Protein 8WD5 (pdb70)

Structure (mmCIF, N/CA/C/O backbone):
data_8WD5
#
_entry.id   8WD5
#
_cell.length_a   63.530
_cell.length_b   64.967
_cell.length_c   108.378
_cell.angle_alpha   90.000
_cell.angle_beta   92.425
_cell.angle_gamma   90.000
#
_symmetry.space_group_name_H-M   'P 1 21 1'
#
loop_
_entity.id
_entity.type
_entity.pdbx_description
1 polymer 'Farnesyl pyrophosphate synthase'
2 non-polymer GLYCEROL
3 water water
#
loop_
_atom_site.group_PDB
_atom_site.id
_atom_site.type_symbol
_atom_site.label_atom_id
_atom_site.label_alt_id
_atom_site.label_comp_id
_atom_site.label_asym_id
_atom_site.label_entity_id
_atom_site.label_seq_id
_atom_site.pdbx_PDB_ins_code
_atom_site.Cartn_x
_atom_site.Cartn_y
_atom_site.Cartn_z
_atom_site.occupancy
_atom_site.B_iso_or_equiv
_atom_site.auth_seq_id
_atom_site.auth_comp_id
_atom_site.auth_asym_id
_atom_site.auth_atom_id
_atom_site.pdbx_PDB_model_num
ATOM 1 N N . ASN A 1 17 ? 29.617 -23.886 57.914 1.000 46.110 78 ASN A N 1
ATOM 2 C CA . ASN A 1 17 ? 29.585 -23.528 56.445 1.000 45.440 78 ASN A CA 1
ATOM 3 C C . ASN A 1 17 ? 28.805 -24.576 55.622 1.000 47.430 78 ASN A C 1
ATOM 4 O O . ASN A 1 17 ? 28.606 -24.302 54.408 1.000 50.870 78 ASN A O 1
ATOM 9 N N . LEU A 1 18 ? 28.375 -25.721 56.185 1.000 47.810 79 LEU A N 1
ATOM 10 C CA . LEU A 1 18 ? 27.860 -26.856 55.356 1.000 46.250 79 LEU A CA 1
ATOM 11 C C . LEU A 1 18 ? 26.457 -26.542 54.819 1.000 45.760 79 LEU A C 1
ATOM 12 O O . LEU A 1 18 ? 26.257 -26.771 53.609 1.000 47.410 79 LEU A O 1
ATOM 17 N N . TYR A 1 19 ? 25.524 -26.068 55.653 1.000 43.910 80 TYR A N 1
ATOM 18 C CA . TYR A 1 19 ? 24.155 -25.696 55.202 1.000 44.370 80 TYR A CA 1
ATOM 19 C C . TYR A 1 19 ? 24.276 -24.733 54.021 1.000 44.240 80 TYR A C 1
ATOM 20 O O . TYR A 1 19 ? 23.690 -25.038 52.967 1.000 45.880 80 TYR A O 1
ATOM 29 N N . PHE A 1 20 ? 25.040 -23.645 54.189 1.000 43.330 81 PHE A N 1
ATOM 30 C CA . PHE A 1 20 ? 25.239 -22.580 53.170 1.000 44.810 81 PHE A CA 1
ATOM 31 C C . PHE A 1 20 ? 25.733 -23.213 51.861 1.000 43.690 81 PHE A C 1
ATOM 32 O O . PHE A 1 20 ? 25.073 -22.980 50.823 1.000 41.950 81 PHE A O 1
ATOM 40 N N . GLN A 1 21 ? 26.805 -24.017 51.908 1.000 43.080 82 GLN A N 1
ATOM 41 C CA . GLN A 1 21 ? 27.445 -24.596 50.692 1.000 42.140 82 GLN A CA 1
ATOM 42 C C . GLN A 1 21 ? 26.447 -25.513 49.958 1.000 41.800 82 GLN A C 1
ATOM 43 O O . GLN A 1 21 ? 26.536 -25.587 48.707 1.000 40.610 82 GLN A O 1
ATOM 49 N N . SER A 1 22 ? 25.508 -26.148 50.679 1.000 39.680 83 SER A N 1
ATOM 50 C CA . SER A 1 22 ? 24.525 -27.124 50.121 1.000 39.220 83 SER A CA 1
ATOM 51 C C . SER A 1 22 ? 23.291 -26.412 49.547 1.000 36.840 83 SER A C 1
ATOM 52 O O . SER A 1 22 ? 22.847 -26.781 48.435 1.000 34.030 83 SER A O 1
ATOM 55 N N . MET A 1 23 ? 22.717 -25.469 50.293 1.000 35.880 84 MET A N 1
ATOM 56 C CA . MET A 1 23 ? 21.549 -24.675 49.831 1.000 36.720 84 MET A CA 1
ATOM 57 C C . MET A 1 23 ? 21.969 -23.806 48.632 1.000 36.120 84 MET A C 1
ATOM 58 O O . MET A 1 23 ? 21.146 -23.650 47.703 1.000 34.050 84 MET A O 1
ATOM 63 N N . SER A 1 24 ? 23.196 -23.271 48.628 1.000 35.700 85 SER A N 1
ATOM 64 C CA . SER A 1 24 ? 23.789 -22.597 47.440 1.000 36.850 85 SER A CA 1
ATOM 65 C C . SER A 1 24 ? 23.911 -23.600 46.283 1.000 33.760 85 SER A C 1
ATOM 66 O O . SER A 1 24 ? 23.475 -23.262 45.194 1.000 32.790 85 SER A O 1
ATOM 69 N N . LYS A 1 25 ? 24.469 -24.791 46.518 1.000 35.520 86 LYS A N 1
ATOM 70 C CA . LYS A 1 25 ? 24.627 -25.867 45.494 1.000 37.080 86 LYS A CA 1
ATOM 71 C C . LYS A 1 25 ? 23.285 -26.147 44.795 1.000 39.110 86 LYS A C 1
ATOM 72 O O . LYS A 1 25 ? 23.330 -26.449 43.588 1.000 39.990 86 LYS A O 1
ATOM 78 N N . ASP A 1 26 ? 22.143 -26.077 45.494 1.000 38.640 87 ASP A N 1
ATOM 79 C CA . ASP A 1 26 ? 20.832 -26.463 44.900 1.000 40.820 87 ASP A CA 1
ATOM 80 C C . ASP A 1 26 ? 20.039 -25.224 44.456 1.000 41.010 87 ASP A C 1
ATOM 81 O O . ASP A 1 26 ? 19.225 -25.335 43.503 1.000 40.220 87 ASP A O 1
ATOM 86 N N . GLN A 1 27 ? 20.236 -24.087 45.116 1.000 41.530 88 GLN A N 1
ATOM 87 C CA . GLN A 1 27 ? 19.690 -22.792 44.645 1.000 40.660 88 GLN A CA 1
ATOM 88 C C . GLN A 1 27 ? 20.223 -22.527 43.232 1.000 38.010 88 GLN A C 1
ATOM 89 O O . GLN A 1 27 ? 19.420 -22.217 42.341 1.000 40.420 88 GLN A O 1
ATOM 95 N N . SER A 1 28 ? 21.535 -22.638 43.044 1.000 36.730 89 SER A N 1
ATOM 96 C CA . SER A 1 28 ? 22.225 -22.369 41.759 1.000 38.130 89 SER A CA 1
ATOM 97 C C . SER A 1 28 ? 21.728 -23.367 40.714 1.000 38.590 89 SER A C 1
ATOM 98 O O . SER A 1 28 ? 21.704 -23.033 39.529 1.000 42.430 89 SER A O 1
ATOM 101 N N . ARG A 1 29 ? 21.331 -24.549 41.168 1.000 38.220 90 ARG A N 1
ATOM 102 C CA . ARG A 1 29 ? 20.956 -25.704 40.319 1.000 38.580 90 ARG A CA 1
ATOM 103 C C . ARG A 1 29 ? 19.519 -25.526 39.811 1.000 39.920 90 ARG A C 1
ATOM 104 O O . ARG A 1 29 ? 19.252 -25.833 38.611 1.000 36.360 90 ARG A O 1
ATOM 112 N N . GLU A 1 30 ? 18.633 -25.091 40.715 1.000 39.380 91 GLU A N 1
ATOM 113 C CA . GLU A 1 30 ? 17.226 -24.708 40.429 1.000 39.300 91 GLU A CA 1
ATOM 114 C C . GLU A 1 30 ? 17.205 -23.542 39.428 1.000 39.950 91 GLU A C 1
ATOM 115 O O . GLU A 1 30 ? 16.393 -23.575 38.480 1.000 38.730 91 GLU A O 1
ATOM 121 N N . PHE A 1 31 ? 18.061 -22.540 39.660 1.000 38.980 92 PHE A N 1
ATOM 122 C CA . PHE A 1 31 ? 18.170 -21.287 38.871 1.000 35.090 92 PHE A CA 1
ATOM 123 C C . PHE A 1 31 ? 18.604 -21.632 37.445 1.000 32.220 92 PHE A C 1
ATOM 124 O O . PHE A 1 31 ? 17.905 -21.179 36.528 1.000 30.960 92 PHE A O 1
ATOM 132 N N . MET A 1 32 ? 19.656 -22.447 37.284 1.000 31.520 93 MET A N 1
ATOM 133 C CA . MET A 1 32 ? 20.249 -22.811 35.962 1.000 32.630 93 MET A CA 1
ATOM 134 C C . MET A 1 32 ? 19.258 -23.636 35.124 1.000 33.220 93 MET A C 1
ATOM 135 O O . MET A 1 32 ? 19.394 -23.640 33.887 1.000 29.700 93 MET A O 1
ATOM 140 N N . ALA A 1 33 ? 18.284 -24.288 35.769 1.000 34.960 94 ALA A N 1
ATOM 141 C CA . ALA A 1 33 ? 17.290 -25.176 35.119 1.000 35.480 94 ALA A CA 1
ATOM 142 C C . ALA A 1 33 ? 16.089 -24.366 34.611 1.000 36.640 94 ALA A C 1
ATOM 143 O O . ALA A 1 33 ? 15.168 -24.986 34.035 1.000 38.290 94 ALA A O 1
ATOM 145 N N . VAL A 1 34 ? 16.089 -23.039 34.785 1.000 34.300 95 VAL A N 1
ATOM 146 C CA . VAL A 1 34 ? 14.958 -22.180 34.330 1.000 32.780 95 VAL A CA 1
ATOM 147 C C . VAL A 1 34 ? 15.346 -21.483 33.027 1.000 32.210 95 VAL A C 1
ATOM 148 O O . VAL A 1 34 ? 14.447 -21.219 32.207 1.000 29.860 95 VAL A O 1
ATOM 152 N N . PHE A 1 35 ? 16.633 -21.197 32.841 1.000 33.070 96 PHE A N 1
ATOM 153 C CA . PHE A 1 35 ? 17.177 -20.587 31.600 1.000 33.770 96 PHE A CA 1
ATOM 154 C C . PHE A 1 35 ? 16.657 -21.317 30.358 1.000 33.670 96 PHE A C 1
ATOM 155 O O . PHE A 1 35 ? 15.952 -20.698 29.567 1.000 36.070 96 PHE A O 1
ATOM 163 N N . PRO A 1 36 ? 16.930 -22.633 30.133 1.000 32.530 97 PRO A N 1
ATOM 164 C CA . PRO A 1 36 ? 16.509 -23.316 28.905 1.000 31.000 97 PRO A CA 1
ATOM 165 C C . PRO A 1 36 ? 15.132 -22.894 28.368 1.000 32.480 97 PRO A C 1
ATOM 166 O O . PRO A 1 36 ? 14.972 -22.796 27.147 1.000 30.750 97 PRO A O 1
ATOM 170 N N . ASP A 1 37 ? 14.178 -22.695 29.286 1.000 35.360 98 ASP A N 1
ATOM 171 C CA . ASP A 1 37 ? 12.755 -22.388 28.977 1.000 37.470 98 ASP A CA 1
ATOM 172 C C . ASP A 1 37 ? 12.607 -20.896 28.663 1.000 37.910 98 ASP A C 1
ATOM 173 O O . ASP A 1 37 ? 11.763 -20.568 27.822 1.000 38.120 98 ASP A O 1
ATOM 178 N N . ILE A 1 38 ? 13.415 -20.026 29.272 1.000 38.250 99 ILE A N 1
ATOM 179 C CA . ILE A 1 38 ? 13.477 -18.590 28.870 1.000 39.810 99 ILE A CA 1
ATOM 180 C C . ILE A 1 38 ? 13.852 -18.540 27.384 1.000 40.100 99 ILE A C 1
ATOM 181 O O . ILE A 1 38 ? 13.142 -17.844 26.649 1.000 44.550 99 ILE A O 1
ATOM 186 N N . VAL A 1 39 ? 14.917 -19.238 26.956 1.000 36.220 100 VAL A N 1
ATOM 187 C CA . VAL A 1 39 ? 15.319 -19.310 25.517 1.000 34.100 100 VAL A CA 1
ATOM 188 C C . VAL A 1 39 ? 14.105 -19.774 24.701 1.000 33.730 100 VAL A C 1
ATOM 189 O O . VAL A 1 39 ? 13.653 -18.993 23.845 1.000 34.370 100 VAL A O 1
ATOM 192 N N . ARG A 1 40 ? 13.568 -20.967 25.004 1.000 35.020 101 ARG A N 1
ATOM 193 C CA . ARG A 1 40 ? 12.484 -21.659 24.246 1.000 35.660 101 ARG A CA 1
ATOM 194 C C . ARG A 1 40 ? 11.259 -20.743 24.077 1.000 36.860 101 ARG A C 1
ATOM 195 O O . ARG A 1 40 ? 10.701 -20.698 22.959 1.000 35.890 101 ARG A O 1
ATOM 203 N N . ASP A 1 41 ? 10.855 -20.026 25.127 1.000 37.760 102 ASP A N 1
ATOM 204 C CA . ASP A 1 41 ? 9.686 -19.100 25.110 1.000 38.850 102 ASP A CA 1
ATOM 205 C C . ASP A 1 41 ? 9.891 -17.929 24.135 1.000 38.750 102 ASP A C 1
ATOM 206 O O . ASP A 1 41 ? 8.878 -17.451 23.571 1.000 36.280 102 ASP A O 1
ATOM 211 N N . LEU A 1 42 ? 11.135 -17.463 23.963 1.000 39.560 103 LEU A N 1
ATOM 212 C CA . LEU A 1 42 ? 11.507 -16.359 23.028 1.000 37.110 103 LEU A CA 1
ATOM 213 C C . LEU A 1 42 ? 11.608 -16.876 21.584 1.000 36.110 103 LEU A C 1
ATOM 214 O O . LEU A 1 42 ? 11.717 -16.019 20.716 1.000 33.910 103 LEU A O 1
ATOM 219 N N . THR A 1 43 ? 11.521 -18.202 21.349 1.000 42.250 104 THR A N 1
ATOM 220 C CA . THR A 1 43 ? 11.535 -18.886 20.011 1.000 43.690 104 THR A CA 1
ATOM 221 C C . THR A 1 43 ? 10.425 -19.959 19.865 1.000 45.510 104 THR A C 1
ATOM 222 O O . THR A 1 43 ? 10.747 -2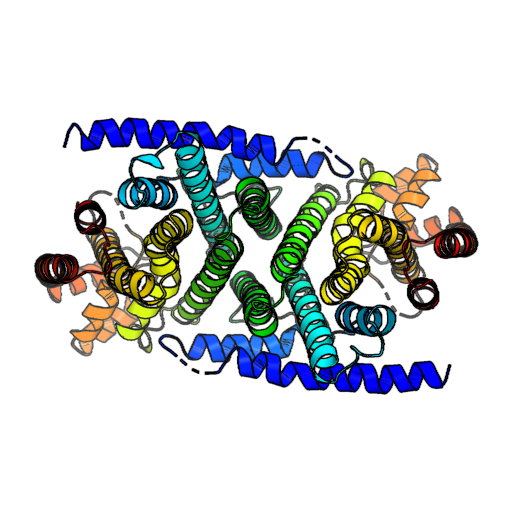1.186 19.856 1.000 41.890 104 THR A O 1
ATOM 226 N N . GLU A 1 44 ? 9.168 -19.516 19.719 1.000 48.670 105 GLU A N 1
ATOM 227 C CA . GLU A 1 44 ? 7.948 -20.334 19.445 1.000 49.450 105 GLU A CA 1
ATOM 228 C C . GLU A 1 44 ? 6.756 -19.387 19.294 1.000 49.020 105 GLU A C 1
ATOM 229 O O . GLU A 1 44 ? 6.235 -19.011 20.359 1.000 50.810 105 GLU A O 1
ATOM 235 N N . ILE A 1 49 ? 7.478 -14.785 12.347 1.000 44.430 110 ILE A N 1
ATOM 236 C CA . ILE A 1 49 ? 7.328 -15.848 11.301 1.000 46.550 110 ILE A CA 1
ATOM 237 C C . ILE A 1 49 ? 7.991 -15.418 9.985 1.000 47.010 110 ILE A C 1
ATOM 238 O O . ILE A 1 49 ? 8.480 -16.318 9.279 1.000 45.950 110 ILE A O 1
ATOM 243 N N . ASP A 1 50 ? 7.988 -14.122 9.642 1.000 48.590 111 ASP A N 1
ATOM 244 C CA . ASP A 1 50 ? 8.632 -13.587 8.407 1.000 49.900 111 ASP A CA 1
ATOM 245 C C . ASP A 1 50 ? 10.140 -13.859 8.449 1.000 49.180 111 ASP A C 1
ATOM 246 O O . ASP A 1 50 ? 10.737 -14.070 7.380 1.000 47.530 111 ASP A O 1
ATOM 251 N N . VAL A 1 51 ? 10.728 -13.831 9.647 1.000 48.790 112 VAL A N 1
ATOM 252 C CA . VAL A 1 51 ? 12.203 -13.890 9.857 1.000 48.290 112 VAL A CA 1
ATOM 253 C C . VAL A 1 51 ? 12.516 -14.987 10.871 1.000 44.910 112 VAL A C 1
ATOM 254 O O . VAL A 1 51 ? 12.942 -14.700 11.986 1.000 46.680 112 VAL A O 1
ATOM 258 N N . PRO A 1 52 ? 12.350 -16.285 10.521 1.000 43.780 113 PRO A N 1
ATOM 259 C CA . PRO A 1 52 ? 12.678 -17.366 11.455 1.000 42.080 113 PRO A CA 1
ATOM 260 C C . PRO A 1 52 ? 14.174 -17.444 11.818 1.000 40.380 113 PRO A C 1
ATOM 261 O O . PRO A 1 52 ? 14.444 -17.914 12.893 1.000 38.790 113 PRO A O 1
ATOM 265 N N . GLU A 1 53 ? 15.077 -16.977 10.937 1.000 40.380 114 GLU A N 1
ATOM 266 C CA . GLU A 1 53 ? 16.562 -16.974 11.116 1.000 41.040 114 GLU A CA 1
ATOM 267 C C . GLU A 1 53 ? 16.971 -16.012 12.244 1.000 41.700 114 GLU A C 1
ATOM 268 O O . GLU A 1 53 ? 18.011 -16.257 12.891 1.000 45.670 114 GLU A O 1
ATOM 274 N N . ALA A 1 54 ? 16.187 -14.961 12.486 1.000 40.920 115 ALA A N 1
ATOM 275 C CA . ALA A 1 54 ? 16.412 -13.976 13.567 1.000 37.490 115 ALA A CA 1
ATOM 276 C C . ALA A 1 54 ? 16.147 -14.637 14.920 1.000 36.690 115 ALA A C 1
ATOM 277 O O . ALA A 1 54 ? 16.760 -14.217 15.920 1.000 37.590 115 ALA A O 1
ATOM 279 N N . SER A 1 55 ? 15.249 -15.619 14.963 1.000 37.000 116 SER A N 1
ATOM 280 C CA . SER A 1 55 ? 14.900 -16.360 16.206 1.000 39.530 116 SER A CA 1
ATOM 281 C C . SER A 1 55 ? 15.978 -17.408 16.517 1.000 40.410 116 SER A C 1
ATOM 282 O O . SER A 1 55 ? 16.345 -17.552 17.707 1.000 41.710 116 SER A O 1
ATOM 285 N N . LYS A 1 56 ? 16.483 -18.092 15.488 1.000 40.110 117 LYS A N 1
ATOM 286 C CA . LYS A 1 56 ? 17.667 -18.982 15.601 1.000 40.780 117 LYS A CA 1
ATOM 287 C C . LYS A 1 56 ? 18.841 -18.185 16.172 1.000 37.740 117 LYS A C 1
ATOM 288 O O . LYS A 1 56 ? 19.497 -18.718 17.070 1.000 40.020 117 LYS A O 1
ATOM 294 N N . TRP A 1 57 ? 19.093 -16.972 15.670 1.000 34.390 118 TRP A N 1
ATOM 295 C CA . TRP A 1 57 ? 20.258 -16.140 16.077 1.000 34.150 118 TRP A CA 1
ATOM 296 C C . TRP A 1 57 ? 20.103 -15.697 17.530 1.000 34.400 118 TRP A C 1
ATOM 297 O O . TRP A 1 57 ? 21.095 -15.764 18.282 1.000 33.940 118 TRP A O 1
ATOM 308 N N . LEU A 1 58 ? 18.896 -15.273 17.914 1.000 34.340 119 LEU A N 1
ATOM 309 C CA . LEU A 1 58 ? 18.610 -14.883 19.318 1.000 33.730 119 LEU A CA 1
ATOM 310 C C . LEU A 1 58 ? 18.848 -16.084 20.243 1.000 35.290 119 LEU A C 1
ATOM 311 O O . LEU A 1 58 ? 19.284 -15.854 21.376 1.000 37.340 119 LEU A O 1
ATOM 316 N N . ALA A 1 59 ? 18.626 -17.321 19.780 1.000 35.850 120 ALA A N 1
ATOM 317 C CA . ALA A 1 59 ? 18.957 -18.552 20.545 1.000 35.530 120 ALA A CA 1
ATOM 318 C C . ALA A 1 59 ? 20.476 -18.660 20.771 1.000 35.210 120 ALA A C 1
ATOM 319 O O . ALA A 1 59 ? 20.862 -18.534 21.937 1.000 37.170 120 ALA A O 1
ATOM 321 N N . LYS A 1 60 ? 21.293 -18.881 19.722 1.000 35.170 121 LYS A N 1
ATOM 322 C CA . LYS A 1 60 ? 22.785 -18.913 19.787 1.000 36.060 121 LYS A CA 1
ATOM 323 C C . LYS A 1 60 ? 23.269 -17.857 20.779 1.000 34.760 121 LYS A C 1
ATOM 324 O O . LYS A 1 60 ? 24.048 -18.207 21.688 1.000 33.200 121 LYS A O 1
ATOM 330 N N . LEU A 1 61 ? 22.781 -16.627 20.570 1.000 32.980 122 LEU A N 1
ATOM 331 C CA . LEU A 1 61 ? 23.240 -15.347 21.166 1.000 31.960 122 LEU A CA 1
ATOM 332 C C . LEU A 1 61 ? 23.017 -15.376 22.676 1.000 30.160 122 LEU A C 1
ATOM 333 O O . LEU A 1 61 ? 23.932 -14.990 23.410 1.000 31.890 122 LEU A O 1
ATOM 338 N N . LEU A 1 62 ? 21.847 -15.833 23.111 1.000 29.150 123 LEU A N 1
ATOM 339 C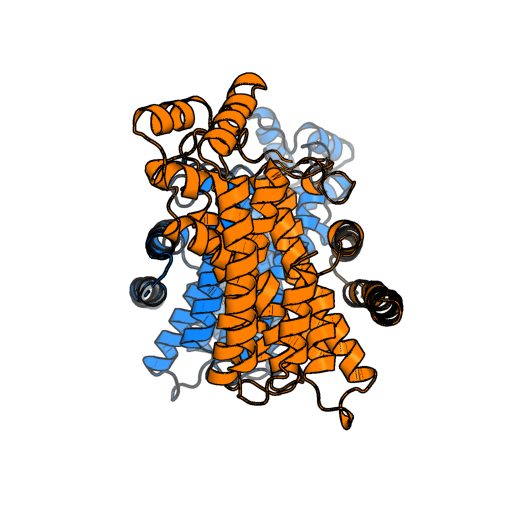 CA . LEU A 1 62 ? 21.507 -15.987 24.545 1.000 29.810 123 LEU A CA 1
ATOM 340 C C . LEU A 1 62 ? 22.368 -17.087 25.161 1.000 30.300 123 LEU A C 1
ATOM 341 O O . LEU A 1 62 ? 22.892 -16.864 26.275 1.000 30.500 123 LEU A O 1
ATOM 346 N N . GLN A 1 63 ? 22.549 -18.207 24.459 1.000 32.100 124 GLN A N 1
ATOM 347 C CA . GLN A 1 63 ? 23.194 -19.413 25.050 1.000 36.430 124 GLN A CA 1
ATOM 348 C C . GLN A 1 63 ? 24.701 -19.200 25.264 1.000 32.940 124 GLN A C 1
ATOM 349 O O . GLN A 1 63 ? 25.204 -19.841 26.195 1.000 31.830 124 GLN A O 1
ATOM 355 N N . TYR A 1 64 ? 25.369 -18.320 24.499 1.000 31.860 125 TYR A N 1
ATOM 356 C CA . TYR A 1 64 ? 26.835 -18.042 24.568 1.000 32.780 125 TYR A CA 1
ATOM 357 C C . TYR A 1 64 ? 27.125 -16.962 25.620 1.000 32.170 125 TYR A C 1
ATOM 358 O O . TYR A 1 64 ? 28.174 -17.029 26.297 1.000 29.740 125 TYR A O 1
ATOM 367 N N . ASN A 1 65 ? 26.231 -15.981 25.759 1.000 32.560 126 ASN A N 1
ATOM 368 C CA . ASN A 1 65 ? 26.548 -14.693 26.433 1.000 31.940 126 ASN A CA 1
ATOM 369 C C . ASN A 1 65 ? 25.964 -14.634 27.854 1.000 31.700 126 ASN A C 1
ATOM 370 O O . ASN A 1 65 ? 26.652 -14.049 28.712 1.000 31.830 126 ASN A O 1
ATOM 375 N N . VAL A 1 66 ? 24.758 -15.145 28.084 1.000 30.650 127 VAL A N 1
ATOM 376 C CA . VAL A 1 66 ? 24.045 -14.907 29.375 1.000 31.100 127 VAL A CA 1
ATOM 377 C C . VAL A 1 66 ? 24.239 -15.952 30.482 1.000 30.950 127 VAL A C 1
ATOM 378 O O . VAL A 1 66 ? 24.465 -15.527 31.624 1.000 31.860 127 VAL A O 1
ATOM 382 N N . PRO A 1 67 ? 24.178 -17.283 30.259 1.000 31.010 128 PRO A N 1
ATOM 383 C CA . PRO A 1 67 ? 24.165 -18.217 31.389 1.000 29.990 128 PRO A CA 1
ATOM 384 C C . PRO A 1 67 ? 25.516 -18.715 31.925 1.000 28.620 128 PRO A C 1
ATOM 385 O O . PRO A 1 67 ? 25.474 -19.516 32.828 1.000 25.960 128 PRO A O 1
ATOM 389 N N . ASN A 1 68 ? 26.641 -18.200 31.404 1.000 30.620 129 ASN A N 1
ATOM 390 C CA . ASN A 1 68 ? 28.018 -18.724 31.632 1.000 29.560 129 ASN A CA 1
ATOM 391 C C . ASN A 1 68 ? 28.758 -17.883 32.683 1.000 31.270 129 ASN A C 1
ATOM 392 O O . ASN A 1 68 ? 29.932 -18.186 32.955 1.000 32.240 129 ASN A O 1
ATOM 397 N N . GLY A 1 69 ? 28.083 -16.910 33.304 1.000 35.090 130 GLY A N 1
ATOM 398 C CA . GLY A 1 69 ? 28.657 -16.054 34.365 1.000 37.020 130 GLY A CA 1
ATOM 399 C C . GLY A 1 69 ? 28.632 -16.740 35.714 1.000 37.610 130 GLY A C 1
ATOM 400 O O . GLY A 1 69 ? 28.180 -17.901 35.773 1.000 41.680 130 GLY A O 1
ATOM 401 N N . LYS A 1 70 ? 29.077 -16.052 36.763 1.000 37.120 131 LYS A N 1
ATOM 402 C CA . LYS A 1 70 ? 29.004 -16.571 38.154 1.000 41.430 131 LYS A CA 1
ATOM 403 C C . LYS A 1 70 ? 27.602 -16.316 38.729 1.000 40.650 131 LYS A C 1
ATOM 404 O O . LYS A 1 70 ? 27.324 -16.831 39.829 1.000 40.790 131 LYS A O 1
ATOM 410 N N . LYS A 1 71 ? 26.769 -15.532 38.032 1.000 39.480 132 LYS A N 1
ATOM 411 C CA . LYS A 1 71 ? 25.304 -15.385 38.267 1.000 40.170 132 LYS A CA 1
ATOM 412 C C . LYS A 1 71 ? 25.005 -14.717 39.619 1.000 37.950 132 LYS A C 1
ATOM 413 O O . LYS A 1 71 ? 23.944 -14.999 40.190 1.000 36.110 132 LYS A O 1
ATOM 419 N N . ASN A 1 72 ? 25.861 -13.811 40.087 1.000 38.010 133 ASN A N 1
ATOM 420 C CA . ASN A 1 72 ? 25.725 -13.184 41.432 1.000 39.560 133 ASN A CA 1
ATOM 421 C C . ASN A 1 72 ? 24.408 -12.393 41.545 1.000 37.100 133 ASN A C 1
ATOM 422 O O . ASN A 1 72 ? 23.703 -12.597 42.543 1.000 35.230 133 ASN A O 1
ATOM 427 N N . ARG A 1 73 ? 24.090 -11.489 40.610 1.000 34.710 134 ARG A N 1
ATOM 428 C CA . ARG A 1 73 ? 22.921 -10.579 40.782 1.000 34.400 134 ARG A CA 1
ATOM 429 C C . ARG A 1 73 ? 21.627 -11.383 40.657 1.000 32.940 134 ARG A C 1
ATOM 430 O O . ARG A 1 73 ? 20.757 -11.211 41.516 1.000 35.210 134 ARG A O 1
ATOM 438 N N . GLY A 1 74 ? 21.514 -12.229 39.632 1.000 32.140 135 GLY A N 1
ATOM 439 C CA . GLY A 1 74 ? 20.397 -13.181 39.462 1.000 30.960 135 GLY A CA 1
ATOM 440 C C . GLY A 1 74 ? 20.144 -13.991 40.726 1.000 30.110 135 GLY A C 1
ATOM 441 O O . GLY A 1 74 ? 18.990 -14.062 41.173 1.000 29.290 135 GLY A O 1
ATOM 442 N N . LEU A 1 75 ? 21.199 -14.573 41.292 1.000 29.960 136 LEU A N 1
ATOM 443 C CA . LEU A 1 75 ? 21.143 -15.354 42.550 1.000 28.390 136 LEU A CA 1
ATOM 444 C C . LEU A 1 75 ? 20.736 -14.431 43.703 1.000 26.810 136 LEU A C 1
ATOM 445 O O . LEU A 1 75 ? 19.950 -14.869 44.554 1.000 26.380 136 LEU A O 1
ATOM 450 N N . ALA A 1 76 ? 21.230 -13.192 43.716 1.000 27.040 137 ALA A N 1
ATOM 451 C CA . ALA A 1 76 ? 20.915 -12.171 44.745 1.000 25.980 137 ALA A CA 1
ATOM 452 C C . ALA A 1 76 ? 19.424 -11.822 44.684 1.000 26.320 137 ALA A C 1
ATOM 453 O O . ALA A 1 76 ? 18.842 -11.559 45.739 1.000 25.460 137 ALA A O 1
ATOM 455 N N . THR A 1 77 ? 18.838 -11.831 43.488 1.000 27.140 138 THR A N 1
ATOM 456 C CA . THR A 1 77 ? 17.437 -11.420 43.236 1.000 29.410 138 THR A CA 1
ATOM 457 C C . THR A 1 77 ? 16.475 -12.471 43.805 1.000 34.040 138 THR A C 1
ATOM 458 O O . THR A 1 77 ? 15.410 -12.080 44.347 1.000 33.560 138 THR A O 1
ATOM 462 N N . ILE A 1 78 ? 16.821 -13.752 43.641 1.000 36.270 139 ILE A N 1
ATOM 463 C CA . ILE A 1 78 ? 16.044 -14.907 44.170 1.000 37.180 139 ILE A CA 1
ATOM 464 C C . ILE A 1 78 ? 16.352 -15.078 45.667 1.000 36.230 139 ILE A C 1
ATOM 465 O O . ILE A 1 78 ? 15.414 -15.323 46.430 1.000 34.350 139 ILE A O 1
ATOM 470 N N . LEU A 1 79 ? 17.608 -14.956 46.092 1.000 38.040 140 LEU A N 1
ATOM 471 C CA . LEU A 1 79 ? 17.961 -15.032 47.538 1.000 39.410 140 LEU A CA 1
ATOM 472 C C . LEU A 1 79 ? 17.105 -14.008 48.296 1.000 35.960 140 LEU A C 1
ATOM 473 O O . LEU A 1 79 ? 16.595 -14.356 49.368 1.000 36.380 140 LEU A O 1
ATOM 478 N N . ALA A 1 80 ? 16.934 -12.802 47.735 1.000 32.380 141 ALA A N 1
ATOM 479 C CA . ALA A 1 80 ? 16.295 -11.634 48.387 1.000 28.850 141 ALA A CA 1
ATOM 480 C C . ALA A 1 80 ? 14.793 -11.880 48.523 1.000 27.700 141 ALA A C 1
ATOM 481 O O . ALA A 1 80 ? 14.185 -11.465 49.518 1.000 22.770 141 ALA A O 1
ATOM 483 N N . TYR A 1 81 ? 14.219 -12.533 47.518 1.000 29.960 142 TYR A N 1
ATOM 484 C CA . TYR A 1 81 ? 12.764 -12.783 47.413 1.000 30.350 142 TYR A CA 1
ATOM 485 C C . TYR A 1 81 ? 12.338 -13.785 48.497 1.000 30.140 142 TYR A C 1
ATOM 486 O O . TYR A 1 81 ? 11.377 -13.490 49.241 1.000 27.710 142 TYR A O 1
ATOM 495 N N . LYS A 1 82 ? 13.037 -14.921 48.589 1.000 30.940 143 LYS A N 1
ATOM 496 C CA . LYS A 1 82 ? 12.898 -15.925 49.684 1.000 32.230 143 LYS A CA 1
ATOM 497 C C . LYS A 1 82 ? 12.952 -15.224 51.055 1.000 34.290 143 LYS A C 1
ATOM 498 O O . LYS A 1 82 ? 12.037 -15.472 51.874 1.000 36.080 143 LYS A O 1
ATOM 504 N N . MET A 1 83 ? 13.944 -14.353 51.284 1.000 36.370 144 MET A N 1
ATOM 505 C CA . MET A 1 83 ? 14.149 -13.614 52.567 1.000 39.940 144 MET A CA 1
ATOM 506 C C . MET A 1 83 ? 13.017 -12.597 52.827 1.000 38.350 144 MET A C 1
ATOM 507 O O . MET A 1 83 ? 12.901 -12.165 53.982 1.000 38.360 144 MET A O 1
ATOM 512 N N . LEU A 1 84 ? 12.266 -12.159 51.808 1.000 38.090 145 LEU A N 1
ATOM 513 C CA . LEU A 1 84 ? 11.367 -10.970 51.913 1.000 37.960 145 LEU A CA 1
ATOM 514 C C . LEU A 1 84 ? 9.893 -11.364 51.795 1.000 37.710 145 LEU A C 1
ATOM 515 O O . LEU A 1 84 ? 9.060 -10.648 52.377 1.000 34.680 145 LEU A O 1
ATOM 520 N N . GLU A 1 85 ? 9.583 -12.419 51.038 1.000 38.520 146 GLU A N 1
ATOM 521 C CA . GLU A 1 85 ? 8.192 -12.848 50.755 1.000 39.060 146 GLU A CA 1
ATOM 522 C C . GLU A 1 85 ? 7.620 -13.487 52.008 1.000 41.030 146 GLU A C 1
ATOM 523 O O . GLU A 1 85 ? 8.392 -14.033 52.789 1.000 48.760 146 GLU A O 1
ATOM 529 N N . LYS A 1 86 ? 6.304 -13.439 52.163 1.000 45.420 147 LYS A N 1
ATOM 530 C CA . LYS A 1 86 ? 5.593 -14.149 53.253 1.000 48.140 147 LYS A CA 1
ATOM 531 C C . LYS A 1 86 ? 5.597 -15.650 52.953 1.000 45.850 147 LYS A C 1
ATOM 532 O O . LYS A 1 86 ? 5.508 -16.020 51.780 1.000 42.690 147 LYS A O 1
ATOM 538 N N . LYS A 1 87 ? 5.686 -16.471 53.998 1.000 47.460 148 LYS A N 1
ATOM 539 C CA . LYS A 1 87 ? 5.880 -17.942 53.900 1.000 48.090 148 LYS A CA 1
ATOM 540 C C . LYS A 1 87 ? 4.710 -18.567 53.126 1.000 48.100 148 LYS A C 1
ATOM 541 O O . LYS A 1 87 ? 4.970 -19.387 52.222 1.000 48.900 148 LYS A O 1
ATOM 547 N N . GLU A 1 88 ? 3.474 -18.162 53.431 1.000 46.390 149 GLU A N 1
ATOM 548 C CA . GL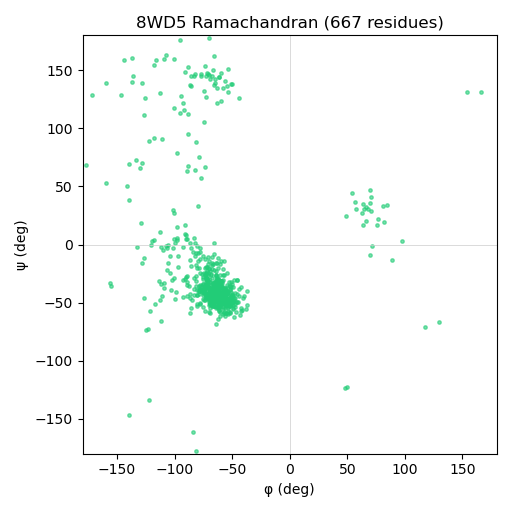U A 1 88 ? 2.252 -18.651 52.735 1.000 45.370 149 GLU A CA 1
ATOM 549 C C . GLU A 1 88 ? 2.247 -18.202 51.268 1.000 42.900 149 GLU A C 1
ATOM 550 O O . GLU A 1 88 ? 1.270 -18.507 50.589 1.000 42.120 149 GLU A O 1
ATOM 556 N N . ASN A 1 89 ? 3.284 -17.498 50.803 1.000 43.880 150 ASN A N 1
ATOM 557 C CA . ASN A 1 89 ? 3.423 -17.040 49.392 1.000 43.050 150 ASN A CA 1
ATOM 558 C C . ASN A 1 89 ? 4.664 -17.662 48.729 1.000 42.260 150 ASN A C 1
ATOM 559 O O . ASN A 1 89 ? 4.916 -17.302 47.575 1.000 42.390 150 ASN A O 1
ATOM 564 N N . LEU A 1 90 ? 5.401 -18.557 49.402 1.000 40.520 151 LEU A N 1
ATOM 565 C CA . LEU A 1 90 ? 6.622 -19.205 48.843 1.000 40.330 151 LEU A CA 1
ATOM 566 C C . LEU A 1 90 ? 6.210 -20.484 48.095 1.000 41.610 151 LEU A C 1
ATOM 567 O O . LEU A 1 90 ? 6.640 -21.593 48.476 1.000 41.630 151 LEU A O 1
ATOM 572 N N . THR A 1 91 ? 5.425 -20.295 47.033 1.000 43.070 152 THR A N 1
ATOM 573 C CA . THR A 1 91 ? 4.839 -21.338 46.147 1.000 44.930 152 THR A CA 1
ATOM 574 C C . THR A 1 91 ? 5.795 -21.612 44.988 1.000 45.770 152 THR A C 1
ATOM 575 O O . THR A 1 91 ? 6.466 -20.693 44.524 1.000 43.410 152 THR A O 1
ATOM 579 N N . PRO A 1 92 ? 5.859 -22.850 44.438 1.000 47.640 153 PRO A N 1
ATOM 580 C CA . PRO A 1 92 ? 6.761 -23.128 43.318 1.000 46.120 153 PRO A CA 1
ATOM 581 C C . PRO A 1 92 ? 6.543 -22.159 42.137 1.000 47.270 153 PRO A C 1
ATOM 582 O O . PRO A 1 92 ? 7.494 -21.934 41.385 1.000 50.150 153 PRO A O 1
ATOM 586 N N . GLU A 1 93 ? 5.337 -21.577 42.025 1.000 43.720 154 GLU A N 1
ATOM 587 C CA . GLU A 1 93 ? 4.933 -20.613 40.957 1.000 42.300 154 GLU A CA 1
ATOM 588 C C . GLU A 1 93 ? 5.589 -19.243 41.201 1.000 38.670 154 GLU A C 1
ATOM 589 O O . GLU A 1 93 ? 6.086 -18.626 40.222 1.000 36.610 154 GLU A O 1
ATOM 595 N N . ASN A 1 94 ? 5.623 -18.775 42.451 1.000 34.880 155 ASN A N 1
ATOM 596 C CA . ASN A 1 94 ? 6.264 -17.476 42.788 1.000 32.510 155 ASN A CA 1
ATOM 597 C C . ASN A 1 94 ? 7.791 -17.639 42.779 1.000 31.980 155 ASN A C 1
ATOM 598 O O . ASN A 1 94 ? 8.457 -16.711 42.283 1.000 29.940 155 ASN A O 1
ATOM 603 N N . ILE A 1 95 ? 8.313 -18.770 43.283 1.000 32.700 156 ILE A N 1
ATOM 604 C CA . ILE A 1 95 ? 9.757 -19.152 43.209 1.000 32.690 156 ILE A CA 1
ATOM 605 C C . ILE A 1 95 ? 10.207 -19.033 41.746 1.000 32.730 156 ILE A C 1
ATOM 606 O O . ILE A 1 95 ? 11.207 -18.356 41.506 1.000 30.850 156 ILE A O 1
ATOM 611 N N . LEU A 1 96 ? 9.481 -19.644 40.801 1.000 33.660 157 LEU A N 1
ATOM 612 C CA . LEU A 1 96 ? 9.855 -19.635 39.358 1.000 34.390 157 LEU A CA 1
ATOM 613 C C . LEU A 1 96 ? 9.904 -18.194 38.841 1.000 32.310 157 LEU A C 1
ATOM 614 O O . LEU A 1 96 ? 10.766 -17.902 38.009 1.000 32.140 157 LEU A O 1
ATOM 619 N N . LEU A 1 97 ? 9.007 -17.332 39.321 1.000 33.000 158 LEU A N 1
ATOM 620 C CA . LEU A 1 97 ? 8.936 -15.899 38.918 1.000 30.420 158 LEU A CA 1
ATOM 621 C C . LEU A 1 97 ? 10.099 -15.116 39.516 1.000 27.710 158 LEU A C 1
ATOM 622 O O . LEU A 1 97 ? 10.625 -14.280 38.796 1.000 28.510 158 LEU A O 1
ATOM 627 N N . ALA A 1 98 ? 10.455 -15.333 40.781 1.000 26.050 159 ALA A N 1
ATOM 628 C CA . ALA A 1 98 ? 11.646 -14.699 41.390 1.000 27.840 159 ALA A CA 1
ATOM 629 C C . ALA A 1 98 ? 12.868 -15.156 40.588 1.000 29.120 159 ALA A C 1
ATOM 630 O O . ALA A 1 98 ? 13.775 -14.357 40.301 1.000 29.480 159 ALA A O 1
ATOM 632 N N . ASN A 1 99 ? 12.812 -16.412 40.177 1.000 30.770 160 ASN A N 1
ATOM 633 C CA . ASN A 1 99 ? 13.825 -17.113 39.365 1.000 31.200 160 ASN A CA 1
ATOM 634 C C . ASN A 1 99 ? 13.885 -16.496 37.964 1.000 31.080 160 ASN A C 1
ATOM 635 O O . ASN A 1 99 ? 15.015 -16.195 37.537 1.000 34.050 160 ASN A O 1
ATOM 640 N N . VAL A 1 100 ? 12.755 -16.290 37.268 1.000 27.900 161 VAL A N 1
ATOM 641 C CA . VAL A 1 100 ? 12.812 -15.671 35.909 1.000 28.870 161 VAL A CA 1
ATOM 642 C C . VAL A 1 100 ? 13.306 -14.227 36.050 1.000 27.900 161 VAL A C 1
ATOM 643 O O . VAL A 1 100 ? 14.067 -13.791 35.165 1.000 30.070 161 VAL A O 1
ATOM 647 N N . MET A 1 101 ? 12.909 -13.521 37.112 1.000 26.450 162 MET A N 1
ATOM 648 C CA . MET A 1 101 ? 13.343 -12.120 37.401 1.000 26.130 162 MET A CA 1
ATOM 649 C C . MET A 1 101 ? 14.877 -12.043 37.545 1.000 25.710 162 MET A C 1
ATOM 650 O O . MET A 1 101 ? 15.467 -11.041 37.072 1.000 25.230 162 MET A O 1
ATOM 655 N N . GLY A 1 102 ? 15.506 -13.034 38.192 1.000 23.920 163 GLY A N 1
ATOM 656 C CA . GLY A 1 102 ? 16.971 -13.179 38.218 1.000 23.520 163 GLY A CA 1
ATOM 657 C C . GLY A 1 102 ? 17.559 -13.168 36.814 1.000 23.730 163 GLY A C 1
ATOM 658 O O . GLY A 1 102 ? 18.505 -12.436 36.563 1.000 22.170 163 GLY A O 1
ATOM 659 N N . TRP A 1 103 ? 16.998 -13.949 35.899 1.000 26.200 164 TRP A N 1
ATOM 660 C CA . TRP A 1 103 ? 17.521 -14.077 34.517 1.000 27.250 164 TRP A CA 1
ATOM 661 C C . TRP A 1 103 ? 17.340 -12.777 33.722 1.000 29.300 164 TRP A C 1
ATOM 662 O O . TRP A 1 103 ? 18.185 -12.492 32.815 1.000 29.130 164 TRP A O 1
ATOM 673 N N . CYS A 1 104 ? 16.347 -11.966 34.084 1.000 29.780 165 CYS A N 1
ATOM 674 C CA . CYS A 1 104 ? 16.164 -10.612 33.499 1.000 30.790 165 CYS A CA 1
ATOM 675 C C . CYS A 1 104 ? 17.292 -9.677 33.973 1.000 28.970 165 CYS A C 1
ATOM 676 O O . CYS A 1 104 ? 17.779 -8.885 33.145 1.000 29.230 165 CYS A O 1
ATOM 679 N N . VAL A 1 105 ? 17.737 -9.795 35.229 1.000 27.280 166 VAL A N 1
ATOM 680 C CA . VAL A 1 105 ? 18.868 -8.987 35.775 1.000 25.440 166 VAL A CA 1
ATOM 681 C C . VAL A 1 105 ? 20.173 -9.462 35.120 1.000 26.100 166 VAL A C 1
ATOM 682 O O . VAL A 1 105 ? 21.025 -8.601 34.799 1.000 24.930 166 VAL A O 1
ATOM 686 N N . GLU A 1 106 ? 20.312 -10.774 34.906 1.000 26.820 167 GLU A N 1
ATOM 687 C CA . GLU A 1 106 ? 21.493 -11.371 34.235 1.000 27.890 167 GLU A CA 1
ATOM 688 C C . GLU A 1 106 ? 21.537 -10.890 32.787 1.000 28.220 167 GLU A C 1
ATOM 689 O O . GLU A 1 106 ? 22.629 -10.560 32.307 1.000 27.570 167 GLU A O 1
ATOM 695 N N . MET A 1 107 ? 20.386 -10.846 32.125 1.000 28.160 168 MET A N 1
ATOM 696 C CA . MET A 1 107 ? 20.298 -10.330 30.745 1.000 28.230 168 MET A CA 1
ATOM 697 C C . MET A 1 107 ? 20.779 -8.877 30.724 1.000 29.240 168 MET A C 1
ATOM 698 O O . MET A 1 107 ? 21.707 -8.588 29.944 1.000 31.450 168 MET A O 1
ATOM 703 N N . PHE A 1 108 ? 20.244 -8.020 31.599 1.000 30.120 169 PHE A N 1
ATOM 704 C CA . PHE A 1 108 ? 20.620 -6.581 31.718 1.000 30.760 169 PHE A CA 1
ATOM 705 C C . PHE A 1 108 ? 22.141 -6.437 31.853 1.000 31.170 169 PHE A C 1
ATOM 706 O O . PHE A 1 108 ? 22.719 -5.574 31.165 1.000 33.920 169 PHE A O 1
ATOM 714 N N . HIS A 1 109 ? 22.746 -7.255 32.723 1.000 32.650 170 HIS A N 1
ATOM 715 C CA . HIS A 1 109 ? 24.209 -7.343 32.994 1.000 32.460 170 HIS A CA 1
ATOM 716 C C . HIS A 1 109 ? 24.958 -7.702 31.703 1.000 28.740 170 HIS A C 1
ATOM 717 O O . HIS A 1 109 ? 25.916 -7.020 31.386 1.000 26.260 170 HIS A O 1
ATOM 724 N N . THR A 1 110 ? 24.509 -8.732 30.987 1.000 28.520 171 THR A N 1
ATOM 725 C CA . THR A 1 110 ? 25.078 -9.190 29.697 1.000 28.530 171 THR A CA 1
ATOM 726 C C . THR A 1 110 ? 25.026 -8.047 28.692 1.000 29.260 171 THR A C 1
ATOM 727 O O . THR A 1 110 ? 26.029 -7.847 27.964 1.000 31.020 171 THR A O 1
ATOM 731 N N . HIS A 1 111 ? 23.899 -7.338 28.639 1.000 28.610 172 HIS A N 1
ATOM 732 C CA . HIS A 1 111 ? 23.750 -6.144 27.767 1.000 30.180 172 HIS A CA 1
ATOM 733 C C . HIS A 1 111 ? 24.911 -5.187 28.074 1.000 30.960 172 HIS A C 1
ATOM 734 O O . HIS A 1 111 ? 25.613 -4.751 27.135 1.000 28.930 172 HIS A O 1
ATOM 741 N N . GLN A 1 112 ? 25.130 -4.918 29.358 1.000 31.220 173 GLN A N 1
ATOM 742 C CA . GLN A 1 112 ? 26.129 -3.933 29.837 1.000 32.950 173 GLN A CA 1
ATOM 743 C C . GLN A 1 112 ? 27.538 -4.463 29.508 1.000 31.380 173 GLN A C 1
ATOM 744 O O . GLN A 1 112 ? 28.344 -3.701 28.955 1.000 31.350 173 GLN A O 1
ATOM 750 N N . LEU A 1 113 ? 27.805 -5.736 29.796 1.000 30.780 174 LEU A N 1
ATOM 751 C CA . LEU A 1 113 ? 29.113 -6.399 29.552 1.000 32.840 174 LEU A CA 1
ATOM 752 C C . LEU A 1 113 ? 29.486 -6.330 28.069 1.000 33.780 174 LEU A C 1
ATOM 753 O O . LEU A 1 113 ? 30.672 -6.137 27.777 1.000 33.260 174 LEU A O 1
ATOM 758 N N . LEU A 1 114 ? 28.515 -6.524 27.177 1.000 34.050 175 LEU A N 1
ATOM 759 C CA . LEU A 1 114 ? 28.753 -6.655 25.719 1.000 33.140 175 LEU A CA 1
ATOM 760 C C . LEU A 1 114 ? 29.030 -5.286 25.087 1.000 32.980 175 LEU A C 1
ATOM 761 O O . LEU A 1 114 ? 29.876 -5.233 24.177 1.000 33.690 175 LEU A O 1
ATOM 766 N N . LEU A 1 115 ? 28.317 -4.234 25.507 1.000 32.860 176 LEU A N 1
ATOM 767 C CA . LEU A 1 115 ? 28.555 -2.840 25.037 1.000 32.820 176 LEU A CA 1
ATOM 768 C C . LEU A 1 115 ? 29.976 -2.427 25.448 1.000 32.940 176 LEU A C 1
ATOM 769 O O . LEU A 1 115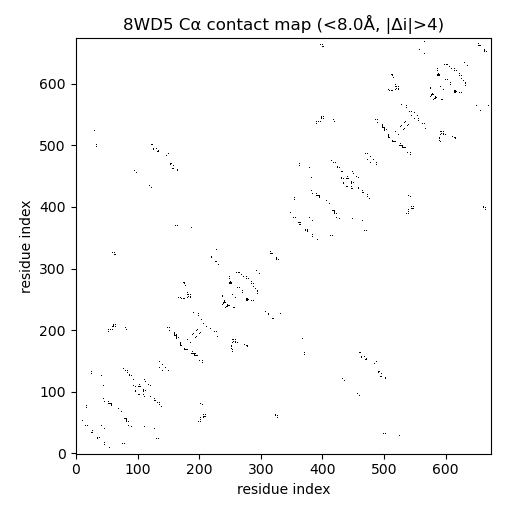 ? 30.690 -1.866 24.606 1.000 29.390 176 LEU A O 1
ATOM 774 N N . ASN A 1 116 ? 30.373 -2.740 26.687 1.000 33.060 177 ASN A N 1
ATOM 775 C CA . ASN A 1 116 ? 31.700 -2.387 27.250 1.000 34.150 177 ASN A CA 1
ATOM 776 C C . ASN A 1 116 ? 32.802 -3.207 26.562 1.000 34.460 177 ASN A C 1
ATOM 777 O O . ASN A 1 116 ? 33.933 -2.690 26.409 1.000 33.090 177 ASN A O 1
ATOM 782 N N . ASP A 1 117 ? 32.487 -4.438 26.162 1.000 35.100 178 ASP A N 1
ATOM 783 C CA . ASP A 1 117 ? 33.410 -5.332 25.414 1.000 37.370 178 ASP A CA 1
ATOM 784 C C . ASP A 1 117 ? 33.914 -4.628 24.148 1.000 36.690 178 ASP A C 1
ATOM 785 O O . ASP A 1 117 ? 35.138 -4.645 23.908 1.000 32.790 178 ASP A O 1
ATOM 790 N N . ILE A 1 118 ? 32.983 -4.070 23.367 1.000 37.160 179 ILE A N 1
ATOM 791 C CA . ILE A 1 118 ? 33.240 -3.365 22.080 1.000 35.410 179 ILE A CA 1
ATOM 792 C C . ILE A 1 118 ? 33.925 -2.031 22.377 1.000 34.150 179 ILE A C 1
ATOM 793 O O . ILE A 1 118 ? 34.873 -1.695 21.658 1.000 33.330 179 ILE A O 1
ATOM 798 N N . MET A 1 119 ? 33.467 -1.313 23.402 1.000 36.130 180 MET A N 1
ATOM 799 C CA . MET A 1 119 ? 34.006 0.025 23.761 1.000 38.390 180 MET A CA 1
ATOM 800 C C . MET A 1 119 ? 35.480 -0.110 24.160 1.000 40.190 180 MET A C 1
ATOM 801 O O . MET A 1 119 ? 36.276 0.676 23.634 1.000 41.160 180 MET A O 1
ATOM 806 N N . GLU A 1 120 ? 35.837 -1.103 24.985 1.000 43.140 181 GLU A N 1
ATOM 807 C CA . GLU A 1 120 ? 37.190 -1.219 25.608 1.000 45.640 181 GLU A CA 1
ATOM 808 C C . GLU A 1 120 ? 38.075 -2.226 24.843 1.000 43.820 181 GLU A C 1
ATOM 809 O O . GLU A 1 120 ? 39.222 -2.437 25.273 1.000 47.760 181 GLU A O 1
ATOM 815 N N . GLY A 1 121 ? 37.584 -2.837 23.763 1.000 39.170 182 GLY A N 1
ATOM 816 C CA . GLY A 1 121 ? 38.371 -3.758 22.924 1.000 38.480 182 GLY A CA 1
ATOM 817 C C . GLY A 1 121 ? 38.678 -5.085 23.611 1.000 41.250 182 GLY A C 1
ATOM 818 O O . GLY A 1 121 ? 39.708 -5.688 23.275 1.000 41.820 182 GLY A O 1
ATOM 819 N N . THR A 1 122 ? 37.822 -5.556 24.524 1.000 42.400 183 THR A N 1
ATOM 820 C CA . THR A 1 122 ? 38.002 -6.842 25.252 1.000 41.660 183 THR A CA 1
ATOM 821 C C . THR A 1 122 ? 38.152 -7.981 24.242 1.000 43.980 183 THR A C 1
ATOM 822 O O . THR A 1 122 ? 37.441 -7.969 23.234 1.000 45.590 183 THR A O 1
ATOM 826 N N . THR A 1 123 ? 39.036 -8.936 24.519 1.000 47.450 184 THR A N 1
ATOM 827 C CA . THR A 1 123 ? 39.397 -10.038 23.584 1.000 48.780 184 THR A CA 1
ATOM 828 C C . THR A 1 123 ? 38.841 -11.353 24.157 1.000 46.770 184 THR A C 1
ATOM 829 O O . THR A 1 123 ? 38.246 -12.123 23.366 1.000 42.780 184 THR A O 1
ATOM 833 N N . MET A 1 124 ? 38.998 -11.582 25.471 1.000 48.010 185 MET A N 1
ATOM 834 C CA . MET A 1 124 ? 38.548 -12.812 26.192 1.000 49.160 185 MET A CA 1
ATOM 835 C C . MET A 1 124 ? 37.707 -12.447 27.428 1.000 44.530 185 MET A C 1
ATOM 836 O O . MET A 1 124 ? 38.076 -11.505 28.153 1.000 46.040 185 MET A O 1
ATOM 841 N N . ARG A 1 125 ? 36.630 -13.192 27.676 1.000 40.100 186 ARG A N 1
ATOM 842 C CA . ARG A 1 125 ? 35.736 -12.986 28.845 1.000 40.560 186 ARG A CA 1
ATOM 843 C C . ARG A 1 125 ? 34.935 -14.268 29.096 1.000 40.930 186 ARG A C 1
ATOM 844 O O . ARG A 1 125 ? 34.507 -14.896 28.103 1.000 40.030 186 ARG A O 1
ATOM 852 N N . ARG A 1 126 ? 34.764 -14.648 30.370 1.000 40.140 187 ARG A N 1
ATOM 853 C CA . ARG A 1 126 ? 34.083 -15.900 30.808 1.000 39.240 187 ARG A CA 1
ATOM 854 C C . ARG A 1 126 ? 34.907 -17.128 30.373 1.000 40.490 187 ARG A C 1
ATOM 855 O O . ARG A 1 126 ? 34.342 -18.243 30.309 1.000 35.340 187 ARG A O 1
ATOM 863 N N . GLY A 1 127 ? 36.203 -16.936 30.099 1.000 45.030 188 GLY A N 1
ATOM 864 C CA . GLY A 1 127 ? 37.137 -18.005 29.696 1.000 47.800 188 GLY A CA 1
ATOM 865 C C . GLY A 1 127 ? 36.931 -18.436 28.254 1.000 49.190 188 GLY A C 1
ATOM 866 O O . GLY A 1 127 ? 37.429 -19.523 27.894 1.000 52.190 188 GLY A O 1
ATOM 867 N N . VAL A 1 128 ? 36.238 -17.606 27.462 1.000 50.010 189 VAL A N 1
ATOM 868 C CA . VAL A 1 128 ? 35.913 -17.817 26.015 1.000 46.950 189 VAL A CA 1
ATOM 869 C C . VAL A 1 128 ? 36.142 -16.498 25.287 1.000 44.800 189 VAL A C 1
ATOM 870 O O . VAL A 1 128 ? 36.165 -15.444 25.929 1.000 40.170 189 VAL A O 1
ATOM 874 N N . PRO A 1 129 ? 36.311 -16.502 23.940 1.000 45.990 190 PRO A N 1
ATOM 875 C CA . PRO A 1 129 ? 36.470 -15.255 23.184 1.000 45.750 190 PRO A CA 1
ATOM 876 C C . PRO A 1 129 ? 35.197 -14.391 23.241 1.000 42.470 190 PRO A C 1
ATOM 877 O O . PRO A 1 129 ? 34.101 -14.942 23.198 1.000 38.520 190 PRO A O 1
ATOM 881 N N . CYS A 1 130 ? 35.381 -13.075 23.401 1.000 40.660 191 CYS A N 1
ATOM 882 C CA . CYS A 1 130 ? 34.302 -12.053 23.379 1.000 40.090 191 CYS A CA 1
ATOM 883 C C . CYS A 1 130 ? 33.469 -12.257 22.110 1.000 41.590 191 CYS A C 1
ATOM 884 O O . CYS A 1 130 ? 34.057 -12.545 21.049 1.000 41.450 191 CYS A O 1
ATOM 887 N N . TRP A 1 131 ? 32.145 -12.148 22.235 1.000 41.520 192 TRP A N 1
ATOM 888 C CA . TRP A 1 131 ? 31.165 -12.358 21.139 1.000 39.930 192 TRP A CA 1
ATOM 889 C C . TRP A 1 131 ? 31.553 -11.553 19.893 1.000 37.940 192 TRP A C 1
ATOM 890 O O . TRP A 1 131 ? 31.458 -12.105 18.785 1.000 36.260 192 TRP A O 1
ATOM 901 N N . HIS A 1 132 ? 31.960 -10.296 20.072 1.000 37.360 193 HIS A N 1
ATOM 902 C CA . HIS A 1 132 ? 32.244 -9.344 18.967 1.000 38.490 193 HIS A CA 1
ATOM 903 C C . HIS A 1 132 ? 33.528 -9.726 18.208 1.000 39.300 193 HIS A C 1
ATOM 904 O O . HIS A 1 132 ? 33.707 -9.226 17.094 1.000 37.110 193 HIS A O 1
ATOM 911 N N . ARG A 1 133 ? 34.389 -10.582 18.768 1.000 43.200 194 ARG A N 1
ATOM 912 C CA . ARG A 1 133 ? 35.699 -10.943 18.155 1.000 44.840 194 ARG A CA 1
ATOM 913 C C . ARG A 1 133 ? 35.490 -12.024 17.084 1.000 45.710 194 ARG A C 1
ATOM 914 O O . ARG A 1 133 ? 36.460 -12.319 16.352 1.000 46.560 194 ARG A O 1
ATOM 922 N N . ARG A 1 134 ? 34.273 -12.565 16.963 1.000 44.230 195 ARG A N 1
ATOM 923 C CA . ARG A 1 134 ? 33.899 -13.474 15.849 1.000 48.600 195 ARG A CA 1
ATOM 924 C C . ARG A 1 134 ? 33.939 -12.714 14.524 1.000 52.130 195 ARG A C 1
ATOM 925 O O . ARG A 1 134 ? 33.540 -11.550 14.454 1.000 49.580 195 ARG A O 1
ATOM 933 N N . PRO A 1 135 ? 34.386 -13.368 13.423 1.000 55.220 196 PRO A N 1
ATOM 934 C CA . PRO A 1 135 ? 34.524 -12.698 12.127 1.000 54.630 196 PRO A CA 1
ATOM 935 C C . PRO A 1 135 ? 33.235 -12.021 11.614 1.000 55.020 196 PRO A C 1
ATOM 936 O O . PRO A 1 135 ? 33.335 -10.925 11.093 1.000 54.070 196 PRO A O 1
ATOM 940 N N . ASP A 1 136 ? 32.069 -12.661 11.792 1.000 51.910 197 ASP A N 1
ATOM 941 C CA . ASP A 1 136 ? 30.774 -12.256 11.169 1.000 50.340 197 ASP A CA 1
ATOM 942 C C . ASP A 1 136 ? 30.008 -11.289 12.088 1.000 46.530 197 ASP A C 1
ATOM 943 O O . ASP A 1 136 ? 28.791 -11.109 11.873 1.000 46.600 197 ASP A O 1
ATOM 948 N N . VAL A 1 137 ? 30.679 -10.682 13.072 1.000 44.090 198 VAL A N 1
ATOM 949 C CA . VAL A 1 137 ? 30.042 -9.765 14.066 1.000 40.860 198 VAL A CA 1
ATOM 950 C C . VAL A 1 137 ? 30.793 -8.430 14.041 1.000 39.520 198 VAL A C 1
ATOM 951 O O . VAL A 1 137 ? 30.249 -7.466 13.492 1.000 40.130 198 VAL A O 1
ATOM 955 N N . GLY A 1 138 ? 32.002 -8.375 14.593 1.000 39.720 199 GLY A N 1
ATOM 956 C CA . GLY A 1 138 ? 32.723 -7.100 14.765 1.000 40.340 199 GLY A CA 1
ATOM 957 C C . GLY A 1 138 ? 31.795 -6.070 15.375 1.000 39.640 199 GLY A C 1
ATOM 958 O O . GLY A 1 138 ? 31.180 -6.379 16.421 1.000 39.440 199 GLY A O 1
ATOM 959 N N . LEU A 1 139 ? 31.621 -4.925 14.714 1.000 39.030 200 LEU A N 1
ATOM 960 C CA . LEU A 1 139 ? 30.816 -3.803 15.270 1.000 38.390 200 LEU A CA 1
ATOM 961 C C . LEU A 1 139 ? 29.314 -4.131 15.257 1.000 36.820 200 LEU A C 1
ATOM 962 O O . LEU A 1 139 ? 28.581 -3.492 16.046 1.000 35.810 200 LEU A O 1
ATOM 967 N N . ASN A 1 140 ? 28.880 -5.107 14.446 1.000 34.750 201 ASN A N 1
ATOM 968 C CA . ASN A 1 140 ? 27.484 -5.627 14.433 1.000 33.820 201 ASN A CA 1
ATOM 969 C C . ASN A 1 140 ? 27.147 -6.260 15.788 1.000 31.130 201 ASN A C 1
ATOM 970 O O . ASN A 1 140 ? 25.943 -6.469 16.069 1.000 27.030 201 ASN A O 1
ATOM 975 N N . GLY A 1 141 ? 28.177 -6.539 16.595 1.000 30.990 202 GLY A N 1
ATOM 976 C CA . GLY A 1 141 ? 28.066 -6.796 18.043 1.000 29.910 202 GLY A CA 1
ATOM 977 C C . GLY A 1 141 ? 27.101 -5.840 18.734 1.000 29.590 202 GLY A C 1
ATOM 978 O O . GLY A 1 141 ? 26.395 -6.298 19.655 1.000 30.060 202 GLY A O 1
ATOM 979 N N . ILE A 1 142 ? 27.052 -4.568 18.315 1.000 29.190 203 ILE A N 1
ATOM 980 C CA . ILE A 1 142 ? 26.208 -3.517 18.955 1.000 29.950 203 ILE A CA 1
ATOM 981 C C . ILE A 1 142 ? 24.733 -3.905 18.782 1.000 30.210 203 ILE A C 1
ATOM 982 O O . ILE A 1 142 ? 23.957 -3.736 19.746 1.000 29.420 203 ILE A O 1
ATOM 987 N N . ASN A 1 143 ? 24.348 -4.408 17.609 1.000 31.810 204 ASN A N 1
ATOM 988 C CA . ASN A 1 143 ? 22.942 -4.815 17.342 1.000 32.730 204 ASN A CA 1
ATOM 989 C C . ASN A 1 143 ? 22.635 -6.070 18.160 1.000 33.900 204 ASN A C 1
ATOM 990 O O . ASN A 1 143 ? 21.531 -6.138 18.743 1.000 37.520 204 ASN A O 1
ATOM 995 N N . ASP A 1 144 ? 23.578 -7.012 18.218 1.000 34.720 205 ASP A N 1
ATOM 996 C CA . ASP A 1 144 ? 23.450 -8.264 19.014 1.000 34.730 205 ASP A CA 1
ATOM 997 C C . ASP A 1 144 ? 23.136 -7.910 20.477 1.000 32.610 205 ASP A C 1
ATOM 998 O O . ASP A 1 144 ? 22.306 -8.625 21.077 1.000 32.750 205 ASP A O 1
ATOM 1003 N N . ALA A 1 145 ? 23.755 -6.864 21.037 1.000 28.570 206 ALA A N 1
ATOM 1004 C CA . ALA A 1 145 ? 23.449 -6.379 22.405 1.000 29.550 206 ALA A CA 1
ATOM 1005 C C . ALA A 1 145 ? 22.007 -5.860 22.470 1.000 29.410 206 ALA A C 1
ATOM 1006 O O . ALA A 1 145 ? 21.285 -6.160 23.447 1.000 29.000 206 ALA A O 1
ATOM 1008 N N . ALA A 1 146 ? 21.600 -5.094 21.462 1.000 28.880 207 ALA A N 1
ATOM 1009 C CA . ALA A 1 146 ? 20.232 -4.545 21.352 1.000 29.160 207 ALA A CA 1
ATOM 1010 C C . ALA A 1 146 ? 19.208 -5.693 21.314 1.000 27.080 207 ALA A C 1
ATOM 1011 O O . ALA A 1 146 ? 18.109 -5.503 21.852 1.000 24.770 207 ALA A O 1
ATOM 1013 N N . LEU A 1 147 ? 19.565 -6.845 20.733 1.000 26.070 208 LEU A N 1
ATOM 1014 C CA . LEU A 1 147 ? 18.697 -8.059 20.711 1.000 27.310 208 LEU A CA 1
ATOM 1015 C C . LEU A 1 147 ? 18.550 -8.641 22.123 1.000 26.670 208 LEU A C 1
ATOM 1016 O O . LEU A 1 147 ? 17.422 -8.994 22.498 1.000 25.840 208 LEU A O 1
ATOM 1021 N N . ILE A 1 148 ? 19.646 -8.751 22.872 1.000 26.130 209 ILE A N 1
ATOM 1022 C CA . ILE A 1 148 ? 19.631 -9.237 24.282 1.000 25.750 209 ILE A CA 1
ATOM 1023 C C . ILE A 1 148 ? 18.740 -8.324 25.136 1.000 24.290 209 ILE A C 1
ATOM 1024 O O . ILE A 1 148 ? 17.938 -8.866 25.923 1.000 24.110 209 ILE A O 1
ATOM 1029 N N . GLN A 1 149 ? 18.889 -7.002 24.996 1.000 23.000 210 GLN A N 1
ATOM 1030 C CA . GLN A 1 149 ? 18.136 -5.972 25.762 1.000 22.010 210 GLN A CA 1
ATOM 1031 C C . GLN A 1 149 ? 16.638 -6.132 25.502 1.000 21.390 210 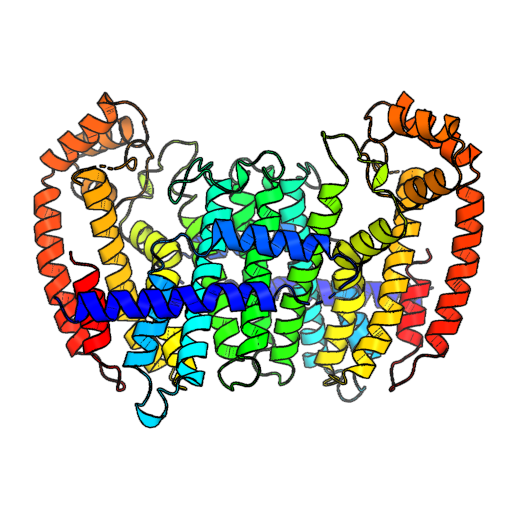GLN A C 1
ATOM 1032 O O . GLN A 1 149 ? 15.839 -5.948 26.422 1.000 19.860 210 GLN A O 1
ATOM 1038 N N . SER A 1 150 ? 16.280 -6.438 24.262 1.000 22.470 211 SER A N 1
ATOM 1039 C CA . SER A 1 150 ? 14.878 -6.550 23.806 1.000 23.310 211 SER A CA 1
ATOM 1040 C C . SER A 1 150 ? 14.270 -7.854 24.310 1.000 23.490 211 SER A C 1
ATOM 1041 O O . SER A 1 150 ? 13.107 -7.812 24.707 1.000 25.470 211 SER A O 1
ATOM 1044 N N . ALA A 1 151 ? 15.037 -8.948 24.281 1.000 23.550 212 ALA A N 1
ATOM 1045 C CA . ALA A 1 151 ? 14.669 -10.278 24.821 1.000 23.550 212 ALA A CA 1
ATOM 1046 C C . ALA A 1 151 ? 14.328 -10.139 26.306 1.000 24.830 212 ALA A C 1
ATOM 1047 O O . ALA A 1 151 ? 13.318 -10.722 26.755 1.000 26.740 212 ALA A O 1
ATOM 1049 N N . MET A 1 152 ? 15.168 -9.412 27.041 1.000 24.640 213 MET A N 1
ATOM 1050 C CA . MET A 1 152 ? 14.951 -9.062 28.467 1.000 25.440 213 MET A CA 1
ATOM 1051 C C . MET A 1 152 ? 13.558 -8.443 28.636 1.000 25.100 213 MET A C 1
ATOM 1052 O O . MET A 1 152 ? 12.769 -9.008 29.407 1.000 23.430 213 MET A O 1
ATOM 1057 N N . TYR A 1 153 ? 13.252 -7.343 27.930 1.000 26.530 214 TYR A N 1
ATOM 1058 C CA . TYR A 1 153 ? 11.943 -6.633 28.013 1.000 26.780 214 TYR A CA 1
ATOM 1059 C C . TYR A 1 153 ? 10.792 -7.509 27.494 1.000 26.540 214 TYR A C 1
ATOM 1060 O O . TYR A 1 153 ? 9.677 -7.402 28.022 1.000 29.580 214 TYR A O 1
ATOM 1069 N N . THR A 1 154 ? 11.007 -8.328 26.469 1.000 25.920 215 THR A N 1
ATOM 1070 C CA . THR A 1 154 ? 9.965 -9.275 26.002 1.000 26.690 215 THR A CA 1
ATOM 1071 C C . THR A 1 154 ? 9.663 -10.216 27.171 1.000 28.020 215 THR A C 1
ATOM 1072 O O . THR A 1 154 ? 8.496 -10.317 27.578 1.000 29.960 215 THR A O 1
ATOM 1076 N N . SER A 1 155 ? 10.712 -10.833 27.707 1.000 28.730 216 SER A N 1
ATOM 1077 C CA . SER A 1 155 ? 10.663 -11.820 28.810 1.000 27.370 216 SER A CA 1
ATOM 1078 C C . SER A 1 155 ? 9.994 -11.163 30.029 1.000 26.120 216 SER A C 1
ATOM 1079 O O . SER A 1 155 ? 9.087 -11.791 30.612 1.000 25.170 216 SER A O 1
ATOM 1082 N N . LEU A 1 156 ? 10.376 -9.920 30.356 1.000 25.860 217 LEU A N 1
ATOM 1083 C CA . LEU A 1 156 ? 9.757 -9.108 31.442 1.000 26.900 217 LEU A CA 1
ATOM 1084 C C . LEU A 1 156 ? 8.239 -9.015 31.211 1.000 28.340 217 LEU A C 1
ATOM 1085 O O . LEU A 1 156 ? 7.466 -9.402 32.118 1.000 25.320 217 LEU A O 1
ATOM 1090 N N . LYS A 1 157 ? 7.757 -8.669 30.020 1.000 30.220 218 LYS A N 1
ATOM 1091 C CA . LYS A 1 157 ? 6.292 -8.630 29.731 1.000 32.170 218 LYS A CA 1
ATOM 1092 C C . LYS A 1 157 ? 5.591 -9.999 29.793 1.000 32.790 218 LYS A C 1
ATOM 1093 O O . LYS A 1 157 ? 4.523 -10.055 30.367 1.000 33.280 218 LYS A O 1
ATOM 1099 N N . ARG A 1 158 ? 6.166 -11.068 29.249 1.000 35.740 219 ARG A N 1
ATOM 1100 C CA . ARG A 1 158 ? 5.504 -12.401 29.164 1.000 37.880 219 ARG A CA 1
ATOM 1101 C C . ARG A 1 158 ? 5.261 -13.031 30.533 1.000 36.220 219 ARG A C 1
ATOM 1102 O O . ARG A 1 158 ? 4.268 -13.754 30.670 1.000 34.240 219 ARG A O 1
ATOM 1110 N N . HIS A 1 159 ? 6.148 -12.801 31.488 1.000 33.070 220 HIS A N 1
ATOM 1111 C CA . HIS A 1 159 ? 6.062 -13.367 32.843 1.000 31.380 220 HIS A CA 1
ATOM 1112 C C . HIS A 1 159 ? 5.294 -12.412 33.786 1.000 32.450 220 HIS A C 1
ATOM 1113 O O . HIS A 1 159 ? 4.629 -12.942 34.696 1.000 32.740 220 HIS A O 1
ATOM 1120 N N . PHE A 1 160 ? 5.321 -11.082 33.576 1.000 32.490 221 PHE A N 1
ATOM 1121 C CA . PHE A 1 160 ? 4.986 -10.063 34.612 1.000 32.380 221 PHE A CA 1
ATOM 1122 C C . PHE A 1 160 ? 3.904 -9.030 34.213 1.000 34.370 221 PHE A C 1
ATOM 1123 O O . PHE A 1 160 ? 3.447 -8.333 35.145 1.000 35.320 221 PHE A O 1
ATOM 1131 N N . ASN A 1 161 ? 3.481 -8.906 32.945 1.000 34.330 222 ASN A N 1
ATOM 1132 C CA . ASN A 1 161 ? 2.457 -7.904 32.510 1.000 35.470 222 ASN A CA 1
ATOM 1133 C C . ASN A 1 161 ? 1.177 -7.946 33.371 1.000 36.390 222 ASN A C 1
ATOM 1134 O O . ASN A 1 161 ? 0.550 -6.887 33.524 1.000 39.070 222 ASN A O 1
ATOM 1139 N N . SER A 1 162 ? 0.770 -9.106 33.896 1.000 36.950 223 SER A N 1
ATOM 1140 C CA . SER A 1 162 ? -0.485 -9.278 34.682 1.000 36.280 223 SER A CA 1
ATOM 1141 C C . SER A 1 162 ? -0.307 -8.768 36.111 1.000 36.570 223 SER A C 1
ATOM 1142 O O . SER A 1 162 ? -1.318 -8.638 36.806 1.000 36.270 223 SER A O 1
ATOM 1145 N N . LYS A 1 163 ? 0.927 -8.502 36.537 1.000 37.480 224 LYS A N 1
ATOM 1146 C CA . LYS A 1 163 ? 1.242 -8.187 37.953 1.000 38.030 224 LYS A CA 1
ATOM 1147 C C . LYS A 1 163 ? 0.952 -6.713 38.207 1.000 36.980 224 LYS A C 1
ATOM 1148 O O . LYS A 1 163 ? 1.085 -5.891 37.302 1.000 39.880 224 LYS A O 1
ATOM 1154 N N . PRO A 1 164 ? 0.502 -6.334 39.426 1.000 35.690 225 PRO A N 1
ATOM 1155 C CA . PRO A 1 164 ? 0.236 -4.928 39.741 1.000 34.570 225 PRO A CA 1
ATOM 1156 C C . PRO A 1 164 ? 1.508 -4.120 40.037 1.000 31.590 225 PRO A C 1
ATOM 1157 O O . PRO A 1 164 ? 1.400 -2.927 40.194 1.000 30.350 225 PRO A O 1
ATOM 1161 N N . TYR A 1 165 ? 2.667 -4.788 40.110 1.000 30.470 226 TYR A N 1
ATOM 1162 C CA . TYR A 1 165 ? 3.995 -4.165 40.357 1.000 30.240 226 TYR A CA 1
ATOM 1163 C C . TYR A 1 165 ? 4.718 -3.963 39.020 1.000 29.310 226 TYR A C 1
ATOM 1164 O O . TYR A 1 165 ? 5.862 -3.455 39.006 1.000 28.310 226 TYR A O 1
ATOM 1173 N N . TYR A 1 166 ? 4.036 -4.278 37.919 1.000 27.750 227 TYR A N 1
ATOM 1174 C CA . TYR A 1 166 ? 4.650 -4.428 36.581 1.000 29.630 227 TYR A CA 1
ATOM 1175 C C . TYR A 1 166 ? 5.268 -3.111 36.088 1.000 31.770 227 TYR A C 1
ATOM 1176 O O . TYR A 1 166 ? 6.325 -3.161 35.443 1.000 32.480 227 TYR A O 1
ATOM 1185 N N . ASN A 1 167 ? 4.620 -1.972 36.343 1.000 34.070 228 ASN A N 1
ATOM 1186 C CA . ASN A 1 167 ? 5.093 -0.632 35.892 1.000 32.920 228 ASN A CA 1
ATOM 1187 C C . ASN A 1 167 ? 6.413 -0.283 36.591 1.000 29.610 228 ASN A C 1
ATOM 1188 O O . ASN A 1 167 ? 7.286 0.295 35.925 1.000 27.940 228 ASN A O 1
ATOM 1193 N N . TYR A 1 168 ? 6.529 -0.604 37.888 1.000 28.950 229 TYR A N 1
ATOM 1194 C CA . TYR A 1 168 ? 7.667 -0.236 38.770 1.000 27.560 229 TYR A CA 1
ATOM 1195 C C . TYR A 1 168 ? 8.862 -1.100 38.375 1.000 26.700 229 TYR A C 1
ATOM 1196 O O . TYR A 1 168 ? 10.020 -0.650 38.540 1.000 24.490 229 TYR A O 1
ATOM 1205 N N . VAL A 1 169 ? 8.577 -2.301 37.857 1.000 25.160 230 VAL A N 1
ATOM 1206 C CA . VAL A 1 169 ? 9.623 -3.239 37.378 1.000 24.760 230 VAL A CA 1
ATOM 1207 C C . VAL A 1 169 ? 10.256 -2.625 36.132 1.000 24.810 230 VAL A C 1
ATOM 1208 O O . VAL A 1 169 ? 11.503 -2.563 36.058 1.000 23.290 230 VAL A O 1
ATOM 1212 N N . LEU A 1 170 ? 9.424 -2.171 35.194 1.000 26.530 231 LEU A N 1
ATOM 1213 C CA . LEU A 1 170 ? 9.887 -1.543 33.926 1.000 27.290 231 LEU A CA 1
ATOM 1214 C C . LEU A 1 170 ? 10.590 -0.210 34.221 1.000 26.560 231 LEU A C 1
ATOM 1215 O O . LEU A 1 170 ? 11.670 0.055 33.627 1.000 24.460 231 LEU A O 1
ATOM 1220 N N . GLU A 1 171 ? 10.025 0.591 35.121 1.000 26.640 232 GLU A N 1
ATOM 1221 C CA . GLU A 1 171 ? 10.671 1.847 35.584 1.000 28.720 232 GLU A CA 1
ATOM 1222 C C . GLU A 1 171 ? 12.080 1.536 36.133 1.000 30.350 232 GLU A C 1
ATOM 1223 O O . GLU A 1 171 ? 13.003 2.311 35.804 1.000 29.780 232 GLU A O 1
ATOM 1229 N N . THR A 1 172 ? 12.267 0.456 36.907 1.000 30.110 233 THR A N 1
ATOM 1230 C CA . THR A 1 172 ? 13.557 0.182 37.590 1.000 31.970 233 THR A CA 1
ATOM 1231 C C . THR A 1 172 ? 14.558 -0.333 36.554 1.000 30.080 233 THR A C 1
ATOM 1232 O O . THR A 1 172 ? 15.700 0.120 36.611 1.000 30.460 233 THR A O 1
ATOM 1236 N N . PHE A 1 173 ? 14.154 -1.178 35.606 1.000 29.530 234 PHE A N 1
ATOM 1237 C CA . PHE A 1 173 ? 15.065 -1.628 34.517 1.000 29.960 234 PHE A CA 1
ATOM 1238 C C . PHE A 1 173 ? 15.466 -0.429 33.657 1.000 31.580 234 PHE A C 1
ATOM 1239 O O . PHE A 1 173 ? 16.541 -0.486 33.041 1.000 33.030 234 PHE A O 1
ATOM 1247 N N . ASN A 1 174 ? 14.610 0.595 33.606 1.000 33.640 235 ASN A N 1
ATOM 1248 C CA . ASN A 1 174 ? 14.837 1.836 32.829 1.000 34.180 235 ASN A CA 1
ATOM 1249 C C . ASN A 1 174 ? 15.751 2.768 33.613 1.000 33.290 235 ASN A C 1
ATOM 1250 O O . ASN A 1 174 ? 16.738 3.199 33.036 1.000 33.520 235 ASN A O 1
ATOM 1255 N N . GLU A 1 175 ? 15.424 3.073 34.870 1.000 36.810 236 GLU A N 1
ATOM 1256 C CA . GLU A 1 175 ? 16.253 3.940 35.756 1.000 37.570 236 GLU A CA 1
ATOM 1257 C C . GLU A 1 175 ? 17.674 3.371 35.808 1.000 33.070 236 GLU A C 1
ATOM 1258 O O . GLU A 1 175 ? 18.612 4.154 35.747 1.000 32.090 236 GLU A O 1
ATOM 1264 N N . MET A 1 176 ? 17.812 2.051 35.898 1.000 30.950 237 MET A N 1
ATOM 1265 C CA . MET A 1 176 ? 19.119 1.357 36.018 1.000 31.990 237 MET A CA 1
ATOM 1266 C C . MET A 1 176 ? 19.957 1.546 34.748 1.000 32.100 237 MET A C 1
ATOM 1267 O O . MET A 1 176 ? 21.185 1.661 34.863 1.000 32.680 237 MET A O 1
ATOM 1272 N N . LEU A 1 177 ? 19.326 1.543 33.576 1.000 33.480 238 LEU A N 1
ATOM 1273 C CA . LEU A 1 177 ? 20.002 1.773 32.270 1.000 33.200 238 LEU A CA 1
ATOM 1274 C C . LEU A 1 177 ? 20.554 3.204 32.224 1.000 32.420 238 LEU A C 1
ATOM 1275 O O . LEU A 1 177 ? 21.715 3.378 31.851 1.000 31.730 238 LEU A O 1
ATOM 1280 N N . MET A 1 178 ? 19.736 4.195 32.574 1.000 34.220 239 MET A N 1
ATOM 1281 C CA . MET A 1 178 ? 20.169 5.605 32.752 1.000 35.860 239 MET A CA 1
ATOM 1282 C C . MET A 1 178 ? 21.400 5.620 33.653 1.000 34.180 239 MET A C 1
ATOM 1283 O O . MET A 1 178 ? 22.391 6.252 33.274 1.000 38.120 239 MET A O 1
ATOM 1288 N N . LYS A 1 179 ? 21.323 4.925 34.786 1.000 32.190 240 LYS A N 1
ATOM 1289 C CA . LYS A 1 179 ? 22.294 5.059 35.900 1.000 32.140 240 LYS A CA 1
ATOM 1290 C C . LYS A 1 179 ? 23.648 4.490 35.474 1.000 28.240 240 LYS A C 1
ATOM 1291 O O . LYS A 1 179 ? 24.665 5.153 35.769 1.000 26.710 240 LYS A O 1
ATOM 1297 N N . CYS A 1 180 ? 23.663 3.362 34.768 1.000 26.330 241 CYS A N 1
ATOM 1298 C CA . CYS A 1 180 ? 24.911 2.745 34.238 1.000 27.620 241 CYS A CA 1
ATOM 1299 C C . CYS A 1 180 ? 25.570 3.686 33.232 1.000 27.550 241 CYS A C 1
ATOM 1300 O O . CYS A 1 180 ? 26.792 3.856 33.298 1.000 26.770 241 CYS A O 1
ATOM 1303 N N . SER A 1 181 ? 24.750 4.299 32.381 1.000 28.440 242 SER A N 1
ATOM 1304 C CA . SER A 1 181 ? 25.146 5.050 31.169 1.000 28.980 242 SER A CA 1
ATOM 1305 C C . SER A 1 181 ? 25.756 6.402 31.550 1.000 29.750 242 SER A C 1
ATOM 1306 O O . SER A 1 181 ? 26.756 6.796 30.919 1.000 28.700 242 SER A O 1
ATOM 1309 N N . MET A 1 182 ? 25.200 7.086 32.551 1.000 31.600 243 MET A N 1
ATOM 1310 C CA . MET A 1 182 ? 25.863 8.265 33.173 1.000 31.190 243 MET A CA 1
ATOM 1311 C C . MET A 1 182 ? 27.169 7.791 33.820 1.000 28.830 243 MET A C 1
ATOM 1312 O O . MET A 1 182 ? 28.170 8.526 33.752 1.000 26.520 243 MET A O 1
ATOM 1317 N N . GLY A 1 183 ? 27.153 6.572 34.362 1.000 28.830 244 GLY A N 1
ATOM 1318 C CA . GLY A 1 183 ? 28.288 5.951 35.068 1.000 28.900 244 GLY A CA 1
ATOM 1319 C C . GLY A 1 183 ? 29.478 5.719 34.159 1.000 28.830 244 GLY A C 1
ATOM 1320 O O . GLY A 1 183 ? 30.608 5.826 34.647 1.000 27.030 244 GLY A O 1
ATOM 1321 N N . HIS A 1 184 ? 29.230 5.379 32.894 1.000 31.190 245 HIS A N 1
ATOM 1322 C CA . HIS A 1 184 ? 30.274 5.127 31.869 1.000 33.860 245 HIS A CA 1
ATOM 1323 C C . HIS A 1 184 ? 30.869 6.452 31.395 1.000 32.880 245 HIS A C 1
ATOM 1324 O O . HIS A 1 184 ? 32.055 6.465 31.083 1.000 32.260 245 HIS A O 1
ATOM 1331 N N . TYR A 1 185 ? 30.062 7.513 31.340 1.000 32.490 246 TYR A N 1
ATOM 1332 C CA . TYR A 1 185 ? 30.471 8.844 30.827 1.000 32.520 246 TYR A CA 1
ATOM 1333 C C . TYR A 1 185 ? 31.467 9.453 31.814 1.000 33.250 246 TYR A C 1
ATOM 1334 O O . TYR A 1 185 ? 32.547 9.892 31.378 1.000 36.750 246 TYR A O 1
ATOM 1343 N N . VAL A 1 186 ? 31.109 9.481 33.098 1.000 33.810 247 VAL A N 1
ATOM 1344 C CA . VAL A 1 186 ? 31.963 10.047 34.186 1.000 34.740 247 VAL A CA 1
ATOM 1345 C C . VAL A 1 186 ? 33.307 9.307 34.192 1.000 35.270 247 VAL A C 1
ATOM 1346 O O . VAL A 1 186 ? 34.343 9.977 34.393 1.000 37.360 247 VAL A O 1
ATOM 1350 N N . GLN A 1 187 ? 33.292 7.994 33.934 1.000 33.560 248 GLN A N 1
ATOM 1351 C CA . GLN A 1 187 ? 34.514 7.156 33.863 1.000 32.970 248 GLN A CA 1
ATOM 1352 C C . GLN A 1 187 ? 35.392 7.570 32.671 1.000 34.410 248 GLN A C 1
ATOM 1353 O O . GLN A 1 187 ? 36.622 7.570 32.821 1.000 36.950 248 GLN A O 1
ATOM 1359 N N . LYS A 1 188 ? 34.814 7.908 31.520 1.000 34.450 249 LYS A N 1
ATOM 1360 C CA . LYS A 1 188 ? 35.611 8.185 30.295 1.000 35.220 249 LYS A CA 1
ATOM 1361 C C . LYS A 1 188 ? 36.341 9.525 30.423 1.000 33.590 249 LYS A C 1
ATOM 1362 O O . LYS A 1 188 ? 37.420 9.661 29.827 1.000 29.910 249 LYS A O 1
ATOM 1368 N N . LEU A 1 189 ? 35.805 10.449 31.220 1.000 34.050 250 LEU A N 1
ATOM 1369 C CA . LEU A 1 189 ? 36.440 11.759 31.506 1.000 35.240 250 LEU A CA 1
ATOM 1370 C C . LEU A 1 189 ? 37.828 11.535 32.119 1.000 36.500 250 LEU A C 1
ATOM 1371 O O . LEU A 1 189 ? 38.662 12.454 32.044 1.000 37.450 250 LEU A O 1
ATOM 1376 N N . MET A 1 190 ? 38.059 10.351 32.690 1.000 37.490 251 MET A N 1
ATOM 1377 C CA . MET A 1 190 ? 39.250 10.019 33.511 1.000 39.260 251 MET A CA 1
ATOM 1378 C C . MET A 1 190 ? 40.420 9.606 32.617 1.000 41.740 251 MET A C 1
ATOM 1379 O O . MET A 1 190 ? 41.528 9.380 33.146 1.000 36.200 251 MET A O 1
ATOM 1384 N N . LEU A 1 191 ? 40.174 9.480 31.315 1.000 48.140 252 LEU A N 1
ATOM 1385 C CA . LEU A 1 191 ? 41.224 9.181 30.318 1.000 50.050 252 LEU A CA 1
ATOM 1386 C C . LEU A 1 191 ? 41.251 10.296 29.269 1.000 51.140 252 LEU A C 1
ATOM 1387 O O . LEU A 1 191 ? 40.758 10.064 28.158 1.000 45.510 252 LEU A O 1
ATOM 1392 N N . LYS A 1 192 ? 42.044 11.329 29.543 1.000 56.970 253 LYS A N 1
ATOM 1393 C CA . LYS A 1 192 ? 42.292 12.387 28.532 1.000 62.290 253 LYS A CA 1
ATOM 1394 C C . LYS A 1 192 ? 43.657 12.085 27.919 1.000 67.070 253 LYS A C 1
ATOM 1395 O O . LYS A 1 192 ? 44.613 12.062 28.709 1.000 73.610 253 LYS A O 1
ATOM 1401 N N . THR A 1 193 ? 43.740 11.805 26.616 1.000 70.180 254 THR A N 1
ATOM 1402 C CA . THR A 1 193 ? 45.029 11.576 25.902 1.000 68.520 254 THR A CA 1
ATOM 1403 C C . THR A 1 193 ? 45.481 10.122 26.056 1.000 72.260 254 THR A C 1
ATOM 1404 O O . THR A 1 193 ? 46.697 9.893 26.088 1.000 74.650 254 THR A O 1
ATOM 1408 N N . ASP A 1 194 ? 44.540 9.179 26.111 1.000 70.080 255 ASP A N 1
ATOM 1409 C CA . ASP A 1 194 ? 44.914 7.748 26.302 1.000 68.340 255 ASP A CA 1
ATOM 1410 C C . ASP A 1 194 ? 45.889 7.664 27.469 1.000 66.610 255 ASP A C 1
ATOM 1411 O O . ASP A 1 194 ? 46.665 6.705 27.534 1.000 69.140 255 ASP A O 1
ATOM 1416 N N . LYS A 1 195 ? 45.831 8.642 28.356 1.000 62.980 256 LYS A N 1
ATOM 1417 C CA . LYS A 1 195 ? 46.711 8.677 29.533 1.000 61.390 256 LYS A CA 1
ATOM 1418 C C . LYS A 1 195 ? 45.769 9.065 30.670 1.000 58.080 256 LYS A C 1
ATOM 1419 O O . LYS A 1 195 ? 44.814 9.784 30.371 1.000 57.340 256 LYS A O 1
ATOM 1425 N N . PRO A 1 196 ? 45.899 8.598 31.930 1.000 51.910 257 PRO A N 1
ATOM 1426 C CA . PRO A 1 196 ? 44.935 9.036 32.938 1.000 51.380 257 PRO A CA 1
ATOM 1427 C C . PRO A 1 196 ? 45.070 10.521 33.311 1.000 50.110 257 PRO A C 1
ATOM 1428 O O . PRO A 1 196 ? 46.180 11.001 33.386 1.000 53.560 257 PRO A O 1
ATOM 1432 N N . ASP A 1 197 ? 43.935 11.192 33.534 1.000 48.200 258 ASP A N 1
ATOM 1433 C CA . ASP A 1 197 ? 43.843 12.588 34.036 1.000 48.190 258 ASP A CA 1
ATOM 1434 C C . ASP A 1 197 ? 43.824 12.548 35.571 1.000 46.610 258 ASP A C 1
ATOM 1435 O O . ASP A 1 197 ? 42.731 12.362 36.155 1.000 46.800 258 ASP A O 1
ATOM 1440 N N . LEU A 1 198 ? 44.987 12.708 36.209 1.000 44.080 259 LEU A N 1
ATOM 1441 C CA . LEU A 1 198 ? 45.145 12.448 37.663 1.000 42.000 259 LEU A CA 1
ATOM 1442 C C . LEU A 1 198 ? 44.435 13.520 38.493 1.000 41.460 259 LEU A C 1
ATOM 1443 O O . LEU A 1 198 ? 44.040 13.171 39.618 1.000 43.180 259 LEU A O 1
ATOM 1448 N N . SER A 1 199 ? 44.228 14.730 37.956 1.000 38.480 260 SER A N 1
ATOM 1449 C CA . SER A 1 199 ? 43.492 15.840 38.624 1.000 37.480 260 SER A CA 1
ATOM 1450 C C . SER A 1 199 ? 42.064 15.413 38.985 1.000 38.560 260 SER A C 1
ATOM 1451 O O . SER A 1 199 ? 41.511 15.999 39.913 1.000 39.400 260 SER A O 1
ATOM 1454 N N . LEU A 1 200 ? 41.477 14.447 38.274 1.000 41.320 261 LEU A N 1
ATOM 1455 C CA . LEU A 1 200 ? 40.078 13.991 38.516 1.000 42.500 261 LEU A CA 1
ATOM 1456 C C . LEU A 1 200 ? 40.052 12.800 39.485 1.000 40.530 261 LEU A C 1
ATOM 1457 O O . LEU A 1 200 ? 38.935 12.338 39.819 1.000 39.900 261 LEU A O 1
ATOM 1462 N N . PHE A 1 201 ? 41.214 12.318 39.935 1.000 38.630 262 PHE A N 1
ATOM 1463 C CA . PHE A 1 201 ? 41.323 11.096 40.776 1.000 36.490 262 PHE A CA 1
ATOM 1464 C C . PHE A 1 201 ? 41.048 11.467 42.235 1.000 33.360 262 PHE A C 1
ATOM 1465 O O . PHE A 1 201 ? 41.939 11.316 43.070 1.000 30.430 262 PHE A O 1
ATOM 1473 N N . THR A 1 202 ? 39.819 11.906 42.520 1.000 34.850 263 THR A N 1
ATOM 1474 C CA . THR A 1 202 ? 39.325 12.274 43.874 1.000 36.340 263 THR A CA 1
ATOM 1475 C C . THR A 1 202 ? 38.347 11.208 44.381 1.000 37.010 263 THR A C 1
ATOM 1476 O O . THR A 1 202 ? 37.834 10.423 43.562 1.000 39.170 263 THR A O 1
ATOM 1480 N N . MET A 1 203 ? 38.092 11.206 45.689 1.000 37.970 264 MET A N 1
ATOM 1481 C CA . MET A 1 203 ? 37.222 10.219 46.375 1.000 37.660 264 MET A CA 1
ATOM 1482 C C . MET A 1 203 ? 35.755 10.520 46.049 1.000 37.880 264 MET A C 1
ATOM 1483 O O . MET A 1 203 ? 34.971 9.578 46.081 1.000 40.510 264 MET A O 1
ATOM 1488 N N . GLU A 1 204 ? 35.392 11.763 45.732 1.000 40.030 265 GLU A N 1
ATOM 1489 C CA . GLU A 1 204 ? 34.003 12.109 45.311 1.000 45.210 265 GLU A CA 1
ATOM 1490 C C . GLU A 1 204 ? 33.743 11.495 43.928 1.000 43.840 265 GLU A C 1
ATOM 1491 O O . GLU A 1 204 ? 32.611 10.999 43.709 1.000 44.150 265 GLU A O 1
ATOM 1497 N N . LYS A 1 205 ? 34.758 11.513 43.048 1.000 41.160 266 LYS A N 1
ATOM 1498 C CA . LYS A 1 205 ? 34.660 11.107 41.619 1.000 38.540 266 LYS A CA 1
ATOM 1499 C C . LYS A 1 205 ? 34.656 9.575 41.515 1.000 37.110 266 LYS A C 1
ATOM 1500 O O . LYS A 1 205 ? 33.928 9.058 40.646 1.000 37.320 266 LYS A O 1
ATOM 1506 N N . TYR A 1 206 ? 35.442 8.884 42.349 1.000 33.900 267 TYR A N 1
ATOM 1507 C CA . TYR A 1 206 ? 35.520 7.398 42.419 1.000 32.880 267 TYR A CA 1
ATOM 1508 C C . TYR A 1 206 ? 34.251 6.825 43.074 1.000 31.860 267 TYR A C 1
ATOM 1509 O O . TYR A 1 206 ? 33.683 5.844 42.563 1.000 30.350 267 TYR A O 1
ATOM 1518 N N . GLU A 1 207 ? 33.801 7.425 44.175 1.000 32.080 268 GLU A N 1
ATOM 1519 C CA . GLU A 1 207 ? 32.523 7.069 44.842 1.000 31.650 268 GLU A CA 1
ATOM 1520 C C . GLU A 1 207 ? 31.366 7.193 43.843 1.000 30.360 268 GLU A C 1
ATOM 1521 O O . GLU A 1 207 ? 30.481 6.343 43.900 1.000 32.740 268 GLU A O 1
ATOM 1527 N N . ALA A 1 208 ? 31.380 8.188 42.953 1.000 29.320 269 ALA A N 1
ATOM 1528 C CA . ALA A 1 208 ? 30.289 8.453 41.980 1.000 28.660 269 ALA A CA 1
ATOM 1529 C C . ALA A 1 208 ? 30.354 7.468 40.799 1.000 28.150 269 ALA A C 1
ATOM 1530 O O . ALA A 1 208 ? 29.314 6.889 40.482 1.000 30.480 269 ALA A O 1
ATOM 1532 N N . ILE A 1 209 ? 31.506 7.311 40.141 1.000 27.100 270 ILE A N 1
ATOM 1533 C CA . ILE A 1 209 ? 31.740 6.242 39.126 1.000 26.720 270 ILE A CA 1
ATOM 1534 C C . ILE A 1 209 ? 31.231 4.913 39.704 1.000 28.560 270 ILE A C 1
ATOM 1535 O O . ILE A 1 209 ? 30.376 4.285 39.066 1.000 29.490 270 ILE A O 1
ATOM 1540 N N . THR A 1 210 ? 31.759 4.496 40.860 1.000 29.180 271 THR A N 1
ATOM 1541 C CA . THR A 1 210 ? 31.455 3.197 41.523 1.000 30.370 271 THR A CA 1
ATOM 1542 C C . THR A 1 210 ? 29.945 3.027 41.725 1.000 29.970 271 THR A C 1
ATOM 1543 O O . THR A 1 210 ? 29.448 1.932 41.424 1.000 31.350 271 THR A O 1
ATOM 1547 N N . LYS A 1 211 ? 29.274 4.054 42.257 1.000 29.960 272 LYS A N 1
ATOM 1548 C CA . LYS A 1 211 ? 27.813 4.078 42.542 1.000 31.140 272 LYS A CA 1
ATOM 1549 C C . LYS A 1 211 ? 27.026 3.875 41.244 1.000 31.900 272 LYS A C 1
ATOM 1550 O O . LYS A 1 211 ? 26.228 2.930 41.170 1.000 34.390 272 LYS A O 1
ATOM 1556 N N . TYR A 1 212 ? 27.236 4.744 40.258 1.000 32.800 273 TYR A N 1
ATOM 1557 C CA . TYR A 1 212 ? 26.399 4.826 39.034 1.000 34.680 273 TYR A CA 1
ATOM 1558 C C . TYR A 1 212 ? 26.647 3.567 38.198 1.000 35.150 273 TYR A C 1
ATOM 1559 O O . TYR A 1 212 ? 25.677 2.802 37.948 1.000 36.550 273 TYR A O 1
ATOM 1568 N N . LYS A 1 213 ? 27.915 3.304 37.878 1.000 34.240 274 LYS A N 1
ATOM 1569 C CA . LYS A 1 213 ? 28.343 2.243 36.932 1.000 35.580 274 LYS A CA 1
ATOM 1570 C C . LYS A 1 213 ? 28.123 0.846 37.539 1.000 36.290 274 LYS A C 1
ATOM 1571 O O . LYS A 1 213 ? 27.786 -0.070 36.763 1.000 37.500 274 LYS A O 1
ATOM 1577 N N . THR A 1 214 ? 28.289 0.652 38.852 1.000 35.390 275 THR A N 1
ATOM 1578 C CA . THR A 1 214 ? 28.330 -0.718 39.433 1.000 36.290 275 THR A CA 1
ATOM 1579 C C . THR A 1 214 ? 27.235 -0.910 40.490 1.000 33.840 275 THR A C 1
ATOM 1580 O O . THR A 1 214 ? 26.449 -1.863 40.338 1.000 35.000 275 THR A O 1
ATOM 1584 N N . SER A 1 215 ? 27.201 -0.090 41.537 1.000 31.080 276 SER A N 1
ATOM 1585 C CA . SER A 1 215 ? 26.461 -0.402 42.789 1.000 31.110 276 SER A CA 1
ATOM 1586 C C . SER A 1 215 ? 24.938 -0.453 42.543 1.000 30.580 276 SER A C 1
ATOM 1587 O O . SER A 1 215 ? 24.293 -1.437 42.952 1.000 28.980 276 SER A O 1
ATOM 1590 N N . TYR A 1 216 ? 24.367 0.548 41.883 1.000 28.910 277 TYR A N 1
ATOM 1591 C CA . TYR A 1 216 ? 22.918 0.576 41.569 1.000 30.840 277 TYR A CA 1
ATOM 1592 C C . TYR A 1 216 ? 22.432 -0.801 41.079 1.000 29.430 277 TYR A C 1
ATOM 1593 O O . TYR A 1 216 ? 21.549 -1.404 41.708 1.000 28.630 277 TYR A O 1
ATOM 1602 N N . TYR A 1 217 ? 22.974 -1.309 39.982 1.000 29.280 278 TYR A N 1
ATOM 1603 C CA . TYR A 1 217 ? 22.420 -2.510 39.302 1.000 29.690 278 TYR A CA 1
ATOM 1604 C C . TYR A 1 217 ? 22.979 -3.801 39.919 1.000 29.570 278 TYR A C 1
ATOM 1605 O O . TYR A 1 217 ? 22.354 -4.876 39.724 1.000 28.790 278 TYR A O 1
ATOM 1614 N N . THR A 1 218 ? 24.095 -3.739 40.656 1.000 28.550 279 THR A N 1
ATOM 1615 C CA . THR A 1 218 ? 24.738 -4.967 41.201 1.000 28.000 279 THR A CA 1
ATOM 1616 C C . THR A 1 218 ? 24.155 -5.295 42.584 1.000 26.370 279 THR A C 1
ATOM 1617 O O . THR A 1 218 ? 24.036 -6.483 42.892 1.000 26.400 279 THR A O 1
ATOM 1621 N N . PHE A 1 219 ? 23.815 -4.287 43.387 1.000 25.760 280 PHE A N 1
ATOM 1622 C CA . PHE A 1 219 ? 23.468 -4.457 44.821 1.000 26.340 280 PHE A CA 1
ATOM 1623 C C . PHE A 1 219 ? 22.011 -4.018 45.037 1.000 26.930 280 PHE A C 1
ATOM 1624 O O . PHE A 1 219 ? 21.263 -4.820 45.576 1.000 29.720 280 PHE A O 1
ATOM 1632 N N . GLN A 1 220 ? 21.589 -2.835 44.590 1.000 28.740 281 GLN A N 1
ATOM 1633 C CA . GLN A 1 220 ? 20.192 -2.363 44.805 1.000 30.510 281 GLN A CA 1
ATOM 1634 C C . GLN A 1 220 ? 19.203 -3.112 43.898 1.000 29.770 281 GLN A C 1
ATOM 1635 O O . GLN A 1 220 ? 18.251 -3.703 44.427 1.000 28.190 281 GLN A O 1
ATOM 1641 N N . MET A 1 221 ? 19.390 -3.072 42.580 1.000 30.980 282 MET A N 1
ATOM 1642 C CA . MET A 1 221 ? 18.386 -3.619 41.628 1.000 33.440 282 MET A CA 1
ATOM 1643 C C . MET A 1 221 ? 17.856 -4.948 42.170 1.000 32.250 282 MET A C 1
ATOM 1644 O O . MET A 1 221 ? 16.651 -5.065 42.387 1.000 33.380 282 MET A O 1
ATOM 1649 N N . PRO A 1 222 ? 18.703 -5.971 42.447 1.000 31.010 283 PRO A N 1
ATOM 1650 C CA . PRO A 1 222 ? 18.195 -7.288 42.847 1.000 30.800 283 PRO A CA 1
ATOM 1651 C C . PRO A 1 222 ? 17.200 -7.233 44.015 1.000 29.860 283 PRO A C 1
ATOM 1652 O O . PRO A 1 222 ? 16.207 -7.943 44.002 1.000 30.100 283 PRO A O 1
ATOM 1656 N N . VAL A 1 223 ? 17.476 -6.355 44.971 1.000 29.330 284 VAL A N 1
ATOM 1657 C CA . VAL A 1 223 ? 16.742 -6.271 46.263 1.000 29.910 284 VAL A CA 1
ATOM 1658 C C . VAL A 1 223 ? 15.469 -5.434 46.066 1.000 30.590 284 VAL A C 1
ATOM 1659 O O . VAL A 1 223 ? 14.437 -5.809 46.646 1.000 32.670 284 VAL A O 1
ATOM 1663 N N . SER A 1 224 ? 15.511 -4.362 45.270 1.000 29.920 285 SER A N 1
ATOM 1664 C CA . SER A 1 224 ? 14.320 -3.508 45.007 1.000 30.960 285 SER A CA 1
ATOM 1665 C C . SER A 1 224 ? 13.340 -4.246 44.083 1.000 30.260 285 SER A C 1
ATOM 1666 O O . SER A 1 224 ? 12.150 -3.916 44.129 1.000 30.560 285 SER A O 1
ATOM 1669 N N . LEU A 1 225 ? 13.813 -5.206 43.279 1.000 29.530 286 LEU A N 1
ATOM 1670 C CA . LEU A 1 225 ? 12.940 -6.030 42.395 1.000 28.160 286 LEU A CA 1
ATOM 1671 C C . LEU A 1 225 ? 12.207 -7.062 43.258 1.000 26.950 286 LEU A C 1
ATOM 1672 O O . LEU A 1 225 ? 10.974 -7.205 43.095 1.000 23.570 286 LEU A O 1
ATOM 1677 N N . ALA A 1 226 ? 12.948 -7.746 44.137 1.000 26.280 287 ALA A N 1
ATOM 1678 C CA . ALA A 1 226 ? 12.420 -8.739 45.098 1.000 26.510 287 ALA A CA 1
ATOM 1679 C C . ALA A 1 226 ? 11.400 -8.046 46.008 1.000 26.770 287 ALA A C 1
ATOM 1680 O O . ALA A 1 226 ? 10.381 -8.652 46.322 1.000 25.190 287 ALA A O 1
ATOM 1682 N N . LEU A 1 227 ? 11.676 -6.807 46.408 1.000 29.260 288 LEU A N 1
ATOM 1683 C CA . LEU A 1 227 ? 10.750 -6.000 47.244 1.000 31.300 288 LEU A CA 1
ATOM 1684 C C . LEU A 1 227 ? 9.447 -5.766 46.480 1.000 31.330 288 LEU A C 1
ATOM 1685 O O . LEU A 1 227 ? 8.366 -6.058 47.047 1.000 32.540 288 LEU A O 1
ATOM 1690 N N . LEU A 1 228 ? 9.553 -5.257 45.250 1.000 29.430 289 LEU A N 1
ATOM 1691 C CA . LEU A 1 228 ? 8.400 -5.084 44.331 1.000 28.870 289 LEU A CA 1
ATOM 1692 C C . LEU A 1 228 ? 7.627 -6.404 44.186 1.000 30.250 289 LEU A C 1
ATOM 1693 O O . LEU A 1 228 ? 6.401 -6.380 44.425 1.000 29.420 289 LEU A O 1
ATOM 1698 N N . MET A 1 229 ? 8.295 -7.517 43.844 1.000 31.600 290 MET A N 1
ATOM 1699 C CA . MET A 1 229 ? 7.617 -8.825 43.597 1.000 32.950 290 MET A CA 1
ATOM 1700 C C . MET A 1 229 ? 6.809 -9.239 44.836 1.000 32.350 290 MET A C 1
ATOM 1701 O O . MET A 1 229 ? 5.934 -10.103 44.707 1.000 29.720 290 MET A O 1
ATOM 1706 N N . THR A 1 230 ? 7.069 -8.584 45.969 1.000 33.590 291 THR A N 1
ATOM 1707 C CA . THR A 1 230 ? 6.501 -8.869 47.311 1.000 34.590 291 THR A CA 1
ATOM 1708 C C . THR A 1 230 ? 5.326 -7.919 47.584 1.000 37.790 291 THR A C 1
ATOM 1709 O O . THR A 1 230 ? 4.762 -7.970 48.706 1.000 38.120 291 THR A O 1
ATOM 1713 N N . GLY A 1 231 ? 4.950 -7.111 46.584 1.000 38.910 292 GLY A N 1
ATOM 1714 C CA . GLY A 1 231 ? 3.991 -5.994 46.708 1.000 39.040 292 GLY A CA 1
ATOM 1715 C C . GLY A 1 231 ? 4.461 -4.884 47.644 1.000 39.500 292 GLY A C 1
ATOM 1716 O O . GLY A 1 231 ? 3.615 -4.080 48.057 1.000 39.810 292 GLY A O 1
ATOM 1717 N N . VAL A 1 232 ? 5.748 -4.804 47.988 1.000 39.670 293 VAL A N 1
ATOM 1718 C CA . VAL A 1 232 ? 6.255 -3.677 48.822 1.000 40.320 293 VAL A CA 1
ATOM 1719 C C . VAL A 1 232 ? 6.813 -2.628 47.865 1.000 42.970 293 VAL A C 1
ATOM 1720 O O . VAL A 1 232 ? 7.799 -2.915 47.161 1.000 45.520 293 VAL A O 1
ATOM 1724 N N . ASP A 1 233 ? 6.154 -1.472 47.822 1.000 47.430 294 ASP A N 1
ATOM 1725 C CA . ASP A 1 233 ? 6.533 -0.316 46.970 1.000 48.690 294 ASP A CA 1
ATOM 1726 C C . ASP A 1 233 ? 6.593 0.943 47.835 1.000 47.890 294 ASP A C 1
ATOM 1727 O O . ASP A 1 233 ? 6.558 2.037 47.263 1.000 49.940 294 ASP A O 1
ATOM 1732 N N . ASP A 1 234 ? 6.696 0.797 49.158 1.000 51.270 295 ASP A N 1
ATOM 1733 C CA . ASP A 1 234 ? 6.819 1.948 50.095 1.000 54.390 295 ASP A CA 1
ATOM 1734 C C . ASP A 1 234 ? 8.120 2.684 49.776 1.000 55.850 295 ASP A C 1
ATOM 1735 O O . ASP A 1 234 ? 9.198 2.089 49.819 1.000 54.160 295 ASP A O 1
ATOM 1740 N N . PRO A 1 235 ? 8.056 3.995 49.441 1.000 55.280 296 PRO A N 1
ATOM 1741 C CA . PRO A 1 235 ? 9.231 4.756 49.013 1.000 54.160 296 PRO A CA 1
ATOM 1742 C C . PRO A 1 235 ? 10.363 4.822 50.047 1.000 49.830 296 PRO A C 1
ATOM 1743 O O . PRO A 1 235 ? 11.513 4.869 49.639 1.000 48.190 296 PRO A O 1
ATOM 1747 N N . GLU A 1 236 ? 10.003 4.884 51.333 1.000 46.110 297 GLU A N 1
ATOM 1748 C CA . GLU A 1 236 ? 10.957 4.999 52.470 1.000 45.670 297 GLU A CA 1
ATOM 1749 C C . GLU A 1 236 ? 11.611 3.630 52.708 1.000 42.620 297 GLU A C 1
ATOM 1750 O O . GLU A 1 236 ? 12.826 3.606 52.986 1.000 44.440 297 GLU A O 1
ATOM 1756 N N . THR A 1 237 ? 10.857 2.535 52.589 1.000 37.320 298 THR A N 1
ATOM 1757 C CA . THR A 1 237 ? 11.403 1.150 52.648 1.000 36.410 298 THR A CA 1
ATOM 1758 C C . THR A 1 237 ? 12.486 0.961 51.577 1.000 35.990 298 THR A C 1
ATOM 1759 O O . THR A 1 237 ? 13.487 0.279 51.858 1.000 35.640 298 THR A O 1
ATOM 1763 N N . HIS A 1 238 ? 12.279 1.531 50.389 1.000 37.690 299 HIS A N 1
ATOM 1764 C CA . HIS A 1 238 ? 13.203 1.401 49.233 1.000 38.620 299 HIS A CA 1
ATOM 1765 C C . HIS A 1 238 ? 14.478 2.196 49.540 1.000 41.000 299 HIS A C 1
ATOM 1766 O O . HIS A 1 238 ? 15.553 1.596 49.416 1.000 40.560 299 HIS A O 1
ATOM 1773 N N . ARG A 1 239 ? 14.356 3.460 49.976 1.000 48.240 300 ARG A N 1
ATOM 1774 C CA . ARG A 1 239 ? 15.499 4.362 50.330 1.000 52.080 300 ARG A CA 1
ATOM 1775 C C . ARG A 1 239 ? 16.361 3.701 51.402 1.000 50.880 300 ARG A C 1
ATOM 1776 O O . ARG A 1 239 ? 17.584 3.558 51.187 1.000 50.690 300 ARG A O 1
ATOM 1784 N N . GLN A 1 240 ? 15.724 3.324 52.509 1.000 49.730 301 GLN A N 1
ATOM 1785 C CA . GLN A 1 240 ? 16.347 2.624 53.657 1.000 49.330 301 GLN A CA 1
ATOM 1786 C C . GLN A 1 240 ? 17.286 1.535 53.111 1.000 49.830 301 GLN A C 1
ATOM 1787 O O . GLN A 1 240 ? 18.487 1.582 53.452 1.000 52.020 301 GLN A O 1
ATOM 1793 N N . ALA A 1 241 ? 16.773 0.643 52.249 1.000 46.550 302 ALA A N 1
ATOM 1794 C CA . ALA A 1 241 ? 17.479 -0.537 51.681 1.000 44.650 302 ALA A CA 1
ATOM 1795 C C . ALA A 1 241 ? 18.676 -0.096 50.834 1.000 44.590 302 ALA A C 1
ATOM 1796 O O . ALA A 1 241 ? 19.795 -0.605 51.044 1.000 44.190 302 ALA A O 1
ATOM 1798 N N . LYS A 1 242 ? 18.400 0.795 49.883 1.000 45.500 303 LYS A N 1
ATOM 1799 C CA . LYS A 1 242 ? 19.341 1.400 48.908 1.000 45.510 303 LYS A CA 1
ATOM 1800 C C . LYS A 1 242 ? 20.510 2.044 49.657 1.000 44.590 303 LYS A C 1
ATOM 1801 O O . LYS A 1 242 ? 21.657 1.899 49.201 1.000 41.960 303 LYS A O 1
ATOM 1807 N N . THR A 1 243 ? 20.213 2.736 50.762 1.000 44.950 304 THR A N 1
ATOM 1808 C CA . THR A 1 243 ? 21.191 3.542 51.542 1.000 42.380 304 THR A CA 1
ATOM 1809 C C . THR A 1 243 ? 22.313 2.608 51.982 1.000 38.170 304 THR A C 1
ATOM 1810 O O . THR A 1 243 ? 23.465 2.934 51.720 1.000 38.290 304 THR A O 1
ATOM 1814 N N . ILE A 1 244 ? 21.955 1.474 52.581 1.000 37.570 305 ILE A N 1
ATOM 1815 C CA . ILE A 1 244 ? 22.915 0.457 53.111 1.000 37.680 305 ILE A CA 1
ATOM 1816 C C . ILE A 1 244 ? 23.619 -0.225 51.934 1.000 34.580 305 ILE A C 1
ATOM 1817 O O . ILE A 1 244 ? 24.854 -0.372 51.988 1.000 33.800 305 ILE A O 1
ATOM 1822 N N . LEU A 1 245 ? 22.831 -0.681 50.953 1.000 31.510 306 LEU A N 1
ATOM 1823 C CA . LEU A 1 245 ? 23.290 -1.553 49.847 1.000 28.730 306 LEU A CA 1
ATOM 1824 C C . LEU A 1 245 ? 24.298 -0.817 48.975 1.000 27.890 306 LEU A C 1
ATOM 1825 O O . LEU A 1 245 ? 25.168 -1.510 48.433 1.000 27.100 306 LEU A O 1
ATOM 1830 N N . LEU A 1 246 ? 24.167 0.509 48.824 1.000 27.520 307 LEU A N 1
ATOM 1831 C CA . LEU A 1 246 ? 25.126 1.330 48.028 1.000 26.610 307 LEU A CA 1
ATOM 1832 C C . LEU A 1 246 ? 26.461 1.410 48.767 1.000 26.190 307 LEU A C 1
ATOM 1833 O O . LEU A 1 246 ? 27.501 1.308 48.104 1.000 25.740 307 LEU A 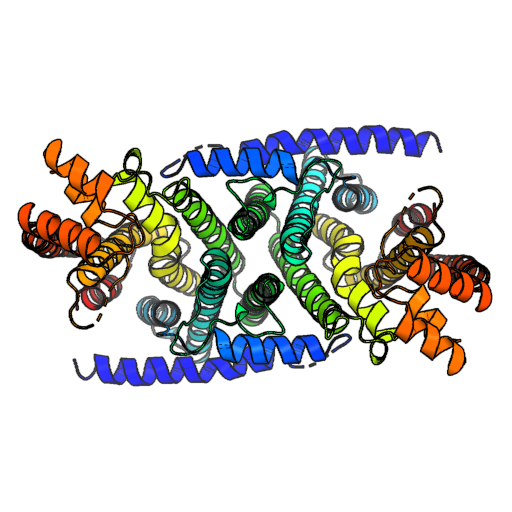O 1
ATOM 1838 N N . LYS A 1 247 ? 26.430 1.576 50.082 1.000 26.580 308 LYS A N 1
ATOM 1839 C CA . LYS A 1 247 ? 27.662 1.547 50.898 1.000 29.810 308 LYS A CA 1
ATOM 1840 C C . LYS A 1 247 ? 28.356 0.207 50.635 1.000 32.280 308 LYS A C 1
ATOM 1841 O O . LYS A 1 247 ? 29.495 0.205 50.091 1.000 32.540 308 LYS A O 1
ATOM 1847 N N . MET A 1 248 ? 27.662 -0.882 50.974 1.000 33.660 309 MET A N 1
ATOM 1848 C CA . MET A 1 248 ? 28.038 -2.293 50.689 1.000 34.750 309 MET A CA 1
ATOM 1849 C C . MET A 1 248 ? 28.649 -2.431 49.278 1.000 34.940 309 MET A C 1
ATOM 1850 O O . MET A 1 248 ? 29.664 -3.152 49.136 1.000 32.120 309 MET A O 1
ATOM 1855 N N . GLY A 1 249 ? 28.024 -1.791 48.276 1.000 34.220 310 GLY A N 1
ATOM 1856 C CA . GLY A 1 249 ? 28.474 -1.738 46.872 1.000 32.630 310 GLY A CA 1
ATOM 1857 C C . GLY A 1 249 ? 29.847 -1.110 46.744 1.000 32.790 310 GLY A C 1
ATOM 1858 O O . GLY A 1 249 ? 30.668 -1.647 45.978 1.000 31.250 310 GLY A O 1
ATOM 1859 N N . GLU A 1 250 ? 30.081 -0.017 47.474 1.000 34.240 311 GLU A N 1
ATOM 1860 C CA . GLU A 1 250 ? 31.380 0.700 47.528 1.000 35.490 311 GLU A CA 1
ATOM 1861 C C . GLU A 1 250 ? 32.432 -0.200 48.183 1.000 35.770 311 GLU A C 1
ATOM 1862 O O . GLU A 1 250 ? 33.566 -0.252 47.672 1.000 34.400 311 GLU A O 1
ATOM 1868 N N . PHE A 1 251 ? 32.075 -0.880 49.271 1.000 38.330 312 PHE A N 1
ATOM 1869 C CA . PHE A 1 251 ? 33.013 -1.760 50.015 1.000 43.070 312 PHE A CA 1
ATOM 1870 C C . PHE A 1 251 ? 33.534 -2.819 49.040 1.000 40.710 312 PHE A C 1
ATOM 1871 O O . PHE A 1 251 ? 34.759 -2.899 48.834 1.000 40.820 312 PHE A O 1
ATOM 1879 N N . PHE A 1 252 ? 32.616 -3.557 48.410 1.000 38.100 313 PHE A N 1
ATOM 1880 C CA . PHE A 1 252 ? 32.942 -4.611 47.423 1.000 36.670 313 PHE A CA 1
ATOM 1881 C C . PHE A 1 252 ? 33.959 -4.078 46.416 1.000 32.650 313 PHE A C 1
ATOM 1882 O O . PHE A 1 252 ? 34.880 -4.812 46.021 1.000 30.720 313 PHE A O 1
ATOM 1890 N N . GLN A 1 253 ? 33.769 -2.843 45.973 1.000 30.860 314 GLN A N 1
ATOM 1891 C CA . GLN A 1 253 ? 34.593 -2.272 44.884 1.000 31.930 314 GLN A CA 1
ATOM 1892 C C . GLN A 1 253 ? 36.001 -2.000 45.442 1.000 30.910 314 GLN A C 1
ATOM 1893 O O . GLN A 1 253 ? 36.981 -2.437 44.810 1.000 29.160 314 GLN A O 1
ATOM 1899 N N . ILE A 1 254 ? 36.111 -1.385 46.622 1.000 30.500 315 ILE A N 1
ATOM 1900 C CA . ILE A 1 254 ? 37.429 -1.097 47.273 1.000 30.370 315 ILE A CA 1
ATOM 1901 C C . ILE A 1 254 ? 38.203 -2.420 47.399 1.000 30.220 315 ILE A C 1
ATOM 1902 O O . ILE A 1 254 ? 39.351 -2.500 46.913 1.000 28.050 315 ILE A O 1
ATOM 1907 N N . GLN A 1 255 ? 37.576 -3.439 47.975 1.000 31.200 316 GLN A N 1
ATOM 1908 C CA . GLN A 1 255 ? 38.210 -4.763 48.179 1.000 34.360 316 GLN A CA 1
ATOM 1909 C C . GLN A 1 255 ? 38.637 -5.325 46.824 1.000 36.150 316 GLN A C 1
ATOM 1910 O O . GLN A 1 255 ? 39.740 -5.918 46.742 1.000 36.880 316 GLN A O 1
ATOM 1916 N N . ASP A 1 256 ? 37.767 -5.193 45.821 1.000 35.580 317 ASP A N 1
ATOM 1917 C CA . ASP A 1 256 ? 38.058 -5.615 44.431 1.000 35.370 317 ASP A CA 1
ATOM 1918 C C . ASP A 1 256 ? 39.349 -4.896 44.007 1.000 35.700 317 ASP A C 1
ATOM 1919 O O . ASP A 1 256 ? 40.307 -5.588 43.583 1.000 35.260 317 ASP A O 1
ATOM 1924 N N . ASP A 1 257 ? 39.391 -3.571 44.205 1.000 34.870 318 ASP A N 1
ATOM 1925 C CA . ASP A 1 257 ? 40.548 -2.677 43.919 1.000 32.920 318 ASP A CA 1
ATOM 1926 C C . ASP A 1 257 ? 41.831 -3.232 44.564 1.000 32.900 318 ASP A C 1
ATOM 1927 O O . ASP A 1 257 ? 42.870 -3.262 43.864 1.000 34.690 318 ASP A O 1
ATOM 1932 N N . PHE A 1 258 ? 41.766 -3.690 45.820 1.000 31.320 319 PHE A N 1
ATOM 1933 C CA . PHE A 1 258 ? 42.944 -4.094 46.633 1.000 31.570 319 PHE A CA 1
ATOM 1934 C C . PHE A 1 258 ? 43.422 -5.510 46.278 1.000 33.930 319 PHE A C 1
ATOM 1935 O O . PHE A 1 258 ? 44.565 -5.856 46.579 1.000 37.010 319 PHE A O 1
ATOM 1943 N N . LEU A 1 259 ? 42.588 -6.340 45.665 1.000 37.130 320 LEU A N 1
ATOM 1944 C CA . LEU A 1 259 ? 43.021 -7.692 45.230 1.000 35.970 320 LEU A CA 1
ATOM 1945 C C . LEU A 1 259 ? 43.496 -7.633 43.785 1.000 38.500 320 LEU A C 1
ATOM 1946 O O . LEU A 1 259 ? 44.388 -8.411 43.462 1.000 39.080 320 LEU A O 1
ATOM 1951 N N . ASP A 1 260 ? 42.944 -6.744 42.954 1.000 42.090 321 ASP A N 1
ATOM 1952 C CA . ASP A 1 260 ? 43.537 -6.467 41.619 1.000 48.070 321 ASP A CA 1
ATOM 1953 C C . ASP A 1 260 ? 45.044 -6.262 41.826 1.000 45.350 321 ASP A C 1
ATOM 1954 O O . ASP A 1 260 ? 45.823 -7.005 41.208 1.000 40.820 321 ASP A O 1
ATOM 1959 N N . CYS A 1 261 ? 45.441 -5.354 42.723 1.000 47.430 322 CYS A N 1
ATOM 1960 C CA . CYS A 1 261 ? 46.854 -4.897 42.854 1.000 48.580 322 CYS A CA 1
ATOM 1961 C C . CYS A 1 261 ? 47.654 -5.839 43.759 1.000 46.110 322 CYS A C 1
ATOM 1962 O O . CYS A 1 261 ? 48.716 -6.297 43.320 1.000 44.150 322 CYS A O 1
ATOM 1965 N N . PHE A 1 262 ? 47.187 -6.076 44.985 1.000 46.190 323 PHE A N 1
ATOM 1966 C CA . PHE A 1 262 ? 47.889 -6.906 45.999 1.000 48.040 323 PHE A CA 1
ATOM 1967 C C . PHE A 1 262 ? 47.246 -8.288 46.033 1.000 51.160 323 PHE A C 1
ATOM 1968 O O . PHE A 1 262 ? 47.304 -8.938 47.083 1.000 49.220 323 PHE A O 1
ATOM 1976 N N . GLY A 1 263 ? 46.657 -8.700 44.904 1.000 60.490 324 GLY A N 1
ATOM 1977 C CA . GLY A 1 263 ? 45.981 -10.000 44.727 1.000 60.960 324 GLY A CA 1
ATOM 1978 C C . GLY A 1 263 ? 46.959 -11.146 44.814 1.000 59.180 324 GLY A C 1
ATOM 1979 O O . GLY A 1 263 ? 48.166 -10.898 44.689 1.000 55.430 324 GLY A O 1
ATOM 1980 N N . ASP A 1 264 ? 46.442 -12.354 45.033 1.000 68.600 325 ASP A N 1
ATOM 1981 C CA . ASP A 1 264 ? 47.232 -13.607 45.182 1.000 77.520 325 ASP A CA 1
ATOM 1982 C C . ASP A 1 264 ? 46.834 -14.547 44.046 1.000 79.660 325 ASP A C 1
ATOM 1983 O O . ASP A 1 264 ? 45.897 -15.334 44.187 1.000 79.960 325 ASP A O 1
ATOM 1988 N N . PRO A 1 265 ? 47.554 -14.512 42.899 1.000 83.190 326 PRO A N 1
ATOM 1989 C CA . PRO A 1 265 ? 47.031 -15.042 41.635 1.000 84.750 326 PRO A CA 1
ATOM 1990 C C . PRO A 1 265 ? 46.932 -16.579 41.619 1.000 84.060 326 PRO A C 1
ATOM 1991 O O . PRO A 1 265 ? 45.818 -17.081 41.569 1.000 77.990 326 PRO A O 1
ATOM 1995 N N . GLY A 1 272 ? 45.637 -8.966 37.586 1.000 36.680 333 GLY A N 1
ATOM 1996 C CA . GLY A 1 272 ? 44.873 -7.705 37.536 1.000 36.020 333 GLY A CA 1
ATOM 1997 C C . GLY A 1 272 ? 45.670 -6.592 36.876 1.000 35.970 333 GLY A C 1
ATOM 1998 O O . GLY A 1 272 ? 46.862 -6.463 37.172 1.000 33.560 333 GLY A O 1
ATOM 1999 N N . THR A 1 273 ? 45.012 -5.921 35.931 1.000 36.330 334 THR A N 1
ATOM 2000 C CA . THR A 1 273 ? 45.664 -4.956 35.031 1.000 34.300 334 THR A CA 1
ATOM 2001 C C . THR A 1 273 ? 45.301 -3.523 35.372 1.000 32.310 334 THR A C 1
ATOM 2002 O O . THR A 1 273 ? 45.740 -2.627 34.675 1.000 33.840 334 THR A O 1
ATOM 2006 N N . ASP A 1 274 ? 44.471 -3.329 36.373 1.000 30.440 335 ASP A N 1
ATOM 2007 C CA . ASP A 1 274 ? 44.206 -1.947 36.815 1.000 32.660 335 ASP A CA 1
ATOM 2008 C C . ASP A 1 274 ? 45.571 -1.438 37.221 1.000 33.870 335 ASP A C 1
ATOM 2009 O O . ASP A 1 274 ? 46.128 -2.155 38.062 1.000 38.480 335 ASP A O 1
ATOM 2014 N N . ILE A 1 275 ? 46.060 -0.336 36.649 1.000 33.440 336 ILE A N 1
ATOM 2015 C CA . ILE A 1 275 ? 47.403 0.281 36.903 1.000 32.990 336 ILE A CA 1
ATOM 2016 C C . ILE A 1 275 ? 48.022 0.489 35.530 1.000 33.570 336 ILE A C 1
ATOM 2017 O O . ILE A 1 275 ? 48.165 1.638 35.157 1.000 35.340 336 ILE A O 1
ATOM 2022 N N . GLN A 1 276 ? 48.346 -0.590 34.818 1.000 35.910 337 GLN A N 1
ATOM 2023 C CA . GLN A 1 276 ? 48.877 -0.494 33.441 1.000 38.390 337 GLN A CA 1
ATOM 2024 C C . GLN A 1 276 ? 47.750 0.036 32.578 1.000 38.140 337 GLN A C 1
ATOM 2025 O O . GLN A 1 276 ? 47.995 0.393 31.425 1.000 36.940 337 GLN A O 1
ATOM 2031 N N . ASP A 1 277 ? 46.557 0.075 33.159 1.000 38.370 338 ASP A N 1
ATOM 2032 C CA . ASP A 1 277 ? 45.357 0.534 32.411 1.000 39.690 338 ASP A CA 1
ATOM 2033 C C . ASP A 1 277 ? 44.963 1.960 32.821 1.000 36.770 338 ASP A C 1
ATOM 2034 O O . ASP A 1 277 ? 44.101 2.544 32.133 1.000 35.800 338 ASP A O 1
ATOM 2039 N N . GLY A 1 278 ? 45.566 2.508 33.879 1.000 33.080 339 GLY A N 1
ATOM 2040 C CA . GLY A 1 278 ? 45.308 3.885 34.336 1.000 32.620 339 GLY A CA 1
ATOM 2041 C C . GLY A 1 278 ? 43.903 4.024 34.887 1.000 32.410 339 GLY A C 1
ATOM 2042 O O . GLY A 1 278 ? 43.327 5.115 34.732 1.000 32.340 339 GLY A O 1
ATOM 2043 N N . LYS A 1 279 ? 43.363 2.947 35.473 1.000 32.450 340 LYS A N 1
ATOM 2044 C CA . LYS A 1 279 ? 41.973 2.881 35.993 1.000 32.750 340 LYS A CA 1
ATOM 2045 C C . LYS A 1 279 ? 41.856 3.732 37.252 1.000 34.470 340 LYS A C 1
ATOM 2046 O O . LYS A 1 279 ? 42.833 3.815 38.016 1.000 36.490 340 LYS A O 1
ATOM 2052 N N . CYS A 1 280 ? 40.687 4.321 37.476 1.000 36.920 341 CYS A N 1
ATOM 2053 C CA . CYS A 1 280 ? 40.359 4.996 38.755 1.000 36.850 341 CYS A CA 1
ATOM 2054 C C . CYS A 1 280 ? 40.105 3.911 39.802 1.000 36.560 341 CYS A C 1
ATOM 2055 O O . CYS A 1 280 ? 39.090 3.199 39.675 1.000 39.470 341 CYS A O 1
ATOM 2058 N N . THR A 1 281 ? 41.070 3.735 40.711 1.000 35.940 342 THR A N 1
ATOM 2059 C CA . THR A 1 281 ? 41.076 2.750 41.824 1.000 35.340 342 THR A CA 1
ATOM 2060 C C . THR A 1 281 ? 41.076 3.500 43.151 1.000 33.240 342 THR A C 1
ATOM 2061 O O . THR A 1 281 ? 41.492 4.661 43.176 1.000 32.660 342 THR A O 1
ATOM 2064 N N . TRP A 1 282 ? 40.648 2.839 44.220 1.000 32.830 343 TRP A N 1
ATOM 2065 C CA . TRP A 1 282 ? 40.688 3.383 45.604 1.000 31.960 343 TRP A CA 1
ATOM 2066 C C . TRP A 1 282 ? 42.145 3.702 45.981 1.000 29.130 343 TRP A C 1
ATOM 2067 O O . TRP A 1 282 ? 42.411 4.793 46.481 1.000 28.850 343 TRP A O 1
ATOM 2078 N N . LEU A 1 283 ? 43.049 2.783 45.654 1.000 28.600 344 LEU A N 1
ATOM 2079 C CA . LEU A 1 283 ? 44.519 2.860 45.857 1.000 27.980 344 LEU A CA 1
ATOM 2080 C C . LEU A 1 283 ? 45.121 4.131 45.245 1.000 27.410 344 LEU A C 1
ATOM 2081 O O . LEU A 1 283 ? 45.945 4.763 45.926 1.000 29.060 344 LEU A O 1
ATOM 2086 N N . ALA A 1 284 ? 44.775 4.469 44.002 1.000 27.100 345 ALA A N 1
ATOM 2087 C CA . ALA A 1 284 ? 45.351 5.623 43.273 1.000 26.940 345 ALA A CA 1
ATOM 2088 C C . ALA A 1 284 ? 44.783 6.906 43.861 1.000 26.700 345 ALA A C 1
ATOM 2089 O O . ALA A 1 284 ? 45.520 7.892 43.874 1.000 28.110 345 ALA A O 1
ATOM 2091 N N . VAL A 1 285 ? 43.532 6.869 44.333 1.000 27.360 346 VAL A N 1
ATOM 2092 C CA . VAL A 1 285 ? 42.844 8.029 44.970 1.000 27.850 346 VAL A CA 1
ATOM 2093 C C . VAL A 1 285 ? 43.479 8.280 46.335 1.000 29.660 346 VAL A C 1
ATOM 2094 O O . VAL A 1 285 ? 43.736 9.458 46.660 1.000 34.230 346 VAL A O 1
ATOM 2098 N N . VAL A 1 286 ? 43.727 7.219 47.096 1.000 28.400 347 VAL A N 1
ATOM 2099 C CA . VAL A 1 286 ? 44.265 7.330 48.475 1.000 28.810 347 VAL A CA 1
ATOM 2100 C C . VAL A 1 286 ? 45.768 7.587 48.396 1.000 29.470 347 VAL A C 1
ATOM 2101 O O . VAL A 1 286 ? 46.251 8.352 49.220 1.000 33.040 347 VAL A O 1
ATOM 2105 N N . ALA A 1 287 ? 46.482 7.011 47.431 1.000 30.750 348 ALA A N 1
ATOM 2106 C CA . ALA A 1 287 ? 47.918 7.309 47.192 1.000 31.370 348 ALA A CA 1
ATOM 2107 C C . ALA A 1 287 ? 48.108 8.805 46.895 1.000 31.920 348 ALA A C 1
ATOM 2108 O O . ALA A 1 287 ? 49.152 9.341 47.294 1.000 31.890 348 ALA A O 1
ATOM 2110 N N . LEU A 1 288 ? 47.162 9.450 46.203 1.000 33.190 349 LEU A N 1
ATOM 2111 C CA . LEU A 1 288 ? 47.293 10.874 45.775 1.000 35.020 349 LEU A CA 1
ATOM 2112 C C . LEU A 1 288 ? 47.018 11.802 46.963 1.000 35.320 349 LEU A C 1
ATOM 2113 O O . LEU A 1 288 ? 47.658 12.857 47.052 1.000 35.970 349 LEU A O 1
ATOM 2118 N N . GLN A 1 289 ? 46.104 11.402 47.843 1.000 37.950 350 GLN A N 1
ATOM 2119 C CA . GLN A 1 289 ? 45.777 12.119 49.097 1.000 38.950 350 GLN A CA 1
ATOM 2120 C C . GLN A 1 289 ? 47.035 12.194 49.975 1.000 40.260 350 GLN A C 1
ATOM 2121 O O . GLN A 1 289 ? 47.224 13.231 50.617 1.000 42.730 350 GLN A O 1
ATOM 2127 N N . ARG A 1 290 ? 47.890 11.166 49.961 1.000 40.770 351 ARG A N 1
ATOM 2128 C CA . ARG A 1 290 ? 49.030 11.029 50.914 1.000 42.270 351 ARG A CA 1
ATOM 2129 C C . ARG A 1 290 ? 50.402 11.308 50.289 1.000 40.050 351 ARG A C 1
ATOM 2130 O O . ARG A 1 290 ? 51.384 11.199 51.030 1.000 40.600 351 ARG A O 1
ATOM 2138 N N . ALA A 1 291 ? 50.483 11.625 48.999 1.000 39.590 352 ALA A N 1
ATOM 2139 C CA . ALA A 1 291 ? 51.756 11.709 48.247 1.000 40.520 352 ALA A CA 1
ATOM 2140 C C . ALA A 1 291 ? 52.383 13.100 48.390 1.000 40.970 352 ALA A C 1
ATOM 2141 O O . ALA A 1 291 ? 51.653 14.101 48.295 1.000 41.330 352 ALA A O 1
ATOM 2143 N N . THR A 1 292 ? 53.705 13.140 48.586 1.000 43.720 353 THR A N 1
ATOM 2144 C CA . THR A 1 292 ? 54.574 14.349 48.499 1.000 45.060 353 THR A CA 1
ATOM 2145 C C . THR A 1 292 ? 54.595 14.830 47.053 1.000 43.070 353 THR A C 1
ATOM 2146 O O . THR A 1 292 ? 54.483 13.997 46.166 1.000 43.230 353 THR A O 1
ATOM 2150 N N . PRO A 1 293 ? 54.765 16.140 46.736 1.000 43.990 354 PRO A N 1
ATOM 2151 C CA . PRO A 1 293 ? 54.855 16.565 45.335 1.000 43.930 354 PRO A CA 1
ATOM 2152 C C . PRO A 1 293 ? 55.798 15.673 44.503 1.000 43.930 354 PRO A C 1
ATOM 2153 O O . PRO A 1 293 ? 55.527 15.491 43.320 1.000 46.120 354 PRO A O 1
ATOM 2157 N N . ALA A 1 294 ? 56.840 15.111 45.129 1.000 41.120 355 ALA A N 1
ATOM 2158 C CA . ALA A 1 294 ? 57.783 14.140 44.519 1.000 40.680 355 ALA A CA 1
ATOM 2159 C C . ALA A 1 294 ? 57.082 12.808 44.228 1.000 40.680 355 ALA A C 1
ATOM 2160 O O . ALA A 1 294 ? 57.333 12.237 43.162 1.000 43.690 355 ALA A O 1
ATOM 2162 N N . GLN A 1 295 ? 56.271 12.304 45.158 1.000 40.500 356 GLN A N 1
ATOM 2163 C CA . GLN A 1 295 ? 55.508 11.039 44.978 1.000 39.090 356 GLN A CA 1
ATOM 2164 C C . GLN A 1 295 ? 54.338 11.239 43.997 1.000 41.280 356 GLN A C 1
ATOM 2165 O O . GLN A 1 295 ? 53.899 10.235 43.403 1.000 38.640 356 GLN A O 1
ATOM 2171 N N . LYS A 1 296 ? 53.824 12.466 43.832 1.000 42.240 357 LYS A N 1
ATOM 2172 C CA . LYS A 1 296 ? 52.839 12.795 42.763 1.000 39.750 357 LYS A CA 1
ATOM 2173 C C . LYS A 1 296 ? 53.525 12.610 41.400 1.000 37.820 357 LYS A C 1
ATOM 2174 O O . LYS A 1 296 ? 52.906 12.016 40.524 1.000 34.710 357 LYS A O 1
ATOM 2180 N N . GLN A 1 297 ? 54.765 13.092 41.240 1.000 39.750 358 GLN A N 1
ATOM 2181 C CA . GLN A 1 297 ? 55.522 13.120 39.948 1.000 40.040 358 GLN A CA 1
ATOM 2182 C C . GLN A 1 297 ? 55.764 11.705 39.397 1.000 38.400 358 GLN A C 1
ATOM 2183 O O . GLN A 1 297 ? 55.688 11.530 38.170 1.000 37.420 358 GLN A O 1
ATOM 2189 N N . ILE A 1 298 ? 56.102 10.754 40.265 1.000 38.360 359 ILE A N 1
ATOM 2190 C CA . ILE A 1 298 ? 56.316 9.318 39.918 1.000 42.470 359 ILE A CA 1
ATOM 2191 C C . ILE A 1 298 ? 55.007 8.712 39.392 1.000 42.040 359 ILE A C 1
ATOM 2192 O O . ILE A 1 298 ? 55.061 7.851 38.505 1.000 43.950 359 ILE A O 1
ATOM 2197 N N . MET A 1 299 ? 53.879 9.126 39.964 1.000 42.310 360 MET A N 1
ATOM 2198 C CA . MET A 1 299 ? 52.517 8.647 39.623 1.000 41.680 360 MET A CA 1
ATOM 2199 C C . MET A 1 299 ? 52.147 9.140 38.220 1.000 39.670 360 MET A C 1
ATOM 2200 O O . MET A 1 299 ? 51.707 8.316 37.410 1.000 36.110 360 MET A O 1
ATOM 2205 N N . GLU A 1 300 ? 52.317 10.441 37.959 1.000 41.330 361 GLU A N 1
ATOM 2206 C CA . GLU A 1 300 ? 52.184 11.047 36.608 1.000 42.960 361 GLU A CA 1
ATOM 2207 C C . GLU A 1 300 ? 52.992 10.192 35.625 1.000 42.630 361 GLU A C 1
ATOM 2208 O O . GLU A 1 300 ? 52.438 9.824 34.577 1.000 44.840 361 GLU A O 1
ATOM 2214 N N . ASP A 1 301 ? 54.240 9.862 35.970 1.000 41.140 362 ASP A N 1
ATOM 2215 C CA . ASP A 1 301 ? 55.240 9.279 35.032 1.000 41.580 362 ASP A CA 1
ATOM 2216 C C . ASP A 1 301 ? 54.995 7.779 34.822 1.000 38.040 362 ASP A C 1
ATOM 2217 O O . ASP A 1 301 ? 55.539 7.227 33.841 1.000 36.170 362 ASP A O 1
ATOM 2222 N N . ASN A 1 302 ? 54.276 7.111 35.725 1.000 35.900 363 ASN A N 1
ATOM 2223 C CA . ASN A 1 302 ? 54.312 5.620 35.776 1.000 36.720 363 ASN A CA 1
ATOM 2224 C C . ASN A 1 302 ? 52.912 4.997 35.766 1.000 32.760 363 ASN A C 1
ATOM 2225 O O . ASN A 1 302 ? 52.832 3.793 35.488 1.000 31.460 363 ASN A O 1
ATOM 2230 N N . TYR A 1 303 ? 51.855 5.758 36.040 1.000 30.810 364 TYR A N 1
ATOM 2231 C CA . TYR A 1 303 ? 50.478 5.210 36.085 1.000 30.910 364 TYR A CA 1
ATOM 2232 C C . TYR A 1 303 ? 49.895 5.141 34.667 1.000 31.440 364 TYR A C 1
ATOM 2233 O O . TYR A 1 303 ? 50.170 6.012 33.835 1.000 34.270 364 TYR A O 1
ATOM 2242 N N . GLY A 1 304 ? 49.086 4.113 34.419 1.000 30.340 365 GLY A N 1
ATOM 2243 C CA . GLY A 1 304 ? 48.532 3.780 33.100 1.000 29.950 365 GLY A CA 1
ATOM 2244 C C . GLY A 1 304 ? 49.621 3.635 32.063 1.000 31.960 365 GLY A C 1
ATOM 2245 O O . GLY A 1 304 ? 49.443 4.192 30.979 1.000 37.210 365 GLY A O 1
ATOM 2246 N N . VAL A 1 305 ? 50.723 2.947 32.381 1.000 32.990 366 VAL A N 1
ATOM 2247 C CA . VAL A 1 305 ? 51.798 2.606 31.400 1.000 32.630 366 VAL A CA 1
ATOM 2248 C C . VAL A 1 305 ? 52.006 1.090 31.455 1.000 33.950 366 VAL A C 1
ATOM 2249 O O . VAL A 1 305 ? 52.251 0.558 32.563 1.000 33.030 366 VAL A O 1
ATOM 2253 N N . ASN A 1 306 ? 51.917 0.436 30.295 1.000 34.470 367 ASN A N 1
ATOM 2254 C CA . ASN A 1 306 ? 51.937 -1.043 30.148 1.000 37.500 367 ASN A CA 1
ATOM 2255 C C . ASN A 1 306 ? 53.385 -1.530 30.015 1.000 38.880 367 ASN A C 1
ATOM 2256 O O . ASN A 1 306 ? 53.767 -2.011 28.925 1.000 39.090 367 ASN A O 1
ATOM 2261 N N . LYS A 1 307 ? 54.164 -1.404 31.086 1.000 38.570 368 LYS A N 1
ATOM 2262 C CA . LYS A 1 307 ? 55.540 -1.953 31.173 1.000 39.220 368 LYS A CA 1
ATOM 2263 C C . LYS A 1 307 ? 55.696 -2.583 32.553 1.000 40.780 368 LYS A C 1
ATOM 2264 O O . LYS A 1 307 ? 55.239 -2.028 33.546 1.000 42.900 368 LYS A O 1
ATOM 2270 N N . PRO A 1 308 ? 56.360 -3.750 32.679 1.000 40.730 369 PRO A N 1
ATOM 2271 C CA . PRO A 1 308 ? 56.634 -4.314 34.000 1.000 39.500 369 PRO A CA 1
ATOM 2272 C C . PRO A 1 308 ? 57.273 -3.308 34.969 1.000 40.010 369 PRO A C 1
ATOM 2273 O O . PRO A 1 308 ? 56.997 -3.392 36.149 1.000 40.980 369 PRO A O 1
ATOM 2277 N N . GLU A 1 309 ? 58.112 -2.402 34.452 1.000 42.180 370 GLU A N 1
ATOM 2278 C CA . GLU A 1 309 ? 58.913 -1.431 35.249 1.000 41.910 370 GLU A CA 1
ATOM 2279 C C . GLU A 1 309 ? 57.969 -0.408 35.874 1.000 37.640 370 GLU A C 1
ATOM 2280 O O . GLU A 1 309 ? 57.963 -0.313 37.102 1.000 39.750 370 GLU A O 1
ATOM 2286 N N . ALA A 1 310 ? 57.210 0.305 35.040 1.000 35.260 371 ALA A N 1
ATOM 2287 C CA . ALA A 1 310 ? 56.209 1.317 35.447 1.000 34.650 371 ALA A CA 1
ATOM 2288 C C . ALA A 1 310 ? 55.238 0.718 36.481 1.000 32.520 371 ALA A C 1
ATOM 2289 O O . ALA A 1 310 ? 55.013 1.377 37.512 1.000 29.490 371 ALA A O 1
ATOM 2291 N N . ILE A 1 311 ? 54.711 -0.487 36.225 1.000 30.730 372 ILE A N 1
ATOM 2292 C CA . ILE A 1 311 ? 53.739 -1.190 37.114 1.000 32.970 372 ILE A CA 1
ATOM 2293 C C . ILE A 1 311 ? 54.424 -1.569 38.429 1.000 35.200 372 ILE A C 1
ATOM 2294 O O . ILE A 1 311 ? 53.720 -1.592 39.452 1.000 41.180 372 ILE A O 1
ATOM 2299 N N . ALA A 1 312 ? 55.711 -1.923 38.395 1.000 35.740 373 ALA A N 1
ATOM 2300 C CA . ALA A 1 312 ? 56.498 -2.344 39.582 1.000 35.900 373 ALA A CA 1
ATOM 2301 C C . ALA A 1 312 ? 56.779 -1.128 40.465 1.000 34.630 373 ALA A C 1
ATOM 2302 O O . ALA A 1 312 ? 56.762 -1.285 41.680 1.000 33.100 373 ALA A O 1
ATOM 2304 N N . ARG A 1 313 ? 57.034 0.026 39.846 1.000 36.440 374 ARG A N 1
ATOM 2305 C CA . ARG A 1 313 ? 57.367 1.304 40.519 1.000 39.270 374 ARG A CA 1
ATOM 2306 C C . ARG A 1 313 ? 56.135 1.786 41.278 1.000 36.510 374 ARG A C 1
ATOM 2307 O O . ARG A 1 313 ? 56.261 2.128 42.461 1.000 37.660 374 ARG A O 1
ATOM 2315 N N . ILE A 1 314 ? 54.992 1.793 40.600 1.000 35.250 375 ILE A N 1
ATOM 2316 C CA . ILE A 1 314 ? 53.670 2.177 41.173 1.000 34.990 375 ILE A CA 1
ATOM 2317 C C . ILE A 1 314 ? 53.395 1.328 42.419 1.000 36.710 375 ILE A C 1
ATOM 2318 O O . ILE A 1 314 ? 52.788 1.858 43.367 1.000 41.040 375 ILE A O 1
ATOM 2323 N N . LYS A 1 315 ? 53.828 0.067 42.429 1.000 37.370 376 LYS A N 1
ATOM 2324 C CA . LYS A 1 315 ? 53.531 -0.898 43.522 1.000 36.270 376 LYS A CA 1
ATOM 2325 C C . LYS A 1 315 ? 54.471 -0.688 44.710 1.000 36.880 376 LYS A C 1
ATOM 2326 O O . LYS A 1 315 ? 53.988 -0.803 45.851 1.000 35.480 376 LYS A O 1
ATOM 2332 N N . ASP A 1 316 ? 55.756 -0.408 44.455 1.000 40.080 377 ASP A N 1
ATOM 2333 C CA . ASP A 1 316 ? 56.747 -0.049 45.509 1.000 42.890 377 ASP A CA 1
ATOM 2334 C C . ASP A 1 316 ? 56.208 1.170 46.274 1.000 39.280 377 ASP A C 1
ATOM 2335 O O . ASP A 1 316 ? 56.209 1.121 47.519 1.000 35.570 377 ASP A O 1
ATOM 2340 N N . LEU A 1 317 ? 55.737 2.185 45.534 1.000 39.490 378 LEU A N 1
ATOM 2341 C CA . LEU A 1 317 ? 55.176 3.466 46.048 1.000 39.840 378 LEU A CA 1
ATOM 2342 C C . LEU A 1 317 ? 53.917 3.189 46.876 1.000 41.200 378 LEU A C 1
ATOM 2343 O O . LEU A 1 317 ? 53.717 3.886 47.897 1.000 45.550 378 LEU A O 1
ATOM 2348 N N . TYR A 1 318 ? 53.084 2.240 46.434 1.000 38.320 379 TYR A N 1
ATOM 2349 C CA . TYR A 1 318 ? 51.828 1.838 47.121 1.000 35.890 379 TYR A CA 1
ATOM 2350 C C . TYR A 1 318 ? 52.171 1.272 48.506 1.000 37.850 379 TYR A C 1
ATOM 2351 O O . TYR A 1 318 ? 51.487 1.626 49.481 1.000 40.810 379 TYR A O 1
ATOM 2360 N N . GLU A 1 319 ? 53.228 0.459 48.596 1.000 39.900 380 GLU A N 1
ATOM 2361 C CA . GLU A 1 319 ? 53.734 -0.108 49.877 1.000 42.210 380 GLU A CA 1
ATOM 2362 C C . GLU A 1 319 ? 54.469 0.964 50.695 1.000 42.310 380 GLU A C 1
ATOM 2363 O O . GLU A 1 319 ? 54.553 0.811 51.918 1.000 43.320 380 GLU A O 1
ATOM 2369 N N . GLU A 1 320 ? 54.987 2.004 50.048 1.000 41.640 381 GLU A N 1
ATOM 2370 C CA . GLU A 1 320 ? 55.784 3.077 50.693 1.000 41.820 381 GLU A CA 1
ATOM 2371 C C . GLU A 1 320 ? 54.819 4.026 51.413 1.000 40.710 381 GLU A C 1
ATOM 2372 O O . GLU A 1 320 ? 55.142 4.454 52.527 1.000 39.120 381 GLU A O 1
ATOM 2378 N N . LEU A 1 321 ? 53.672 4.325 50.800 1.000 42.770 382 LEU A N 1
ATOM 2379 C CA . LEU A 1 321 ? 52.619 5.202 51.379 1.000 44.280 382 LEU A CA 1
ATOM 2380 C C . LEU A 1 321 ? 51.737 4.391 52.341 1.000 45.840 382 LEU A C 1
ATOM 2381 O O . LEU A 1 321 ? 50.767 4.976 52.890 1.000 47.020 382 LEU A O 1
ATOM 2386 N N . GLN A 1 322 ? 52.061 3.102 52.523 1.000 46.900 383 GLN A N 1
ATOM 2387 C CA . GLN A 1 322 ? 51.535 2.211 53.594 1.000 47.770 383 GLN A CA 1
ATOM 2388 C C . GLN A 1 322 ? 50.060 1.908 53.313 1.000 43.620 383 GLN A C 1
ATOM 2389 O O . GLN A 1 322 ? 49.267 1.885 54.264 1.000 43.310 383 GLN A O 1
ATOM 2395 N N . LEU A 1 323 ? 49.708 1.676 52.049 1.000 40.180 384 LEU A N 1
ATOM 2396 C CA . LEU A 1 323 ? 48.304 1.428 51.632 1.000 37.180 384 LEU A CA 1
ATOM 2397 C C . LEU A 1 323 ? 47.798 0.106 52.216 1.000 38.100 384 LEU A C 1
ATOM 2398 O O . LEU A 1 323 ? 46.710 0.083 52.800 1.000 40.550 384 LEU A O 1
ATOM 2403 N N . PRO A 1 324 ? 48.555 -1.020 52.127 1.000 36.020 385 PRO A N 1
ATOM 2404 C CA . PRO A 1 324 ? 48.119 -2.294 52.711 1.000 35.030 385 PRO A CA 1
ATOM 2405 C C . PRO A 1 324 ? 47.651 -2.200 54.174 1.000 35.700 385 PRO A C 1
ATOM 2406 O O . PRO A 1 324 ? 46.643 -2.792 54.525 1.000 32.510 385 PRO A O 1
ATOM 2410 N N . HIS A 1 325 ? 48.403 -1.471 55.001 1.000 37.020 386 HIS A N 1
ATOM 2411 C CA . HIS A 1 325 ? 48.012 -1.164 56.396 1.000 37.380 386 HIS A CA 1
ATOM 2412 C C . HIS A 1 325 ? 46.751 -0.305 56.348 1.000 37.170 386 HIS A C 1
ATOM 2413 O O . HIS A 1 325 ? 45.740 -0.720 56.955 1.000 38.010 386 HIS A O 1
ATOM 2420 N N . THR A 1 326 ? 46.806 0.818 55.623 1.000 35.230 387 THR A N 1
ATOM 2421 C CA . THR A 1 326 ? 45.721 1.835 55.591 1.000 35.820 387 THR A CA 1
ATOM 2422 C C . THR A 1 326 ? 44.393 1.137 55.285 1.000 35.500 387 THR A C 1
ATOM 2423 O O . THR A 1 326 ? 43.385 1.414 55.980 1.000 35.030 387 THR A O 1
ATOM 2427 N N . TYR A 1 327 ? 44.410 0.252 54.290 1.000 35.550 388 TYR A N 1
ATOM 2428 C CA . TYR A 1 327 ? 43.229 -0.523 53.834 1.000 36.850 388 TYR A CA 1
ATOM 2429 C C . TYR A 1 327 ? 42.770 -1.479 54.932 1.000 37.080 388 TYR A C 1
ATOM 2430 O O . TYR A 1 327 ? 41.565 -1.561 55.210 1.000 35.540 388 TYR A O 1
ATOM 2439 N N . SER A 1 328 ? 43.716 -2.232 55.486 1.000 38.890 389 SER A N 1
ATOM 2440 C CA . SER A 1 328 ? 43.464 -3.202 56.576 1.000 37.580 389 SER A CA 1
ATOM 2441 C C . SER A 1 328 ? 42.619 -2.509 57.647 1.000 37.930 389 SER A C 1
ATOM 2442 O O . SER A 1 328 ? 41.603 -3.095 58.109 1.000 35.700 389 SER A O 1
ATOM 2445 N N . VAL A 1 329 ? 43.020 -1.287 58.003 1.000 38.380 390 VAL A N 1
ATOM 2446 C CA . VAL A 1 329 ? 42.337 -0.486 59.056 1.000 40.390 390 VAL A CA 1
ATOM 2447 C C . VAL A 1 329 ? 40.955 -0.116 58.515 1.000 39.790 390 VAL A C 1
ATOM 2448 O O . VAL A 1 329 ? 39.976 -0.394 59.237 1.000 35.420 390 VAL A O 1
ATOM 2452 N N . PHE A 1 330 ? 40.890 0.390 57.272 1.000 41.230 391 PHE A N 1
ATOM 2453 C CA . PHE A 1 330 ? 39.621 0.724 56.563 1.000 40.570 391 PHE A CA 1
ATOM 2454 C C . PHE A 1 330 ? 38.664 -0.474 56.617 1.000 41.130 391 PHE A C 1
ATOM 2455 O O . PHE A 1 330 ? 37.514 -0.285 57.064 1.000 40.250 391 PHE A O 1
ATOM 2463 N N . GLU A 1 331 ? 39.134 -1.661 56.214 1.000 42.990 392 GLU A N 1
ATOM 2464 C CA . GLU A 1 331 ? 38.340 -2.924 56.193 1.000 43.530 392 GLU A CA 1
ATOM 2465 C C . GLU A 1 331 ? 37.695 -3.160 57.564 1.000 41.640 392 GLU A C 1
ATOM 2466 O O . GLU A 1 331 ? 36.451 -3.259 57.621 1.000 36.640 392 GLU A O 1
ATOM 2472 N N . GLU A 1 332 ? 38.522 -3.252 58.613 1.000 40.970 393 GLU A N 1
ATOM 2473 C CA . GLU A 1 332 ? 38.106 -3.614 59.995 1.000 38.200 393 GLU A CA 1
ATOM 2474 C C . GLU A 1 332 ? 36.991 -2.664 60.447 1.000 35.770 393 GLU A C 1
ATOM 2475 O O . GLU A 1 332 ? 35.973 -3.155 60.943 1.000 33.360 393 GLU A O 1
ATOM 2481 N N . THR A 1 333 ? 37.198 -1.356 60.262 1.000 34.320 394 THR A N 1
ATOM 2482 C CA . THR A 1 333 ? 36.333 -0.241 60.722 1.000 33.900 394 THR A CA 1
ATOM 2483 C C . THR A 1 333 ? 35.032 -0.228 59.922 1.000 36.550 394 THR A C 1
ATOM 2484 O O . THR A 1 333 ? 33.940 -0.311 60.547 1.000 38.370 394 THR A O 1
ATOM 2488 N N . THR A 1 334 ? 35.134 -0.107 58.600 1.000 37.360 395 THR A N 1
ATOM 2489 C CA . THR A 1 334 ? 33.950 -0.040 57.708 1.000 39.000 395 THR A CA 1
ATOM 2490 C C . THR A 1 334 ? 33.042 -1.241 58.016 1.000 37.520 395 THR A C 1
ATOM 2491 O O . THR A 1 334 ? 31.803 -1.083 57.999 1.000 35.560 395 THR A O 1
ATOM 2495 N N . TYR A 1 335 ? 33.621 -2.397 58.333 1.000 37.620 396 TYR A N 1
ATOM 2496 C CA . TYR A 1 335 ? 32.841 -3.621 58.639 1.000 38.110 396 TYR A CA 1
ATOM 2497 C C . TYR A 1 335 ? 31.886 -3.355 59.808 1.000 40.100 396 TYR A C 1
ATOM 2498 O O . TYR A 1 335 ? 30.725 -3.784 59.754 1.000 42.860 396 TYR A O 1
ATOM 2507 N N . ASP A 1 336 ? 32.381 -2.663 60.832 1.000 40.590 397 ASP A N 1
ATOM 2508 C CA . ASP A 1 336 ? 31.701 -2.453 62.133 1.000 39.680 397 ASP A CA 1
ATOM 2509 C C . ASP A 1 336 ? 30.654 -1.347 61.973 1.000 38.320 397 ASP A C 1
ATOM 2510 O O . ASP A 1 336 ? 29.541 -1.464 62.563 1.000 35.190 397 ASP A O 1
ATOM 2515 N N . LEU A 1 337 ? 30.997 -0.323 61.193 1.000 35.790 398 LEU A N 1
ATOM 2516 C CA . LEU A 1 337 ? 30.073 0.775 60.816 1.000 36.790 398 LEU A CA 1
ATOM 2517 C C . LEU A 1 337 ? 28.819 0.183 60.147 1.000 36.880 398 LEU A C 1
ATOM 2518 O O . LEU A 1 337 ? 27.701 0.520 60.580 1.000 35.630 398 LEU A O 1
ATOM 2523 N N . LEU A 1 338 ? 28.997 -0.695 59.151 1.000 37.160 399 LEU A N 1
ATOM 2524 C CA . LEU A 1 338 ? 27.886 -1.240 58.318 1.000 35.950 399 LEU A CA 1
ATOM 2525 C C . LEU A 1 338 ? 27.063 -2.216 59.163 1.000 37.300 399 LEU A C 1
ATOM 2526 O O . LEU A 1 338 ? 25.845 -2.253 58.974 1.000 37.240 399 LEU A O 1
ATOM 2531 N N . ARG A 1 339 ? 27.719 -2.966 60.050 1.000 39.680 400 ARG A N 1
ATOM 2532 C CA . ARG A 1 339 ? 27.081 -3.869 61.043 1.000 40.480 400 ARG A CA 1
ATOM 2533 C C . ARG A 1 339 ? 26.097 -3.032 61.869 1.000 40.770 400 ARG A C 1
ATOM 2534 O O . ARG A 1 339 ? 24.879 -3.316 61.843 1.000 36.350 400 ARG A O 1
ATOM 2542 N N . THR A 1 340 ? 26.627 -1.991 62.521 1.000 41.460 401 THR A N 1
ATOM 2543 C CA . THR A 1 340 ? 25.890 -0.992 63.339 1.000 39.240 401 THR A CA 1
ATOM 2544 C C . THR A 1 340 ? 24.756 -0.373 62.512 1.000 39.950 401 THR A C 1
ATOM 2545 O O . THR A 1 340 ? 23.628 -0.253 63.046 1.000 45.790 401 THR A O 1
ATOM 2549 N N . GLN A 1 341 ? 25.033 -0.006 61.262 1.000 36.240 402 GLN A N 1
ATOM 2550 C CA . GLN A 1 341 ? 24.020 0.594 60.359 1.000 36.840 402 GLN A CA 1
ATOM 2551 C C . GLN A 1 341 ? 22.940 -0.426 59.973 1.000 37.200 402 GLN A C 1
ATOM 2552 O O . GLN A 1 341 ? 21.781 0.012 59.889 1.000 37.480 402 GLN A O 1
ATOM 2558 N N . ILE A 1 342 ? 23.278 -1.710 59.752 1.000 38.390 403 ILE A N 1
ATOM 2559 C CA . ILE A 1 342 ? 22.265 -2.778 59.475 1.000 37.920 403 ILE A CA 1
ATOM 2560 C C . ILE A 1 342 ? 21.249 -2.738 60.612 1.000 40.450 403 ILE A C 1
ATOM 2561 O O . ILE A 1 342 ? 20.049 -2.628 60.329 1.000 40.180 403 ILE A O 1
ATOM 2566 N N . GLN A 1 343 ? 21.718 -2.886 61.856 1.000 44.180 404 GLN A N 1
ATOM 2567 C CA . GLN A 1 343 ? 20.810 -3.193 62.991 1.000 45.110 404 GLN A CA 1
ATOM 2568 C C . GLN A 1 343 ? 19.907 -1.975 63.241 1.000 44.100 404 GLN A C 1
ATOM 2569 O O . GLN A 1 343 ? 18.800 -2.200 63.767 1.000 45.510 404 GLN A O 1
ATOM 2575 N N . GLN A 1 344 ? 20.257 -0.805 62.698 1.000 41.010 405 GLN A N 1
ATOM 2576 C CA . GLN A 1 344 ? 19.436 0.428 62.839 1.000 40.530 405 GLN A CA 1
ATOM 2577 C C . GLN A 1 344 ? 18.447 0.554 61.681 1.000 41.170 405 GLN A C 1
ATOM 2578 O O . GLN A 1 344 ? 17.825 1.615 61.576 1.000 42.110 405 GLN A O 1
ATOM 2584 N N . VAL A 1 345 ? 18.314 -0.476 60.848 1.000 42.340 406 VAL A N 1
ATOM 2585 C CA . VAL A 1 345 ? 17.323 -0.525 59.724 1.000 42.520 406 VAL A CA 1
ATOM 2586 C C . VAL A 1 345 ? 15.984 -1.031 60.262 1.000 45.170 406 VAL A C 1
ATOM 2587 O O . VAL A 1 345 ? 15.989 -1.950 61.104 1.000 46.290 406 VAL A O 1
ATOM 2591 N N . THR A 1 346 ? 14.882 -0.501 59.714 1.000 47.390 407 THR A N 1
ATOM 2592 C CA . THR A 1 346 ? 13.514 -0.838 60.178 1.000 47.060 407 THR A CA 1
ATOM 2593 C C . THR A 1 346 ? 12.552 -1.001 58.998 1.000 46.540 407 THR A C 1
ATOM 2594 O O . THR A 1 346 ? 13.017 -1.484 57.963 1.000 48.420 407 THR A O 1
ATOM 2598 N N . ARG A 1 347 ? 11.270 -0.638 59.161 1.000 46.310 408 ARG A N 1
ATOM 2599 C CA . ARG A 1 347 ? 10.201 -0.763 58.128 1.000 44.920 408 ARG A CA 1
ATOM 2600 C C . ARG A 1 347 ? 9.980 -2.237 57.762 1.000 43.130 408 ARG A C 1
ATOM 2601 O O . ARG A 1 347 ? 9.535 -2.510 56.628 1.000 41.000 408 ARG A O 1
ATOM 2609 N N . GLY A 1 348 ? 10.270 -3.154 58.689 1.000 41.540 409 GLY A N 1
ATOM 2610 C CA . GLY A 1 348 ? 9.941 -4.582 58.539 1.000 41.910 409 GLY A CA 1
ATOM 2611 C C . GLY A 1 348 ? 11.031 -5.377 57.841 1.000 42.300 409 GLY A C 1
ATOM 2612 O O . GLY A 1 348 ? 10.958 -6.618 57.904 1.000 45.490 409 GLY A O 1
ATOM 2613 N N . LEU A 1 349 ? 12.011 -4.714 57.213 1.000 40.810 410 LEU A N 1
ATOM 2614 C CA . LEU A 1 349 ? 13.107 -5.380 56.451 1.000 39.280 410 LEU A CA 1
ATOM 2615 C C . LEU A 1 349 ? 13.879 -6.345 57.355 1.000 38.590 410 LEU A C 1
ATOM 2616 O O . LEU A 1 349 ? 14.248 -5.996 58.473 1.000 38.970 410 LEU A O 1
ATOM 2621 N N . PRO A 1 350 ? 14.175 -7.581 56.897 1.000 37.220 411 PRO A N 1
ATOM 2622 C CA . PRO A 1 350 ? 15.007 -8.500 57.668 1.000 37.180 411 PRO A CA 1
ATOM 2623 C C . PRO A 1 350 ? 16.484 -8.082 57.655 1.000 37.640 411 PRO A C 1
ATOM 2624 O O . PRO A 1 350 ? 17.037 -7.878 56.585 1.000 39.530 411 PRO A O 1
ATOM 2628 N N . HIS A 1 351 ? 17.077 -7.953 58.844 1.000 37.820 412 HIS A N 1
ATOM 2629 C CA . HIS A 1 351 ? 18.519 -7.670 59.056 1.000 38.260 412 HIS A CA 1
ATOM 2630 C C . HIS A 1 351 ? 19.358 -8.808 58.467 1.000 39.320 412 HIS A C 1
ATOM 2631 O O . HIS A 1 351 ? 20.390 -8.523 57.825 1.000 40.290 412 HIS A O 1
ATOM 2638 N N . GLU A 1 352 ? 18.909 -10.047 58.680 1.000 40.250 413 GLU A N 1
ATOM 2639 C CA . GLU A 1 352 ? 19.637 -11.300 58.333 1.000 42.450 413 GLU A CA 1
ATOM 2640 C C . GLU A 1 352 ? 19.901 -11.353 56.824 1.000 41.530 413 GLU A C 1
ATOM 2641 O O . GLU A 1 352 ? 20.723 -12.201 56.427 1.000 44.450 413 GLU A O 1
ATOM 2647 N N . LEU A 1 353 ? 19.243 -10.497 56.028 1.000 39.120 414 LEU A N 1
ATOM 2648 C CA . LEU A 1 353 ? 19.458 -10.371 54.558 1.000 40.060 414 LEU A CA 1
ATOM 2649 C C . LEU A 1 353 ? 20.691 -9.514 54.267 1.000 38.850 414 LEU A C 1
ATOM 2650 O O . LEU A 1 353 ? 21.506 -9.949 53.435 1.000 37.930 414 LEU A O 1
ATOM 2655 N N . PHE A 1 354 ? 20.761 -8.319 54.869 1.000 38.310 415 PHE A N 1
ATOM 2656 C CA . PHE A 1 354 ? 21.904 -7.369 54.765 1.000 38.300 415 PHE A CA 1
ATOM 2657 C C . PHE A 1 354 ? 23.146 -7.954 55.457 1.000 36.390 415 PHE A C 1
ATOM 2658 O O . PHE A 1 354 ? 24.244 -7.820 54.902 1.000 35.150 415 PHE A O 1
ATOM 2666 N N . PHE A 1 355 ? 22.990 -8.590 56.619 1.000 35.810 416 PHE A N 1
ATOM 2667 C CA . PHE A 1 355 ? 24.116 -9.228 57.352 1.000 37.290 416 PHE A CA 1
ATOM 2668 C C . PHE A 1 355 ? 24.765 -10.284 56.457 1.000 37.940 416 PHE A C 1
ATOM 2669 O O . PHE A 1 355 ? 25.997 -10.495 56.559 1.000 35.820 416 PHE A O 1
ATOM 2677 N N . LYS A 1 356 ? 23.943 -10.922 55.616 1.000 40.790 417 LYS A N 1
ATOM 2678 C CA . LYS A 1 356 ? 24.335 -12.071 54.763 1.000 40.830 417 LYS A CA 1
ATOM 2679 C C . LYS A 1 356 ? 25.088 -11.566 53.531 1.000 39.870 417 LYS A C 1
ATOM 2680 O O . LYS A 1 356 ? 26.082 -12.227 53.173 1.000 39.520 417 LYS A O 1
ATOM 2686 N N . ILE A 1 357 ? 24.634 -10.447 52.940 1.000 40.160 418 ILE A N 1
ATOM 2687 C CA . ILE A 1 357 ? 25.297 -9.715 51.813 1.000 40.310 418 ILE A CA 1
ATOM 2688 C C . ILE A 1 357 ? 26.638 -9.128 52.283 1.000 40.770 418 ILE A C 1
ATOM 2689 O O . ILE A 1 357 ? 27.589 -9.187 51.504 1.000 44.560 418 ILE A O 1
ATOM 2694 N N . LEU A 1 358 ? 26.697 -8.557 53.488 1.000 40.130 419 LEU A N 1
ATOM 2695 C CA . LEU A 1 358 ? 27.942 -8.053 54.125 1.000 42.070 419 LEU A CA 1
ATOM 2696 C C . LEU A 1 358 ? 28.923 -9.215 54.294 1.000 45.870 419 LEU A C 1
ATOM 2697 O O . LEU A 1 358 ? 30.087 -9.092 53.839 1.000 48.440 419 LEU A O 1
ATOM 2702 N N . ASP A 1 359 ? 28.470 -10.300 54.923 1.000 47.990 420 ASP A N 1
ATOM 2703 C CA . ASP A 1 359 ? 29.360 -11.410 55.346 1.000 53.180 420 ASP A CA 1
ATOM 2704 C C . ASP A 1 359 ? 29.878 -12.147 54.112 1.000 55.450 420 ASP A C 1
ATOM 2705 O O . ASP A 1 359 ? 30.943 -12.766 54.231 1.000 60.600 420 ASP A O 1
ATOM 2710 N N . ASN A 1 360 ? 29.189 -12.062 52.970 1.000 57.020 421 ASN A N 1
ATOM 2711 C CA . ASN A 1 360 ? 29.599 -12.799 51.745 1.000 57.380 421 ASN A CA 1
ATOM 2712 C C . ASN A 1 360 ? 30.619 -11.968 50.969 1.000 60.390 421 ASN A C 1
ATOM 2713 O O . ASN A 1 360 ? 31.647 -12.549 50.581 1.000 63.190 421 ASN A O 1
ATOM 2718 N N . ILE A 1 361 ? 30.396 -10.649 50.849 1.000 65.130 422 ILE A N 1
ATOM 2719 C CA . ILE A 1 361 ? 31.344 -9.706 50.164 1.000 66.390 422 ILE A CA 1
ATOM 2720 C C . ILE A 1 361 ? 32.495 -9.343 51.110 1.000 67.500 422 ILE A C 1
ATOM 2721 O O . ILE A 1 361 ? 33.039 -8.235 50.975 1.000 64.020 422 ILE A O 1
ATOM 2726 N N . PHE A 1 362 ? 32.902 -10.264 51.972 1.000 69.130 423 PHE A N 1
ATOM 2727 C CA . PHE A 1 362 ? 33.954 -10.032 52.998 1.000 75.990 423 PHE A CA 1
ATOM 2728 C C . PHE A 1 362 ? 34.846 -11.279 53.083 1.000 71.980 423 PHE A C 1
ATOM 2729 O O . PHE A 1 362 ? 35.280 -11.617 54.191 1.000 66.490 423 PHE A O 1
ATOM 2737 N N . ARG A 1 363 ? 35.128 -11.916 51.936 1.000 73.940 424 ARG A N 1
ATOM 2738 C CA . ARG A 1 363 ? 35.774 -13.258 51.837 1.000 74.470 424 ARG A CA 1
ATOM 2739 C C . ARG A 1 363 ? 36.870 -13.239 50.761 1.000 69.370 424 ARG A C 1
ATOM 2740 O O . ARG A 1 363 ? 36.645 -13.181 49.550 1.000 61.700 424 ARG A O 1
ATOM 2748 N N . ASN B 1 17 ? -3.463 23.353 -1.459 1.000 50.690 78 ASN B N 1
ATOM 2749 C CA . ASN B 1 17 ? -2.079 23.226 -0.876 1.000 49.090 78 ASN B CA 1
ATOM 2750 C C . ASN B 1 17 ? -1.592 24.600 -0.431 1.000 51.430 78 ASN B C 1
ATOM 2751 O O . ASN B 1 17 ? -0.479 24.980 -0.870 1.000 63.320 78 ASN B O 1
ATOM 2756 N N . LEU B 1 18 ? -2.396 25.324 0.348 1.000 48.450 79 LEU B N 1
ATOM 2757 C CA . LEU B 1 18 ? -1.963 26.570 1.039 1.000 46.370 79 LEU B CA 1
ATOM 2758 C C . LEU B 1 18 ? -2.284 26.442 2.524 1.000 46.320 79 LEU B C 1
ATOM 2759 O O . LEU B 1 18 ? -1.420 26.806 3.339 1.000 51.530 79 LEU B O 1
ATOM 2764 N N . TYR B 1 19 ? -3.498 25.987 2.839 1.000 43.240 80 TYR B N 1
ATOM 2765 C CA . TYR B 1 19 ? -3.932 25.652 4.214 1.000 41.190 80 TYR B CA 1
ATOM 2766 C C . TYR B 1 19 ? -3.016 24.545 4.734 1.000 39.520 80 TYR B C 1
ATOM 2767 O O . TYR B 1 19 ? -2.411 24.779 5.781 1.000 40.920 80 TYR B O 1
ATOM 2776 N N . PHE B 1 20 ? -2.860 23.425 4.015 1.000 39.510 81 PHE B N 1
ATOM 2777 C CA . PHE B 1 20 ? -1.936 22.329 4.421 1.000 39.550 81 PHE B CA 1
ATOM 2778 C C . PHE B 1 20 ? -0.538 22.928 4.634 1.000 37.400 81 PHE B C 1
ATOM 2779 O O . PHE B 1 20 ? 0.094 22.583 5.631 1.000 37.970 81 PHE B O 1
ATOM 2787 N N . GLN B 1 21 ? -0.092 23.849 3.782 1.000 37.630 82 GLN B N 1
ATOM 2788 C CA . GLN B 1 21 ? 1.290 24.399 3.869 1.000 39.130 82 GLN B CA 1
ATOM 2789 C C . GLN B 1 21 ? 1.420 25.333 5.079 1.000 39.390 82 GLN B C 1
ATOM 2790 O O . GLN B 1 21 ? 2.537 25.425 5.647 1.000 38.720 82 GLN B O 1
ATOM 2796 N N . SER B 1 22 ? 0.326 25.978 5.483 1.000 39.410 83 SER B N 1
ATOM 2797 C CA . SER B 1 22 ? 0.314 26.978 6.582 1.000 40.260 83 SER B CA 1
ATOM 2798 C C . SER B 1 22 ? 0.132 26.285 7.938 1.000 37.980 83 SER B C 1
ATOM 2799 O O . SER B 1 22 ? 0.849 26.653 8.888 1.000 37.280 83 SER B O 1
ATOM 2802 N N . MET B 1 23 ? -0.810 25.345 8.024 1.000 37.240 84 MET B N 1
ATOM 2803 C CA . MET B 1 23 ? -1.058 24.519 9.232 1.000 37.130 84 MET B CA 1
ATOM 2804 C C . MET B 1 23 ? 0.182 23.661 9.501 1.000 38.140 84 MET B C 1
ATOM 2805 O O . MET B 1 23 ? 0.592 23.557 10.678 1.000 36.730 84 MET B O 1
ATOM 2810 N N . SER B 1 24 ? 0.792 23.116 8.446 1.000 38.930 85 SER B N 1
ATOM 2811 C CA . SER B 1 24 ? 2.055 22.343 8.536 1.000 39.740 85 SER B CA 1
ATOM 2812 C C . SER B 1 24 ? 3.211 23.254 8.984 1.000 37.880 85 SER B C 1
ATOM 2813 O O . SER B 1 24 ? 4.082 22.748 9.679 1.000 40.360 85 SER B O 1
ATOM 2816 N N . LYS B 1 25 ? 3.225 24.537 8.614 1.000 40.000 86 LYS B N 1
ATOM 2817 C CA . LYS B 1 25 ? 4.255 25.521 9.064 1.000 41.090 86 LYS B CA 1
ATOM 2818 C C . LYS B 1 25 ? 4.135 25.739 10.577 1.000 42.370 86 LYS B C 1
ATOM 2819 O O . LYS B 1 25 ? 5.192 25.776 11.229 1.000 41.340 86 LYS B O 1
ATOM 2825 N N . ASP B 1 26 ? 2.918 25.874 11.124 1.000 45.300 87 ASP B N 1
ATOM 2826 C CA . ASP B 1 26 ? 2.731 26.230 12.560 1.000 47.800 87 ASP B CA 1
ATOM 2827 C C . ASP B 1 26 ? 2.680 24.964 13.425 1.000 48.240 87 ASP B C 1
ATOM 2828 O O . ASP B 1 26 ? 3.051 25.063 14.608 1.000 50.800 87 ASP B O 1
ATOM 2833 N N . GLN B 1 27 ? 2.256 23.821 12.875 1.000 48.280 88 GLN B N 1
ATOM 2834 C CA . GLN B 1 27 ? 2.360 22.502 13.556 1.000 45.070 88 GLN B CA 1
ATOM 2835 C C . GLN B 1 27 ? 3.842 22.224 13.860 1.000 44.240 88 GLN B C 1
ATOM 2836 O O . GLN B 1 27 ? 4.172 21.897 15.015 1.000 43.830 88 GLN B O 1
ATOM 2842 N N . SER B 1 28 ? 4.714 22.371 12.859 1.000 40.600 89 SER B N 1
ATOM 2843 C CA . SER B 1 28 ? 6.174 22.131 12.973 1.000 40.160 89 SER B CA 1
ATOM 2844 C C . SER B 1 28 ? 6.771 23.100 13.997 1.000 40.440 89 SER B C 1
ATOM 2845 O O . SER B 1 28 ? 7.766 22.767 14.663 1.000 38.880 89 SER B O 1
ATOM 2848 N N . ARG B 1 29 ? 6.149 24.266 14.114 1.000 42.490 90 ARG B N 1
ATOM 2849 C CA . ARG B 1 29 ? 6.612 25.418 14.920 1.000 42.630 90 ARG B CA 1
ATOM 2850 C C . ARG B 1 29 ? 6.233 25.181 16.385 1.000 41.440 90 ARG B C 1
ATOM 2851 O O . ARG B 1 29 ? 7.088 25.432 17.266 1.000 42.100 90 ARG B O 1
ATOM 2859 N N . GLU B 1 30 ? 5.004 24.705 16.615 1.000 38.810 91 GLU B N 1
ATOM 2860 C CA . GLU B 1 30 ? 4.462 24.323 17.945 1.000 40.070 91 GLU B CA 1
ATOM 2861 C C . GLU B 1 30 ? 5.302 23.177 18.539 1.000 40.800 91 GLU B C 1
ATOM 2862 O O . GLU B 1 30 ? 5.608 23.214 19.747 1.000 40.130 91 GLU B O 1
ATOM 2868 N N . PHE B 1 31 ? 5.648 22.191 17.706 1.000 39.180 92 PHE B N 1
ATOM 2869 C CA . PHE B 1 31 ? 6.418 20.972 18.059 1.000 34.310 92 PHE B CA 1
ATOM 2870 C C . PHE B 1 31 ? 7.833 21.392 18.465 1.000 33.900 92 PHE B C 1
ATOM 2871 O O . PHE B 1 31 ? 8.226 21.043 19.593 1.000 33.230 92 PHE B O 1
ATOM 2879 N N . MET B 1 32 ? 8.534 22.160 17.619 1.000 32.120 93 MET B N 1
ATOM 2880 C CA . MET B 1 32 ? 9.924 22.634 17.874 1.000 32.970 93 MET B CA 1
ATOM 2881 C C . MET B 1 32 ? 9.995 23.416 19.189 1.000 32.400 93 MET B C 1
ATOM 2882 O O . MET B 1 32 ? 11.093 23.495 19.752 1.000 30.280 93 MET B O 1
ATOM 2887 N N . ALA B 1 33 ? 8.881 24.020 19.621 1.000 34.620 94 ALA B N 1
ATOM 2888 C CA . ALA B 1 33 ? 8.790 24.911 20.807 1.000 34.010 94 ALA B CA 1
ATOM 2889 C C . ALA B 1 33 ? 8.722 24.087 22.093 1.000 33.520 94 ALA B C 1
ATOM 2890 O O . ALA B 1 33 ? 8.925 24.676 23.165 1.000 34.680 94 ALA B O 1
ATOM 2892 N N . VAL B 1 34 ? 8.457 22.782 21.992 1.000 31.590 95 VAL B N 1
ATOM 2893 C CA . VAL B 1 34 ? 8.348 21.882 23.172 1.000 31.380 95 VAL B CA 1
ATOM 2894 C C . VAL B 1 34 ? 9.737 21.312 23.487 1.000 32.270 95 VAL B C 1
ATOM 2895 O O . VAL B 1 34 ? 10.045 21.108 24.675 1.000 34.990 95 VAL B O 1
ATOM 2899 N N . PHE B 1 35 ? 10.576 21.099 22.476 1.000 32.030 96 PHE B N 1
ATOM 2900 C CA . PHE B 1 35 ? 11.871 20.399 22.645 1.000 32.320 96 PHE B CA 1
ATOM 2901 C C . PHE B 1 35 ? 12.646 20.992 23.818 1.000 31.980 96 PHE B C 1
ATOM 2902 O O . PHE B 1 35 ? 13.002 20.239 24.710 1.000 31.660 96 PHE B O 1
ATOM 2910 N N . PRO B 1 36 ? 12.920 22.325 23.894 1.000 33.690 97 PRO B N 1
ATOM 2911 C CA . PRO B 1 36 ? 13.795 22.868 24.938 1.000 32.130 97 PRO B CA 1
ATOM 2912 C C . PRO B 1 36 ? 13.307 22.490 26.346 1.000 32.940 97 PRO B C 1
ATOM 2913 O O . PRO B 1 36 ? 14.129 22.197 27.182 1.000 31.990 97 PRO B O 1
ATOM 2917 N N . ASP B 1 37 ? 11.989 22.488 26.566 1.000 34.410 98 ASP B N 1
ATOM 2918 C CA . ASP B 1 37 ? 11.383 22.141 27.876 1.000 39.090 98 ASP B CA 1
ATOM 2919 C C . ASP B 1 37 ? 11.520 20.639 28.145 1.000 42.580 98 ASP B C 1
ATOM 2920 O O . ASP B 1 37 ? 11.473 20.273 29.336 1.000 47.420 98 ASP B O 1
ATOM 2925 N N . ILE B 1 38 ? 11.683 19.799 27.115 1.000 42.310 99 ILE B N 1
ATOM 2926 C CA . ILE B 1 38 ? 12.007 18.349 27.301 1.000 41.060 99 ILE B CA 1
ATOM 2927 C C . ILE B 1 38 ? 13.443 18.224 27.842 1.000 38.840 99 ILE B C 1
ATOM 2928 O O . ILE B 1 38 ? 13.623 17.411 28.773 1.000 36.280 99 ILE B O 1
ATOM 2933 N N . VAL B 1 39 ? 14.414 18.977 27.283 1.000 36.670 100 VAL B N 1
ATOM 2934 C CA . VAL B 1 39 ? 15.863 18.962 27.683 1.000 35.600 100 VAL B CA 1
ATOM 2935 C C . VAL B 1 39 ? 15.994 19.478 29.119 1.000 35.040 100 VAL B C 1
ATOM 2936 O O . VAL B 1 39 ? 16.686 18.817 29.918 1.000 34.890 100 VAL B O 1
ATOM 2939 N N . ARG B 1 40 ? 15.384 20.636 29.403 1.000 34.850 101 ARG B N 1
ATOM 2940 C CA . ARG B 1 40 ? 15.504 21.362 30.695 1.000 38.020 101 ARG B CA 1
ATOM 2941 C C . ARG B 1 40 ? 14.930 20.495 31.830 1.000 39.750 101 ARG B C 1
ATOM 2942 O O . ARG B 1 40 ? 15.440 20.605 32.967 1.000 40.320 101 ARG B O 1
ATOM 2950 N N . ASP B 1 41 ? 13.940 19.643 31.542 1.000 39.590 102 ASP B N 1
ATOM 2951 C CA . ASP B 1 41 ? 13.298 18.756 32.551 1.000 39.540 102 ASP B CA 1
ATOM 2952 C C . ASP B 1 41 ? 14.185 17.544 32.859 1.000 38.580 102 ASP B C 1
ATOM 2953 O O . ASP B 1 41 ? 14.012 16.987 33.944 1.000 39.390 102 ASP B O 1
ATOM 2958 N N . LEU B 1 42 ? 15.068 17.143 31.933 1.000 39.180 103 LEU B N 1
ATOM 2959 C CA . LEU B 1 42 ? 16.098 16.075 32.122 1.000 36.570 103 LEU B CA 1
ATOM 2960 C C . LEU B 1 42 ? 17.365 16.659 32.758 1.000 34.960 103 LEU B C 1
ATOM 2961 O O . LEU B 1 42 ? 18.253 15.869 33.041 1.000 32.220 103 LEU B O 1
ATOM 2966 N N . THR B 1 43 ? 17.426 17.977 32.998 1.000 39.040 104 THR B N 1
ATOM 2967 C CA . THR B 1 43 ? 18.594 18.688 33.595 1.000 40.030 104 THR B CA 1
ATOM 2968 C C . THR B 1 43 ? 18.138 19.768 34.604 1.000 42.520 104 THR B C 1
ATOM 2969 O O . THR B 1 43 ? 18.300 20.985 34.328 1.000 42.660 104 THR B O 1
ATOM 2973 N N . GLU B 1 44 ? 17.597 19.354 35.752 1.000 44.790 105 GLU B N 1
ATOM 2974 C CA . GLU B 1 44 ? 17.242 20.256 36.882 1.000 45.850 105 GLU B CA 1
ATOM 2975 C C . GLU B 1 44 ? 17.138 19.453 38.184 1.000 46.630 105 GLU B C 1
ATOM 2976 O O . GLU B 1 44 ? 16.113 18.751 38.321 1.000 48.930 105 GLU B O 1
ATOM 2982 N N . ILE B 1 49 ? 22.722 14.550 41.141 1.000 46.420 110 ILE B N 1
ATOM 2983 C CA . ILE B 1 49 ? 23.451 15.574 41.959 1.000 46.600 110 ILE B CA 1
ATOM 2984 C C . ILE B 1 49 ? 24.909 15.154 42.181 1.000 46.670 110 ILE B C 1
ATOM 2985 O O . ILE B 1 49 ? 25.740 16.063 42.242 1.000 49.760 110 ILE B O 1
ATOM 2990 N N . ASP B 1 50 ? 25.216 13.857 42.338 1.000 48.610 111 ASP B N 1
ATOM 2991 C CA . ASP B 1 50 ? 26.613 13.336 42.460 1.000 48.850 111 ASP B CA 1
ATOM 2992 C C . ASP B 1 50 ? 27.406 13.586 41.168 1.000 45.380 111 ASP B C 1
ATOM 2993 O O . ASP B 1 50 ? 28.642 13.721 41.243 1.000 41.840 111 ASP B O 1
ATOM 2998 N N . VAL B 1 51 ? 26.724 13.603 40.019 1.000 43.830 112 VAL B N 1
ATOM 2999 C CA . VAL B 1 51 ? 27.364 13.654 38.675 1.000 43.010 112 VAL B CA 1
ATOM 3000 C C . VAL B 1 51 ? 26.716 14.763 37.851 1.000 40.530 112 VAL B C 1
ATOM 3001 O O . VAL B 1 51 ? 26.080 14.485 36.839 1.000 39.950 112 VAL B O 1
ATOM 3005 N N . PRO B 1 52 ? 26.867 16.052 38.240 1.000 39.930 113 PRO B N 1
ATOM 3006 C CA . PRO B 1 52 ? 26.311 17.161 37.455 1.000 40.300 113 PRO B CA 1
ATOM 3007 C C . PRO B 1 52 ? 26.834 17.268 36.005 1.000 42.010 113 PRO B C 1
ATOM 3008 O O . PRO B 1 52 ? 26.095 17.716 35.149 1.000 42.410 113 PRO B O 1
ATOM 3012 N N . GLU B 1 53 ? 28.086 16.858 35.760 1.000 42.500 114 GLU B N 1
ATOM 3013 C CA . GLU B 1 53 ? 28.758 16.830 34.427 1.000 40.410 114 GLU B CA 1
ATOM 3014 C C . GLU B 1 53 ? 28.018 15.893 33.451 1.000 39.700 114 GLU B C 1
ATOM 3015 O O . GLU B 1 53 ? 28.045 16.167 32.233 1.000 38.570 114 GLU B O 1
ATOM 3021 N N . ALA B 1 54 ? 27.370 14.835 33.949 1.000 39.050 115 ALA B N 1
ATOM 3022 C CA . ALA B 1 54 ? 26.610 13.844 33.143 1.000 35.140 115 ALA B CA 1
ATOM 3023 C C . ALA B 1 54 ? 25.326 14.485 32.608 1.000 32.580 115 ALA B C 1
ATOM 3024 O O . ALA B 1 54 ? 24.931 14.153 31.492 1.000 28.000 115 ALA B O 1
ATOM 3026 N N . SER B 1 55 ? 24.694 15.347 33.410 1.000 33.520 116 SER B N 1
ATOM 3027 C CA . SER B 1 55 ? 23.470 16.120 33.065 1.000 33.140 116 SER B CA 1
ATOM 3028 C C . SER B 1 55 ? 23.786 17.162 31.986 1.000 32.600 116 SER B C 1
ATOM 3029 O O . SER B 1 55 ? 22.962 17.334 31.070 1.000 31.180 116 SER B O 1
ATOM 3032 N N . LYS B 1 56 ? 24.947 17.811 32.080 1.000 33.730 117 LYS B N 1
ATOM 3033 C CA . LYS B 1 56 ? 25.425 18.795 31.074 1.000 33.820 117 LYS B CA 1
ATOM 3034 C C . LYS B 1 56 ? 25.693 18.088 29.742 1.000 29.470 117 LYS B C 1
ATOM 3035 O O . LYS B 1 56 ? 25.269 18.625 28.716 1.000 29.710 117 LYS B O 1
ATOM 3041 N N . TRP B 1 57 ? 26.322 16.912 29.767 1.000 26.800 118 TRP B N 1
ATOM 3042 C CA . TRP B 1 57 ? 26.598 16.057 28.578 1.000 25.930 118 TRP B CA 1
ATOM 3043 C C . TRP B 1 57 ? 25.297 15.645 27.881 1.000 25.910 118 TRP B C 1
ATOM 3044 O O . TRP B 1 57 ? 25.222 15.795 26.642 1.000 26.010 118 TRP B O 1
ATOM 3055 N N . LEU B 1 58 ? 24.322 15.141 28.648 1.000 25.710 119 LEU B N 1
ATOM 3056 C CA . LEU B 1 58 ? 22.990 14.697 28.138 1.000 25.080 119 LEU B CA 1
ATOM 3057 C C . LEU B 1 58 ? 22.310 15.839 27.379 1.000 24.480 119 LEU B C 1
ATOM 3058 O O . LEU B 1 58 ? 21.706 15.554 26.355 1.000 23.700 119 LEU B O 1
ATOM 3063 N N . ALA B 1 59 ? 22.405 17.083 27.859 1.000 25.880 120 ALA B N 1
ATOM 3064 C CA . ALA B 1 59 ? 21.889 18.278 27.149 1.000 27.280 120 ALA B CA 1
ATOM 3065 C C . ALA B 1 59 ? 22.628 18.438 25.817 1.000 29.880 120 ALA B C 1
ATOM 3066 O O . ALA B 1 59 ? 21.952 18.306 24.784 1.000 29.140 120 ALA B O 1
ATOM 3068 N N . LYS B 1 60 ? 23.953 18.679 25.832 1.000 34.510 121 LYS B N 1
ATOM 3069 C CA . LYS B 1 60 ? 24.788 18.821 24.599 1.000 36.090 121 LYS B CA 1
ATOM 3070 C C . LYS B 1 60 ? 24.336 17.779 23.581 1.000 34.540 121 LYS B C 1
ATOM 3071 O O . LYS B 1 60 ? 24.155 18.138 22.407 1.000 35.260 121 LYS B O 1
ATOM 3077 N N . LEU B 1 61 ? 24.167 16.550 24.078 1.000 31.190 122 LEU B N 1
ATOM 3078 C CA . LEU B 1 61 ? 23.998 15.281 23.329 1.000 30.420 122 LEU B CA 1
ATOM 3079 C C . LEU B 1 61 ? 22.601 15.195 22.708 1.000 29.860 122 LEU B C 1
ATOM 3080 O O . LEU B 1 61 ? 22.476 14.625 21.623 1.000 29.730 122 LEU B O 1
ATOM 3085 N N . LEU B 1 62 ? 21.582 15.709 23.387 1.000 29.550 123 LEU B N 1
ATOM 3086 C CA . LEU B 1 62 ? 20.209 15.786 22.835 1.000 31.190 123 LEU B CA 1
ATOM 3087 C C . LEU B 1 62 ? 20.171 16.910 21.799 1.000 32.030 123 LEU B C 1
ATOM 3088 O O . LEU B 1 62 ? 19.525 16.740 20.740 1.000 34.050 123 LEU B O 1
ATOM 3093 N N . GLN B 1 63 ? 20.862 18.006 22.099 1.000 33.250 124 GLN B N 1
ATOM 3094 C CA . GLN B 1 63 ? 20.792 19.278 21.334 1.000 35.370 124 GLN B CA 1
ATOM 3095 C C . GLN B 1 63 ? 21.342 19.057 19.913 1.000 31.410 124 GLN B C 1
ATOM 3096 O O . GLN B 1 63 ? 20.780 19.663 18.983 1.000 30.130 124 GLN B O 1
ATOM 3102 N N . TYR B 1 64 ? 22.343 18.187 19.738 1.000 29.880 125 TYR B N 1
ATOM 3103 C CA . TYR B 1 64 ? 23.050 17.932 18.449 1.000 31.540 125 TYR B CA 1
ATOM 3104 C C . TYR B 1 64 ? 22.364 16.814 17.647 1.000 33.800 125 TYR B C 1
ATOM 3105 O O . TYR B 1 64 ? 22.468 16.818 16.402 1.000 34.200 125 TYR B O 1
ATOM 3114 N N . ASN B 1 65 ? 21.689 15.868 18.311 1.000 35.550 126 ASN B N 1
ATOM 3115 C CA . ASN B 1 65 ? 21.355 14.556 17.692 1.000 34.040 126 ASN B CA 1
ATOM 3116 C C . ASN B 1 65 ? 19.859 14.437 17.397 1.000 32.860 126 ASN B C 1
ATOM 3117 O O . ASN B 1 65 ? 19.552 13.767 16.394 1.000 31.720 126 ASN B O 1
ATOM 3122 N N . VAL B 1 66 ? 18.994 15.026 18.215 1.000 31.840 127 VAL B N 1
ATOM 3123 C CA . VAL B 1 66 ? 17.534 14.749 18.083 1.000 32.730 127 VAL B CA 1
ATOM 3124 C C . VAL B 1 66 ? 16.705 15.796 17.326 1.000 30.570 127 VAL B C 1
ATOM 3125 O O . VAL B 1 66 ? 15.929 15.380 16.457 1.000 29.860 127 VAL B O 1
ATOM 3129 N N . PRO B 1 67 ? 16.804 17.123 17.549 1.000 30.230 128 PRO B N 1
ATOM 3130 C CA . PRO B 1 67 ? 15.822 18.037 16.958 1.000 30.890 128 PRO B CA 1
ATOM 3131 C C . PRO B 1 67 ? 16.132 18.608 15.571 1.000 32.700 128 PRO B C 1
ATOM 3132 O O . PRO B 1 67 ? 15.344 19.411 15.123 1.000 34.630 128 PRO B O 1
ATOM 3136 N N . ASN B 1 68 ? 17.227 18.159 14.943 1.000 35.340 129 ASN B N 1
ATOM 3137 C CA . ASN B 1 68 ? 17.803 18.695 13.677 1.000 33.520 129 ASN B CA 1
ATOM 3138 C C . ASN B 1 68 ? 17.357 17.844 12.481 1.000 35.120 129 ASN B C 1
ATOM 3139 O O . ASN B 1 68 ? 17.960 17.989 11.400 1.000 35.180 129 ASN B O 1
ATOM 3144 N N . GLY B 1 69 ? 16.330 17.007 12.650 1.000 37.650 130 GLY B N 1
ATOM 3145 C CA . GLY B 1 69 ? 15.848 16.095 11.595 1.000 40.410 130 GLY B CA 1
ATOM 3146 C C . GLY B 1 69 ? 14.692 16.706 10.833 1.000 41.510 130 GLY B C 1
ATOM 3147 O O . GLY B 1 69 ? 14.251 17.806 11.232 1.000 41.470 130 GLY B O 1
ATOM 3148 N N . LYS B 1 70 ? 14.213 16.019 9.791 1.000 40.240 131 LYS B N 1
ATOM 3149 C CA . LYS B 1 70 ? 12.994 16.420 9.037 1.000 42.780 131 LYS B CA 1
ATOM 3150 C C . LYS B 1 70 ? 11.739 16.091 9.865 1.000 42.490 131 LYS B C 1
ATOM 3151 O O . LYS B 1 70 ? 10.643 16.511 9.450 1.000 41.260 131 LYS B O 1
ATOM 3157 N N . LYS B 1 71 ? 11.897 15.352 10.973 1.000 42.420 132 LYS B N 1
ATOM 3158 C CA . LYS B 1 71 ? 10.930 15.203 12.102 1.000 42.000 132 LYS B CA 1
ATOM 3159 C C . LYS B 1 71 ? 9.619 14.524 11.690 1.000 39.020 132 LYS B C 1
ATOM 3160 O O . LYS B 1 71 ? 8.600 14.791 12.340 1.000 38.470 132 LYS B O 1
ATOM 3166 N N . ASN B 1 72 ? 9.638 13.632 10.704 1.000 40.040 133 ASN B N 1
ATOM 3167 C CA . ASN B 1 72 ? 8.394 13.075 10.107 1.000 39.590 133 ASN B CA 1
ATOM 3168 C C . ASN B 1 72 ? 7.616 12.249 11.144 1.000 37.200 133 ASN B C 1
ATOM 3169 O O . ASN B 1 72 ? 6.378 12.407 11.205 1.000 35.580 133 ASN B O 1
ATOM 3174 N N . ARG B 1 73 ? 8.292 11.388 11.913 1.000 33.390 134 ARG B N 1
ATOM 3175 C CA . ARG B 1 73 ? 7.607 10.408 12.793 1.000 31.860 134 ARG B CA 1
ATOM 3176 C C . ARG B 1 73 ? 6.954 11.135 13.969 1.000 30.430 134 ARG B C 1
ATOM 3177 O O . ARG B 1 73 ? 5.778 10.847 14.274 1.000 30.450 134 ARG B O 1
ATOM 3185 N N . GLY B 1 74 ? 7.692 12.052 14.592 1.000 30.210 135 GLY B N 1
ATOM 3186 C CA . GLY B 1 74 ? 7.202 12.921 15.681 1.000 29.110 135 GLY B CA 1
ATOM 3187 C C . GLY B 1 74 ? 6.037 13.787 15.236 1.000 28.870 135 GLY B C 1
ATOM 3188 O O . GLY B 1 74 ? 5.119 14.030 16.056 1.000 30.570 135 GLY B O 1
ATOM 3189 N N . LEU B 1 75 ? 6.065 14.249 13.987 1.000 27.530 136 LEU B N 1
ATOM 3190 C CA . LEU B 1 75 ? 4.950 15.022 13.391 1.000 27.460 136 LEU B CA 1
ATOM 3191 C C . LEU B 1 75 ? 3.769 14.080 13.092 1.000 27.640 136 LEU B C 1
ATOM 3192 O O . LEU B 1 75 ? 2.611 14.475 13.361 1.000 28.730 136 LEU B O 1
ATOM 3197 N N . ALA B 1 76 ? 4.046 12.854 12.644 1.000 27.250 137 ALA B N 1
ATOM 3198 C CA . ALA B 1 76 ? 3.031 11.822 12.329 1.000 26.960 137 ALA B CA 1
ATOM 3199 C C . ALA B 1 76 ? 2.257 11.446 13.596 1.000 27.060 137 ALA B C 1
ATOM 3200 O O . ALA B 1 76 ? 1.064 11.127 13.474 1.000 26.700 137 ALA B O 1
ATOM 3202 N N . THR B 1 77 ? 2.916 11.460 14.757 1.000 26.990 138 THR B N 1
ATOM 3203 C CA . THR B 1 77 ? 2.331 11.041 16.056 1.000 28.650 138 THR B CA 1
ATOM 3204 C C . THR B 1 77 ? 1.286 12.063 16.513 1.000 30.950 138 THR B C 1
ATOM 3205 O O . THR B 1 77 ? 0.210 11.655 16.988 1.000 28.780 138 THR B O 1
ATOM 3209 N N . ILE B 1 78 ? 1.626 13.346 16.387 1.000 33.640 139 ILE B N 1
ATOM 3210 C CA . ILE B 1 78 ? 0.750 14.498 16.749 1.000 34.270 139 ILE B CA 1
ATOM 3211 C C . ILE B 1 78 ? -0.328 14.665 15.667 1.000 32.990 139 ILE B C 1
ATOM 3212 O O . ILE B 1 78 ? -1.485 14.880 16.025 1.000 34.970 139 ILE B O 1
ATOM 3217 N N . LEU B 1 79 ? 0.008 14.538 14.389 1.000 32.950 140 LEU B N 1
ATOM 3218 C CA . LEU B 1 79 ? -1.008 14.596 13.303 1.000 34.770 140 LEU B CA 1
ATOM 3219 C C . LEU B 1 79 ? -2.088 13.519 13.515 1.000 35.600 140 LEU B C 1
ATOM 3220 O O . LEU B 1 79 ? -3.266 13.804 13.231 1.000 34.500 140 LEU B O 1
ATOM 3225 N N . ALA B 1 80 ? -1.713 12.313 13.958 1.000 33.540 141 ALA B N 1
ATOM 3226 C CA . ALA B 1 80 ? -2.642 11.172 14.109 1.000 32.100 141 ALA B CA 1
ATOM 3227 C C . ALA B 1 80 ? -3.499 11.398 15.361 1.000 32.640 141 ALA B C 1
ATOM 3228 O O . ALA B 1 80 ? -4.714 11.043 15.367 1.000 29.080 141 ALA B O 1
ATOM 3230 N N . TYR B 1 81 ? -2.904 11.994 16.390 1.000 33.800 142 TYR B N 1
ATOM 3231 C CA . TYR B 1 81 ? -3.597 12.211 17.680 1.000 36.030 142 TYR B CA 1
ATOM 3232 C C . TYR B 1 81 ? -4.710 13.240 17.448 1.000 37.240 142 TYR B C 1
ATOM 3233 O O . TYR B 1 81 ? -5.855 13.000 17.907 1.000 38.470 142 TYR B O 1
ATOM 3242 N N . LYS B 1 82 ? -4.418 14.319 16.717 1.000 35.380 143 LYS B N 1
ATOM 3243 C CA . LYS B 1 82 ? -5.438 15.354 16.383 1.000 36.700 143 LYS B CA 1
ATOM 3244 C C . LYS B 1 82 ? -6.565 14.735 15.548 1.000 35.250 143 LYS B C 1
ATOM 3245 O O . LYS B 1 82 ? -7.733 15.095 15.784 1.000 35.920 143 LYS B O 1
ATOM 3251 N N . MET B 1 83 ? -6.231 13.808 14.652 1.000 35.550 144 MET B N 1
ATOM 3252 C CA . MET B 1 83 ? -7.203 13.089 13.791 1.000 36.980 144 MET B CA 1
ATOM 3253 C C . MET B 1 83 ? -8.014 12.086 14.616 1.000 37.240 144 MET B C 1
ATOM 3254 O O . MET B 1 83 ? -9.130 11.787 14.172 1.000 35.670 144 MET B O 1
ATOM 3259 N N . LEU B 1 84 ? -7.461 11.524 15.705 1.000 39.730 145 LEU B N 1
ATOM 3260 C CA . LEU B 1 84 ? -8.045 10.332 16.395 1.000 40.240 145 LEU B CA 1
ATOM 3261 C C . LEU B 1 84 ? -8.750 10.740 17.694 1.000 41.120 145 LEU B C 1
ATOM 3262 O O . LEU B 1 84 ? -9.657 10.003 18.117 1.000 37.630 145 LEU B O 1
ATOM 3267 N N . GLU B 1 85 ? -8.367 11.865 18.303 1.000 44.530 146 GLU B N 1
ATOM 3268 C CA . GLU B 1 85 ? -8.952 12.311 19.595 1.000 48.230 146 GLU B CA 1
ATOM 3269 C C . GLU B 1 85 ? -10.335 12.921 19.349 1.000 50.240 146 GLU B C 1
ATOM 3270 O O . GLU B 1 85 ? -10.542 13.527 18.285 1.000 57.890 146 GLU B O 1
ATOM 3276 N N . LYS B 1 86 ? -11.242 12.754 20.310 1.000 48.710 147 LYS B N 1
ATOM 3277 C CA . LYS B 1 86 ? -12.544 13.463 20.356 1.000 48.470 147 LYS B CA 1
ATOM 3278 C C . LYS B 1 86 ? -12.273 14.950 20.614 1.000 46.540 147 LYS B C 1
ATOM 3279 O O . LYS B 1 86 ? -11.316 15.260 21.337 1.000 45.780 147 LYS B O 1
ATOM 3285 N N . LYS B 1 87 ? -13.079 15.838 20.029 1.000 47.270 148 LYS B N 1
ATOM 3286 C CA . LYS B 1 87 ? -12.778 17.295 19.932 1.000 48.860 148 LYS B CA 1
ATOM 3287 C C . LYS B 1 87 ? -12.770 17.940 21.318 1.000 47.160 148 LYS B C 1
ATOM 3288 O O . LYS B 1 87 ? -11.923 18.822 21.542 1.000 44.390 148 LYS B O 1
ATOM 3294 N N . GLU B 1 88 ? -13.684 17.511 22.192 1.000 49.150 149 GLU B N 1
ATOM 3295 C CA . GLU B 1 88 ? -13.817 17.977 23.600 1.000 49.520 149 GLU B CA 1
ATOM 3296 C C . GLU B 1 88 ? -12.584 17.564 24.415 1.000 46.140 149 GLU B C 1
ATOM 3297 O O . GLU B 1 88 ? -12.471 18.020 25.551 1.000 48.090 149 GLU B O 1
ATOM 3303 N N . ASN B 1 89 ? -11.686 16.752 23.852 1.000 45.670 150 ASN B N 1
ATOM 3304 C CA . ASN B 1 89 ? -10.426 16.312 24.511 1.000 45.170 150 ASN B CA 1
ATOM 3305 C C . ASN B 1 89 ? -9.198 16.956 23.840 1.000 42.770 150 ASN B C 1
ATOM 3306 O O . ASN B 1 89 ? -8.093 16.737 24.371 1.000 41.130 150 ASN B O 1
ATOM 3311 N N . LEU B 1 90 ? -9.356 17.718 22.745 1.000 39.770 151 LEU B N 1
ATOM 3312 C CA . LEU B 1 90 ? -8.239 18.433 22.050 1.000 38.930 151 LEU B CA 1
ATOM 3313 C C . LEU B 1 90 ? -7.855 19.694 22.843 1.000 39.020 151 LEU B C 1
ATOM 3314 O O . LEU B 1 90 ? -7.874 20.812 22.271 1.000 34.060 151 LEU B O 1
ATOM 3319 N N . THR B 1 91 ? -7.485 19.498 24.114 1.000 41.070 152 THR B N 1
ATOM 3320 C CA . THR B 1 91 ? -7.107 20.550 25.095 1.000 41.630 152 THR B CA 1
ATOM 3321 C C . THR B 1 91 ? -5.615 20.814 24.959 1.000 43.240 152 THR B C 1
ATOM 3322 O O . THR B 1 91 ? -4.880 19.893 24.612 1.000 44.430 152 THR B O 1
ATOM 3326 N N . PRO B 1 92 ? -5.113 22.033 25.280 1.000 45.230 153 PRO B N 1
ATOM 3327 C CA . PRO B 1 92 ? -3.690 22.345 25.110 1.000 42.290 153 PRO B CA 1
ATOM 3328 C C . PRO B 1 92 ? -2.799 21.375 25.906 1.000 40.460 153 PRO B C 1
ATOM 3329 O O . PRO B 1 92 ? -1.712 21.065 25.452 1.000 38.910 153 PRO B O 1
ATOM 3333 N N . GLU B 1 93 ? -3.316 20.875 27.031 1.000 40.310 154 GLU B N 1
ATOM 3334 C CA . GLU B 1 93 ? -2.626 19.933 27.957 1.000 40.430 154 GLU B CA 1
ATOM 3335 C C . GLU B 1 93 ? -2.447 18.588 27.251 1.000 36.390 154 GLU B C 1
ATOM 3336 O O . GLU B 1 93 ? -1.329 18.030 27.316 1.000 31.310 154 GLU B O 1
ATOM 3342 N N . ASN B 1 94 ? -3.504 18.111 26.578 1.000 32.930 155 ASN B N 1
ATOM 3343 C CA . ASN B 1 94 ? -3.479 16.841 25.809 1.000 30.870 155 ASN B CA 1
ATOM 3344 C C . ASN B 1 94 ? -2.645 17.028 24.538 1.000 27.950 155 ASN B C 1
ATOM 3345 O O . ASN B 1 94 ? -1.938 16.089 24.173 1.000 24.210 155 ASN B O 1
ATOM 3350 N N . ILE B 1 95 ? -2.713 18.202 23.907 1.000 29.490 156 ILE B N 1
ATOM 3351 C CA . ILE B 1 95 ? -1.921 18.544 22.686 1.000 30.320 156 ILE B CA 1
ATOM 3352 C C . ILE B 1 95 ? -0.436 18.520 23.080 1.000 31.080 156 ILE B C 1
ATOM 3353 O O . ILE B 1 95 ? 0.386 17.964 22.316 1.000 29.650 156 ILE B O 1
ATOM 3358 N N . LEU B 1 96 ? -0.098 19.085 24.242 1.000 31.130 157 LEU B N 1
ATOM 3359 C CA . LEU B 1 96 ? 1.308 19.150 24.717 1.000 31.910 157 LEU B CA 1
ATOM 3360 C C . LEU B 1 96 ? 1.835 17.731 24.943 1.000 30.720 157 LEU B C 1
ATOM 3361 O O . LEU B 1 96 ? 2.991 17.478 24.566 1.000 31.420 157 LEU B O 1
ATOM 3366 N N . LEU B 1 97 ? 1.019 16.859 25.543 1.000 30.300 158 LEU B N 1
ATOM 3367 C CA . LEU B 1 97 ? 1.311 15.409 25.714 1.000 29.050 158 LEU B CA 1
ATOM 3368 C C . LEU B 1 97 ? 1.580 14.742 24.361 1.000 27.900 158 LEU B C 1
ATOM 3369 O O . LEU B 1 97 ? 2.582 14.034 24.283 1.000 26.400 158 LEU B O 1
ATOM 3374 N N . ALA B 1 98 ? 0.705 14.910 23.360 1.000 27.350 159 ALA B N 1
ATOM 3375 C CA . ALA B 1 98 ? 0.869 14.285 22.026 1.000 28.460 159 ALA B CA 1
ATOM 3376 C C . ALA B 1 98 ? 2.218 14.745 21.472 1.000 31.520 159 ALA B C 1
ATOM 3377 O O . ALA B 1 98 ? 2.972 13.924 20.888 1.000 32.170 159 ALA B O 1
ATOM 3379 N N . ASN B 1 99 ? 2.524 16.013 21.739 1.000 34.170 160 ASN B N 1
ATOM 3380 C CA . ASN B 1 99 ? 3.718 16.750 21.261 1.000 34.010 160 ASN B CA 1
ATOM 3381 C C . ASN B 1 99 ? 4.971 16.252 21.987 1.000 33.960 160 ASN B C 1
ATOM 3382 O O . ASN B 1 99 ? 6.044 16.328 21.373 1.000 38.620 160 ASN B O 1
ATOM 3387 N N . VAL B 1 100 ? 4.881 15.792 23.242 1.000 30.740 161 VAL B N 1
ATOM 3388 C CA . VAL B 1 100 ? 6.056 15.161 23.914 1.000 29.880 161 VAL B CA 1
ATOM 3389 C C . VAL B 1 100 ? 6.148 13.707 23.456 1.000 27.770 161 VAL B C 1
ATOM 3390 O O . VAL B 1 100 ? 7.256 13.167 23.448 1.000 28.320 161 VAL B O 1
ATOM 3394 N N . MET B 1 101 ? 5.037 13.090 23.074 1.000 27.610 162 MET B N 1
ATOM 3395 C CA . MET B 1 101 ? 5.069 11.702 22.547 1.000 28.290 162 MET B CA 1
ATOM 3396 C C . MET B 1 101 ? 5.858 11.713 21.226 1.000 27.860 162 MET B C 1
ATOM 3397 O O . MET B 1 101 ? 6.714 10.818 21.025 1.000 27.410 162 MET B O 1
ATOM 3402 N N . GLY B 1 102 ? 5.606 12.702 20.365 1.000 26.470 163 GLY B N 1
ATOM 3403 C CA . GLY B 1 102 ? 6.360 12.876 19.109 1.000 26.060 163 GLY B CA 1
ATOM 3404 C C . GLY B 1 102 ? 7.861 12.900 19.363 1.000 24.880 163 GLY B C 1
ATOM 3405 O O . GLY B 1 102 ? 8.599 12.173 18.707 1.000 22.960 163 GLY B O 1
ATOM 3406 N N . TRP B 1 103 ? 8.293 13.692 20.334 1.000 25.660 164 TRP B N 1
ATOM 3407 C CA . TRP B 1 103 ? 9.720 13.861 20.695 1.000 25.810 164 TRP B CA 1
ATOM 3408 C C . TRP B 1 103 ? 10.324 12.572 21.268 1.000 29.080 164 TRP B C 1
ATOM 3409 O O . TRP B 1 103 ? 11.524 12.324 21.014 1.000 31.560 164 TRP B O 1
ATOM 3420 N N . CYS B 1 104 ? 9.536 11.754 21.966 1.000 30.350 165 CYS B N 1
ATOM 3421 C CA . CYS B 1 104 ? 9.969 10.408 22.430 1.000 30.540 165 CYS B CA 1
ATOM 3422 C C . CYS B 1 104 ? 10.140 9.449 21.234 1.000 30.540 165 CYS B C 1
ATOM 3423 O O . CYS B 1 104 ? 11.057 8.588 21.311 1.000 32.160 165 CYS B O 1
ATOM 3426 N N . VAL B 1 105 ? 9.348 9.593 20.158 1.000 26.840 166 VAL B N 1
ATOM 3427 C CA . VAL B 1 105 ? 9.492 8.745 18.941 1.000 25.270 166 VAL B CA 1
ATOM 3428 C C . VAL B 1 105 ? 10.785 9.141 18.222 1.000 26.040 166 VAL B C 1
ATOM 3429 O O . VAL B 1 105 ? 11.556 8.238 17.828 1.000 24.780 166 VAL B O 1
ATOM 3433 N N . GLU B 1 106 ? 10.998 10.448 18.072 1.000 26.050 167 GLU B N 1
ATOM 3434 C CA . GLU B 1 106 ? 12.221 11.052 17.495 1.000 25.660 167 GLU B CA 1
ATOM 3435 C C . GLU B 1 106 ? 13.446 10.610 18.290 1.000 25.220 167 GLU B C 1
ATOM 3436 O O . GLU B 1 106 ? 14.489 10.356 17.666 1.000 25.870 167 GLU B O 1
ATOM 3442 N N . MET B 1 107 ? 13.340 10.550 19.610 1.000 24.460 168 MET B N 1
ATOM 3443 C CA . MET B 1 107 ? 14.468 10.087 20.451 1.000 25.390 168 MET B CA 1
ATOM 3444 C C . MET B 1 107 ? 14.718 8.607 20.168 1.000 25.860 168 MET B C 1
ATOM 3445 O O . MET B 1 107 ? 15.882 8.235 20.163 1.000 28.790 168 MET B O 1
ATOM 3450 N N . PHE B 1 108 ? 13.682 7.814 19.878 1.000 27.380 169 PHE B N 1
ATOM 3451 C CA . PHE B 1 108 ? 13.815 6.388 19.459 1.000 28.100 169 PHE B CA 1
ATOM 3452 C C . PHE B 1 108 ? 14.579 6.292 18.130 1.000 28.290 169 PHE B C 1
ATOM 3453 O O . PHE B 1 108 ? 15.475 5.444 17.963 1.000 30.490 169 PHE B O 1
ATOM 3461 N N . HIS B 1 109 ? 14.203 7.143 17.185 1.000 29.230 170 HIS B N 1
ATOM 3462 C CA . HIS B 1 109 ? 14.791 7.220 15.825 1.000 30.480 170 HIS B CA 1
ATOM 3463 C C . HIS B 1 109 ? 16.269 7.641 15.927 1.000 29.650 170 HIS B C 1
ATOM 3464 O O . HIS B 1 109 ? 17.098 7.115 15.161 1.000 27.510 170 HIS B O 1
ATOM 3471 N N . THR B 1 110 ? 16.590 8.563 16.834 1.000 29.930 171 THR B N 1
ATOM 3472 C CA . THR B 1 110 ? 17.963 9.089 17.009 1.000 29.090 171 THR B CA 1
ATOM 3473 C C . THR B 1 110 ? 18.845 7.967 17.546 1.000 28.250 171 THR B C 1
ATOM 3474 O O . THR B 1 110 ? 19.993 7.854 17.067 1.000 27.070 171 THR B O 1
ATOM 3478 N N . HIS B 1 111 ? 18.334 7.206 18.521 1.000 27.480 172 HIS B N 1
ATOM 3479 C CA . HIS B 1 111 ? 19.017 6.009 19.085 1.000 28.710 172 HIS B CA 1
ATOM 3480 C C . HIS B 1 111 ? 19.389 5.080 17.930 1.000 29.240 172 HIS B C 1
ATOM 3481 O O . HIS B 1 111 ? 20.568 4.689 17.821 1.000 27.290 172 HIS B O 1
ATOM 3488 N N . GLN B 1 112 ? 18.400 4.784 17.084 1.000 28.360 173 GLN B N 1
ATOM 3489 C CA . GLN B 1 112 ? 18.555 3.849 15.956 1.000 29.160 173 GLN B CA 1
ATOM 3490 C C . GLN B 1 112 ? 19.612 4.425 15.001 1.000 28.360 173 GLN B C 1
ATOM 3491 O O . GLN B 1 112 ? 20.544 3.701 14.672 1.000 27.980 173 GLN B O 1
ATOM 3497 N N . LEU B 1 113 ? 19.497 5.695 14.614 1.000 30.080 174 LEU B N 1
ATOM 3498 C CA . LEU B 1 113 ? 20.431 6.365 13.668 1.000 31.740 174 LEU B CA 1
ATOM 3499 C C . LEU B 1 113 ? 21.872 6.280 14.187 1.000 35.600 174 LEU B C 1
ATOM 3500 O O . LEU B 1 113 ? 22.756 5.983 13.368 1.000 38.570 174 LEU B O 1
ATOM 3505 N N . LEU B 1 114 ? 22.111 6.542 15.479 1.000 35.740 175 LEU B N 1
ATOM 3506 C CA . LEU B 1 114 ? 23.483 6.628 16.050 1.000 34.440 175 LEU B CA 1
ATOM 3507 C C . LEU B 1 114 ? 24.144 5.239 16.099 1.000 32.710 175 LEU B C 1
ATOM 3508 O O . LEU B 1 114 ? 25.329 5.135 15.739 1.000 30.290 175 LEU B O 1
ATOM 3513 N N . LEU B 1 115 ? 23.429 4.208 16.549 1.000 32.380 176 LEU B N 1
ATOM 3514 C CA . LEU B 1 115 ? 23.973 2.827 16.603 1.000 32.840 176 LEU B CA 1
ATOM 3515 C C . LEU B 1 115 ? 24.374 2.423 15.181 1.000 33.450 176 LEU B C 1
ATOM 3516 O O . LEU B 1 115 ? 25.472 1.869 14.999 1.000 33.420 176 LEU B O 1
ATOM 3521 N N . ASN B 1 116 ? 23.525 2.750 14.210 1.000 34.010 177 ASN B N 1
ATOM 3522 C CA . ASN B 1 116 ? 23.749 2.468 12.775 1.000 35.050 177 ASN B CA 1
ATOM 3523 C C . ASN B 1 116 ? 24.955 3.276 12.285 1.000 35.620 177 ASN B C 1
ATOM 3524 O O . ASN B 1 116 ? 25.761 2.726 11.528 1.000 36.850 177 ASN B O 1
ATOM 3529 N N . ASP B 1 117 ? 25.068 4.537 12.710 1.000 38.410 178 ASP B N 1
ATOM 3530 C CA . ASP B 1 117 ? 26.194 5.457 12.384 1.000 39.280 178 ASP B CA 1
ATOM 3531 C C . ASP B 1 117 ? 27.531 4.760 12.649 1.000 39.840 178 ASP B C 1
ATOM 3532 O O . ASP B 1 117 ? 28.387 4.743 11.732 1.000 40.310 178 ASP B O 1
ATOM 3537 N N . ILE B 1 118 ? 27.685 4.214 13.859 1.000 37.270 179 ILE B N 1
ATOM 3538 C CA . ILE B 1 118 ? 28.910 3.503 14.325 1.000 35.450 179 ILE B CA 1
ATOM 3539 C C . ILE B 1 118 ? 29.056 2.184 13.565 1.000 35.130 179 ILE B C 1
ATOM 3540 O O . ILE B 1 118 ? 30.190 1.829 13.248 1.0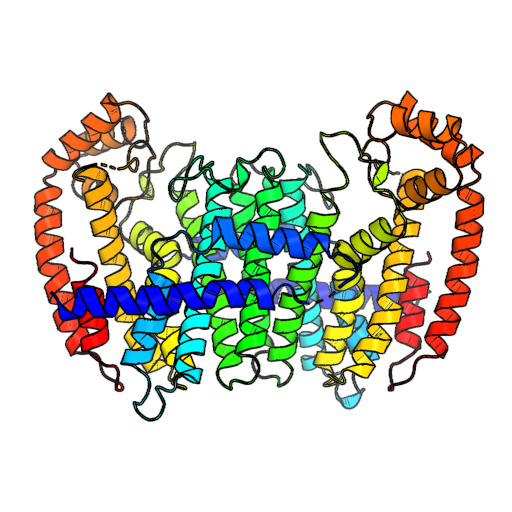00 36.100 179 ILE B O 1
ATOM 3545 N N . MET B 1 119 ? 27.959 1.473 13.312 1.000 36.400 180 MET B N 1
ATOM 3546 C CA . MET B 1 119 ? 28.009 0.104 12.732 1.000 38.520 180 MET B CA 1
ATOM 3547 C C . MET B 1 119 ? 28.421 0.166 11.260 1.000 39.110 180 MET B C 1
ATOM 3548 O O . MET B 1 119 ? 29.100 -0.766 10.822 1.000 39.270 180 MET B O 1
ATOM 3553 N N . GLU B 1 120 ? 28.026 1.216 10.532 1.000 42.950 181 GLU B N 1
ATOM 3554 C CA . GLU B 1 120 ? 28.209 1.315 9.057 1.000 44.690 181 GLU B CA 1
ATOM 3555 C C . GLU B 1 120 ? 29.317 2.323 8.705 1.000 42.640 181 GLU B C 1
ATOM 3556 O O . GLU B 1 120 ? 29.616 2.457 7.518 1.000 44.000 181 GLU B O 1
ATOM 3562 N N . GLY B 1 121 ? 29.906 3.006 9.685 1.000 41.180 182 GLY B N 1
ATOM 3563 C CA . GLY B 1 121 ? 30.996 3.974 9.457 1.000 40.770 182 GLY B CA 1
ATOM 3564 C C . GLY B 1 121 ? 30.525 5.243 8.756 1.000 43.260 182 GLY B C 1
ATOM 3565 O O . GLY B 1 121 ? 31.305 5.787 7.959 1.000 45.700 182 GLY B O 1
ATOM 3566 N N . THR B 1 122 ? 29.307 5.724 9.036 1.000 43.220 183 THR B N 1
ATOM 3567 C CA . THR B 1 122 ? 28.758 6.983 8.467 1.000 42.330 183 THR B CA 1
ATOM 3568 C C . THR B 1 122 ? 29.648 8.147 8.905 1.000 44.750 183 THR B C 1
ATOM 3569 O O . THR B 1 122 ? 30.133 8.112 10.045 1.000 44.920 183 THR B O 1
ATOM 3573 N N . THR B 1 123 ? 29.850 9.147 8.049 1.000 44.740 184 THR B N 1
ATOM 3574 C CA . THR B 1 123 ? 30.809 10.243 8.338 1.000 46.130 184 THR B CA 1
ATOM 3575 C C . THR B 1 123 ? 30.023 11.545 8.533 1.000 44.560 184 THR B C 1
ATOM 3576 O O . THR B 1 123 ? 30.282 12.227 9.543 1.000 42.210 184 THR B O 1
ATOM 3580 N N . MET B 1 124 ? 29.083 11.852 7.633 1.000 47.460 185 MET B N 1
ATOM 3581 C CA . MET B 1 124 ? 28.193 13.045 7.721 1.000 48.490 185 MET B CA 1
ATOM 3582 C C . MET B 1 124 ? 26.727 12.600 7.834 1.000 44.140 185 MET B C 1
ATOM 3583 O O . MET B 1 124 ? 26.400 11.498 7.376 1.000 43.760 185 MET B O 1
ATOM 3588 N N . ARG B 1 125 ? 25.873 13.428 8.431 1.000 41.350 186 ARG B N 1
ATOM 3589 C CA . ARG B 1 125 ? 24.407 13.179 8.486 1.000 42.440 186 ARG B CA 1
ATOM 3590 C C . ARG B 1 125 ? 23.690 14.407 9.068 1.000 40.000 186 ARG B C 1
ATOM 3591 O O . ARG B 1 125 ? 24.064 14.840 10.168 1.000 40.740 186 ARG B O 1
ATOM 3599 N N . ARG B 1 126 ? 22.664 14.906 8.371 1.000 39.500 187 ARG B N 1
ATOM 3600 C CA . ARG B 1 126 ? 21.815 16.070 8.767 1.000 38.170 187 ARG B CA 1
ATOM 3601 C C . ARG B 1 126 ? 22.578 17.375 8.503 1.000 37.470 187 ARG B C 1
ATOM 3602 O O . ARG B 1 126 ? 22.226 18.402 9.126 1.000 35.400 187 ARG B O 1
ATOM 3610 N N . GLY B 1 127 ? 23.572 17.328 7.604 1.000 39.470 188 GLY B N 1
ATOM 3611 C CA . GLY B 1 127 ? 24.371 18.488 7.160 1.000 41.280 188 GLY B CA 1
ATOM 3612 C C . GLY B 1 127 ? 25.490 18.820 8.134 1.000 43.770 188 GLY B C 1
ATOM 3613 O O . GLY B 1 127 ? 25.999 19.963 8.071 1.000 46.870 188 GLY B O 1
ATOM 3614 N N . VAL B 1 128 ? 25.860 17.852 8.987 1.000 44.730 189 VAL B N 1
ATOM 3615 C CA . VAL B 1 128 ? 26.883 17.956 10.078 1.000 42.370 189 VAL B CA 1
ATOM 3616 C C . VAL B 1 128 ? 27.632 16.625 10.181 1.000 42.330 189 VAL B C 1
ATOM 3617 O O . VAL B 1 128 ? 27.111 15.588 9.759 1.000 38.370 189 VAL B O 1
ATOM 3621 N N . PRO B 1 129 ? 28.861 16.599 10.759 1.000 43.990 190 PRO B N 1
ATOM 3622 C CA . PRO B 1 129 ? 29.532 15.337 11.096 1.000 43.930 190 PRO B CA 1
ATOM 3623 C C . PRO B 1 129 ? 28.777 14.507 12.157 1.000 41.160 190 PRO B C 1
ATOM 3624 O O . PRO B 1 129 ? 28.311 15.085 13.148 1.000 37.580 190 PRO B O 1
ATOM 3628 N N . CYS B 1 130 ? 28.644 13.193 11.900 1.000 37.770 191 CYS B N 1
ATOM 3629 C CA . CYS B 1 130 ? 28.065 12.163 12.811 1.000 36.330 191 CYS B CA 1
ATOM 3630 C C . CYS B 1 130 ? 28.719 12.275 14.197 1.000 35.510 191 CYS B C 1
ATOM 3631 O O . CYS B 1 130 ? 29.936 12.452 14.265 1.000 34.950 191 CYS B O 1
ATOM 3634 N N . TRP B 1 131 ? 27.934 12.157 15.265 1.000 35.550 192 TRP B N 1
ATOM 3635 C CA . TRP B 1 131 ? 28.382 12.327 16.674 1.000 36.150 192 TRP B CA 1
ATOM 3636 C C . TRP B 1 131 ? 29.702 11.599 16.928 1.000 34.790 192 TRP B C 1
ATOM 3637 O O . TRP B 1 131 ? 30.619 12.205 17.502 1.000 33.430 192 TRP B O 1
ATOM 3648 N N . HIS B 1 132 ? 29.766 10.331 16.531 1.000 37.190 193 HIS B N 1
ATOM 3649 C CA . HIS B 1 132 ? 30.843 9.376 16.905 1.000 38.590 193 HIS B CA 1
ATOM 3650 C C . HIS B 1 132 ? 32.164 9.740 16.208 1.000 38.480 193 HIS B C 1
ATOM 3651 O O . HIS B 1 132 ? 33.191 9.168 16.595 1.000 37.220 193 HIS B O 1
ATOM 3658 N N . ARG B 1 133 ? 32.145 10.664 15.244 1.000 40.940 194 ARG B N 1
ATOM 3659 C CA . ARG B 1 133 ? 33.352 11.099 14.492 1.000 45.310 194 ARG B CA 1
ATOM 3660 C C . ARG B 1 133 ? 34.076 12.224 15.256 1.000 43.640 194 ARG B C 1
ATOM 3661 O O . ARG B 1 133 ? 35.242 12.495 14.903 1.000 39.590 194 ARG B O 1
ATOM 3669 N N . ARG B 1 134 ? 33.442 12.832 16.271 1.000 44.720 195 ARG B N 1
ATOM 3670 C CA . ARG B 1 134 ? 34.118 13.743 17.245 1.000 50.990 195 ARG B CA 1
ATOM 3671 C C . ARG B 1 134 ? 35.228 12.984 17.975 1.000 54.250 195 ARG B C 1
ATOM 3672 O O . ARG B 1 134 ? 35.100 11.788 18.230 1.000 59.540 195 ARG B O 1
ATOM 3680 N N . PRO B 1 135 ? 36.346 13.644 18.361 1.000 57.120 196 PRO B N 1
ATOM 3681 C CA . PRO B 1 135 ? 37.529 12.927 18.851 1.000 56.330 196 PRO B CA 1
ATOM 3682 C C . PRO B 1 135 ? 37.329 12.303 20.243 1.000 54.200 196 PRO B C 1
ATOM 3683 O O . PRO B 1 135 ? 37.891 11.251 20.493 1.000 52.360 196 PRO B O 1
ATOM 3687 N N . ASP B 1 136 ? 36.523 12.959 21.089 1.000 51.340 197 ASP B N 1
ATOM 3688 C CA . ASP B 1 136 ? 36.287 12.610 22.518 1.000 51.360 197 ASP B CA 1
ATOM 3689 C C . ASP B 1 136 ? 35.225 11.503 22.644 1.000 50.220 197 ASP B C 1
ATOM 3690 O O . ASP B 1 136 ? 34.851 11.180 23.792 1.000 51.860 197 ASP B O 1
ATOM 3695 N N . VAL B 1 137 ? 34.751 10.935 21.529 1.000 45.600 198 VAL B N 1
ATOM 3696 C CA . VAL B 1 137 ? 33.639 9.939 21.524 1.000 41.860 198 VAL B CA 1
ATOM 3697 C C . VAL B 1 137 ? 34.124 8.647 20.845 1.000 38.580 198 VAL B C 1
ATOM 3698 O O . VAL B 1 137 ? 34.351 7.657 21.560 1.000 37.540 198 VAL B O 1
ATOM 3702 N N . GLY B 1 138 ? 34.297 8.636 19.525 1.000 36.190 199 GLY B N 1
ATOM 3703 C CA . GLY B 1 138 ? 34.637 7.392 18.812 1.000 36.200 199 GLY B CA 1
ATOM 3704 C C . GLY B 1 138 ? 33.687 6.281 19.225 1.000 35.320 199 GLY B C 1
ATOM 3705 O O . GLY B 1 138 ? 32.470 6.497 19.112 1.000 35.860 199 GLY B O 1
ATOM 3706 N N . LEU B 1 139 ? 34.194 5.161 19.751 1.000 33.960 200 LEU B N 1
ATOM 3707 C CA . LEU B 1 139 ? 33.347 3.988 20.110 1.000 33.000 200 LEU B CA 1
ATOM 3708 C C . LEU B 1 139 ? 32.506 4.274 21.369 1.000 33.630 200 LEU B C 1
ATOM 3709 O O . LEU B 1 139 ? 31.476 3.585 21.563 1.000 31.270 200 LEU B O 1
ATOM 3714 N N . ASN B 1 140 ? 32.887 5.267 22.178 1.000 34.070 201 ASN B N 1
ATOM 3715 C CA . ASN B 1 140 ? 32.064 5.740 23.321 1.000 34.520 201 ASN B CA 1
ATOM 3716 C C . ASN B 1 140 ? 30.740 6.298 22.808 1.000 35.100 201 ASN B C 1
ATOM 3717 O O . ASN B 1 140 ? 29.838 6.546 23.639 1.000 35.070 201 ASN B O 1
ATOM 3722 N N . GLY B 1 141 ? 30.631 6.490 21.491 1.000 35.200 202 GLY B N 1
ATOM 3723 C CA . GLY B 1 141 ? 29.365 6.819 20.812 1.000 33.970 202 GLY B CA 1
ATOM 3724 C C . GLY B 1 141 ? 28.235 5.901 21.247 1.000 33.710 202 GLY B C 1
ATOM 3725 O O . GLY B 1 141 ? 27.074 6.359 21.258 1.000 34.190 202 GLY B O 1
ATOM 3726 N N . ILE B 1 142 ? 28.568 4.660 21.608 1.000 32.520 203 ILE B N 1
ATOM 3727 C CA . ILE B 1 142 ? 27.595 3.589 21.945 1.000 31.810 203 ILE B CA 1
ATOM 3728 C C . ILE B 1 142 ? 26.954 3.936 23.286 1.000 31.600 203 ILE B C 1
ATOM 3729 O O . ILE B 1 142 ? 25.753 3.656 23.458 1.000 33.280 203 ILE B O 1
ATOM 3734 N N . ASN B 1 143 ? 27.717 4.510 24.212 1.000 32.830 204 ASN B N 1
ATOM 3735 C CA . ASN B 1 143 ? 27.186 4.836 25.562 1.000 33.910 204 ASN B CA 1
ATOM 3736 C C . ASN B 1 143 ? 26.329 6.093 25.449 1.000 33.520 204 ASN B C 1
ATOM 3737 O O . ASN B 1 143 ? 25.310 6.168 26.144 1.000 35.930 204 ASN B O 1
ATOM 3742 N N . ASP B 1 144 ? 26.716 7.027 24.585 1.000 34.210 205 ASP B N 1
ATOM 3743 C CA . ASP B 1 144 ? 25.910 8.241 24.294 1.000 34.170 205 ASP B CA 1
ATOM 3744 C C . ASP B 1 144 ? 24.573 7.814 23.681 1.000 33.540 205 ASP B C 1
ATOM 3745 O O . ASP B 1 144 ? 23.576 8.512 23.936 1.000 36.470 205 ASP B O 1
ATOM 3750 N N . ALA B 1 145 ? 24.540 6.711 22.925 1.000 29.330 206 ALA B N 1
ATOM 3751 C CA . ALA B 1 145 ? 23.279 6.134 22.405 1.000 28.910 206 ALA B CA 1
ATOM 3752 C C . ALA B 1 145 ? 22.423 5.616 23.562 1.000 29.350 206 ALA B C 1
ATOM 3753 O O . ALA B 1 145 ? 21.197 5.802 23.528 1.000 32.570 206 ALA B O 1
ATOM 3755 N N . ALA B 1 146 ? 23.028 4.962 24.547 1.000 28.140 207 ALA B N 1
ATOM 3756 C CA . ALA B 1 146 ? 22.283 4.402 25.693 1.000 28.580 207 ALA B CA 1
ATOM 3757 C C . ALA B 1 146 ? 21.667 5.542 26.507 1.000 27.780 207 ALA B C 1
ATOM 3758 O O . ALA B 1 146 ? 20.561 5.356 27.027 1.000 26.540 207 ALA B O 1
ATOM 3760 N N . LEU B 1 147 ? 22.374 6.672 26.598 1.000 29.160 208 LEU B N 1
ATOM 3761 C CA . LEU B 1 147 ? 21.946 7.894 27.337 1.000 30.360 208 LEU B CA 1
ATOM 3762 C C . LEU B 1 147 ? 20.697 8.475 26.672 1.000 30.570 208 LEU B C 1
ATOM 3763 O O . LEU B 1 147 ? 19.761 8.850 27.384 1.000 31.970 208 LEU B O 1
ATOM 3768 N N . ILE B 1 148 ? 20.694 8.555 25.348 1.000 30.350 209 ILE B N 1
ATOM 3769 C CA . ILE B 1 148 ? 19.523 9.043 24.570 1.000 32.400 209 ILE B CA 1
ATOM 3770 C C . ILE B 1 148 ? 18.327 8.111 24.817 1.000 29.890 209 ILE B C 1
ATOM 3771 O O . ILE B 1 148 ? 17.227 8.626 25.038 1.000 30.220 209 ILE B O 1
ATOM 3776 N N . GLN B 1 149 ? 18.538 6.796 24.786 1.000 27.640 210 GLN B N 1
ATOM 3777 C CA . GLN B 1 149 ? 17.485 5.781 25.035 1.000 27.200 210 GLN B CA 1
ATOM 3778 C C . GLN B 1 149 ? 16.894 5.974 26.434 1.000 26.550 210 GLN B C 1
ATOM 3779 O O . GLN B 1 149 ? 15.674 5.890 26.588 1.000 23.970 210 GLN B O 1
ATOM 3785 N N . SER B 1 150 ? 17.749 6.197 27.423 1.000 28.310 211 SER B N 1
ATOM 3786 C CA . SER B 1 150 ? 17.359 6.377 28.841 1.000 31.770 211 SER B CA 1
ATOM 3787 C C . SER B 1 150 ? 16.526 7.654 29.019 1.000 32.240 211 SER B C 1
ATOM 3788 O O . SER B 1 150 ? 15.448 7.567 29.650 1.000 36.320 211 SER B O 1
ATOM 3791 N N . ALA B 1 151 ? 16.986 8.776 28.457 1.000 29.830 212 ALA B N 1
ATOM 3792 C CA . ALA B 1 151 ? 16.270 10.075 28.390 1.000 27.030 212 ALA B CA 1
ATOM 3793 C C . ALA B 1 151 ? 14.833 9.853 27.907 1.000 24.940 212 ALA B C 1
ATOM 3794 O O . ALA B 1 151 ? 13.907 10.323 28.578 1.000 24.470 212 ALA B O 1
ATOM 3796 N N . MET B 1 152 ? 14.672 9.146 26.787 1.000 23.370 213 MET B N 1
ATOM 3797 C CA . MET B 1 152 ? 13.365 8.757 26.196 1.000 22.750 213 MET B CA 1
ATOM 3798 C C . MET B 1 152 ? 12.488 8.075 27.260 1.000 23.100 213 MET B C 1
ATOM 3799 O O . MET B 1 152 ? 11.330 8.524 27.463 1.000 19.210 213 MET B O 1
ATOM 3804 N N . TYR B 1 153 ? 13.018 7.046 27.936 1.000 25.240 214 TYR B N 1
ATOM 3805 C CA . TYR B 1 153 ? 12.271 6.262 28.953 1.000 26.830 214 TYR B CA 1
ATOM 3806 C C . TYR B 1 153 ? 11.970 7.133 30.185 1.000 27.150 214 TYR B C 1
ATOM 3807 O O . TYR B 1 153 ? 10.866 7.005 30.753 1.000 29.260 214 TYR B O 1
ATOM 3816 N N . THR B 1 154 ? 12.903 7.991 30.602 1.000 26.110 215 THR B N 1
ATOM 3817 C CA . THR B 1 154 ? 12.670 8.971 31.697 1.000 26.930 215 THR B CA 1
ATOM 3818 C C . THR B 1 154 ? 11.512 9.893 31.273 1.000 27.020 215 THR B C 1
ATOM 3819 O O . THR B 1 154 ? 10.455 9.919 31.929 1.000 26.360 215 THR B O 1
ATOM 3823 N N . SER B 1 155 ? 11.720 10.614 30.181 1.000 27.030 216 SER B N 1
ATOM 3824 C CA . SER B 1 155 ? 10.746 11.536 29.557 1.000 26.390 216 SER B CA 1
ATOM 3825 C C . SER B 1 155 ? 9.368 10.848 29.470 1.000 25.430 216 SER B C 1
ATOM 3826 O O . SER B 1 155 ? 8.379 11.514 29.836 1.000 23.270 216 SER B O 1
ATOM 3829 N N . LEU B 1 156 ? 9.313 9.554 29.090 1.000 26.410 217 LEU B N 1
ATOM 3830 C CA . LEU B 1 156 ? 8.056 8.744 29.011 1.000 27.250 217 LEU B CA 1
ATOM 3831 C C . LEU B 1 156 ? 7.425 8.642 30.402 1.000 28.370 217 LEU B C 1
ATOM 3832 O O . LEU B 1 156 ? 6.204 8.789 30.506 1.000 28.180 217 LEU B O 1
ATOM 3837 N N . LYS B 1 157 ? 8.249 8.396 31.423 1.000 31.210 218 LYS B N 1
ATOM 3838 C CA . LYS B 1 157 ? 7.822 8.216 32.834 1.000 32.820 218 LYS B CA 1
ATOM 3839 C C . LYS B 1 157 ? 7.272 9.538 33.407 1.000 33.730 218 LYS B C 1
ATOM 3840 O O . LYS B 1 157 ? 6.192 9.523 34.045 1.000 33.610 218 LYS B O 1
ATOM 3846 N N . ARG B 1 158 ? 7.977 10.655 33.228 1.000 34.580 219 ARG B N 1
ATOM 3847 C CA . ARG B 1 158 ? 7.634 11.941 33.906 1.000 37.740 219 ARG B CA 1
ATOM 3848 C C . ARG B 1 158 ? 6.396 12.617 33.335 1.000 37.510 219 ARG B C 1
ATOM 3849 O O . ARG B 1 158 ? 5.904 13.559 33.961 1.000 38.580 219 ARG B O 1
ATOM 3857 N N . HIS B 1 159 ? 5.930 12.162 32.194 1.000 35.200 220 HIS B N 1
ATOM 3858 C CA . HIS B 1 159 ? 4.778 12.777 31.490 1.000 33.030 220 HIS B CA 1
ATOM 3859 C C . HIS B 1 159 ? 3.545 11.846 31.562 1.000 32.030 220 HIS B C 1
ATOM 3860 O O . HIS B 1 159 ? 2.424 12.368 31.728 1.000 28.760 220 HIS B O 1
ATOM 3867 N N . PHE B 1 160 ? 3.734 10.522 31.472 1.000 31.710 221 PHE B N 1
ATOM 3868 C CA . PHE B 1 160 ? 2.661 9.546 31.140 1.000 32.370 221 PHE B CA 1
ATOM 3869 C C . PHE B 1 160 ? 2.424 8.481 32.223 1.000 30.330 221 PHE B C 1
ATOM 3870 O O . PHE B 1 160 ? 1.525 7.665 31.997 1.000 28.420 221 PHE B O 1
ATOM 3878 N N . ASN B 1 161 ? 3.149 8.482 33.342 1.000 30.300 222 ASN B N 1
ATOM 3879 C CA . ASN B 1 161 ? 3.030 7.429 34.392 1.000 33.190 222 ASN B CA 1
ATOM 3880 C C . ASN B 1 161 ? 1.633 7.420 35.055 1.000 33.710 222 ASN B C 1
ATOM 3881 O O . ASN B 1 161 ? 1.258 6.357 35.591 1.000 37.050 222 ASN B O 1
ATOM 3886 N N . SER B 1 162 ? 0.871 8.520 35.024 1.000 34.030 223 SER B N 1
ATOM 3887 C CA . SER B 1 162 ? -0.491 8.625 35.623 1.000 34.630 223 SER B CA 1
ATOM 3888 C C . SER B 1 162 ? -1.533 7.900 34.772 1.000 34.580 223 SER B C 1
ATOM 3889 O O . SER B 1 162 ? -2.587 7.528 35.315 1.000 33.070 223 SER B O 1
ATOM 3892 N N . LYS B 1 163 ? -1.285 7.800 33.470 1.000 34.420 224 LYS B N 1
ATOM 3893 C CA . LYS B 1 163 ? -2.306 7.430 32.464 1.000 34.980 224 LYS B CA 1
ATOM 3894 C C . LYS B 1 163 ? -2.526 5.925 32.551 1.000 34.200 224 LYS B C 1
ATOM 3895 O O . LYS B 1 163 ? -1.606 5.177 32.870 1.000 35.250 224 LYS B O 1
ATOM 3901 N N . PRO B 1 164 ? -3.762 5.422 32.343 1.000 33.170 225 PRO B N 1
ATOM 3902 C CA . PRO B 1 164 ? -3.980 3.974 32.271 1.000 32.470 225 PRO B CA 1
ATOM 3903 C C . PRO B 1 164 ? -3.333 3.298 31.047 1.000 30.940 225 PRO B C 1
ATOM 3904 O O . PRO B 1 164 ? -3.176 2.091 31.073 1.000 31.410 225 PRO B O 1
ATOM 3908 N N . TYR B 1 165 ? -2.962 4.067 30.021 1.000 28.450 226 TYR B N 1
ATOM 3909 C CA . TYR B 1 165 ? -2.364 3.537 28.767 1.000 28.470 226 TYR B CA 1
ATOM 3910 C C . TYR B 1 165 ? -0.838 3.474 28.876 1.000 27.700 226 TYR B C 1
ATOM 3911 O O . TYR B 1 165 ? -0.192 3.173 27.868 1.000 26.950 226 TYR B O 1
ATOM 3920 N N . TYR B 1 166 ? -0.297 3.718 30.071 1.000 28.050 227 TYR B N 1
ATOM 3921 C CA . TYR B 1 166 ? 1.152 3.907 30.327 1.000 28.100 227 TYR B CA 1
ATOM 3922 C C . TYR B 1 166 ? 1.923 2.607 30.081 1.000 29.000 227 TYR B C 1
ATOM 3923 O O . TYR B 1 166 ? 2.922 2.630 29.343 1.000 29.850 227 TYR B O 1
ATOM 3932 N N . ASN B 1 167 ? 1.486 1.510 30.700 1.000 30.810 228 ASN B N 1
ATOM 3933 C CA . ASN B 1 167 ? 2.083 0.156 30.516 1.000 31.610 228 ASN B CA 1
ATOM 3934 C C . ASN B 1 167 ? 2.162 -0.169 29.019 1.000 28.340 228 ASN B C 1
ATOM 3935 O O . ASN B 1 167 ? 3.167 -0.744 28.609 1.000 25.190 228 ASN B O 1
ATOM 3940 N N . TYR B 1 168 ? 1.140 0.198 28.235 1.000 28.620 229 TYR B N 1
ATOM 3941 C CA . TYR B 1 168 ? 1.016 -0.177 26.802 1.000 29.090 229 TYR B CA 1
ATOM 3942 C C . TYR B 1 168 ? 1.981 0.672 25.968 1.000 28.320 229 TYR B C 1
ATOM 3943 O O . TYR B 1 168 ? 2.460 0.190 24.900 1.000 26.330 229 TYR B O 1
ATOM 3952 N N . VAL B 1 169 ? 2.266 1.895 26.424 1.000 26.250 230 VAL B N 1
ATOM 3953 C CA . VAL B 1 169 ? 3.215 2.807 25.723 1.000 26.640 230 VAL B CA 1
ATOM 3954 C C . VAL B 1 169 ? 4.630 2.230 25.851 1.000 27.580 230 VAL B C 1
ATOM 3955 O O . VAL B 1 169 ? 5.335 2.106 24.821 1.000 26.230 230 VAL B O 1
ATOM 3959 N N . LEU B 1 170 ? 5.040 1.893 27.076 1.000 28.310 231 LEU B N 1
ATOM 3960 C CA . LEU B 1 170 ? 6.358 1.272 27.346 1.000 29.400 231 LEU B CA 1
ATOM 3961 C C . LEU B 1 170 ? 6.510 0.010 26.478 1.000 30.420 231 LEU B C 1
ATOM 3962 O O . LEU B 1 170 ? 7.520 -0.090 25.721 1.000 29.600 231 LEU B O 1
ATOM 3967 N N . GLU B 1 171 ? 5.527 -0.894 26.530 1.000 29.970 232 GLU B N 1
ATOM 3968 C CA . GLU B 1 171 ? 5.550 -2.170 25.764 1.000 29.270 232 GLU B CA 1
ATOM 3969 C C . GLU B 1 171 ? 5.792 -1.884 24.279 1.000 30.160 232 GLU B C 1
ATOM 3970 O O . GLU B 1 171 ? 6.550 -2.640 23.678 1.000 30.400 232 GLU B O 1
ATOM 3976 N N . THR B 1 172 ? 5.170 -0.838 23.719 1.000 30.670 233 THR B N 1
ATOM 3977 C CA . THR B 1 172 ? 5.226 -0.516 22.268 1.000 29.090 233 THR B CA 1
ATOM 3978 C C . THR B 1 172 ? 6.639 -0.057 21.926 1.000 29.080 233 THR B C 1
ATOM 3979 O O . THR B 1 172 ? 7.156 -0.529 20.905 1.000 28.470 233 THR B O 1
ATOM 3983 N N . PHE B 1 173 ? 7.231 0.813 22.759 1.000 29.650 234 PHE B N 1
ATOM 3984 C CA . PHE B 1 173 ? 8.636 1.285 22.614 1.000 28.490 234 PHE B CA 1
ATOM 3985 C C . PHE B 1 173 ? 9.613 0.106 22.746 1.000 27.440 234 PHE B C 1
ATOM 3986 O O . PHE B 1 173 ? 10.626 0.107 22.033 1.000 25.530 234 PHE B O 1
ATOM 3994 N N . ASN B 1 174 ? 9.314 -0.842 23.638 1.000 26.570 235 ASN B N 1
ATOM 3995 C CA . ASN B 1 174 ? 10.126 -2.058 23.873 1.000 27.930 235 ASN B CA 1
ATOM 3996 C C . ASN B 1 174 ? 9.991 -2.982 22.667 1.000 28.400 235 ASN B C 1
ATOM 3997 O O . ASN B 1 174 ? 11.020 -3.395 22.142 1.000 29.790 235 ASN B O 1
ATOM 4002 N N . GLU B 1 175 ? 8.768 -3.293 22.251 1.000 31.590 236 GLU B N 1
ATOM 4003 C CA . GLU B 1 175 ? 8.478 -4.181 21.090 1.000 34.580 236 GLU B CA 1
ATOM 4004 C C . GLU B 1 175 ? 9.167 -3.628 19.841 1.000 30.320 236 GLU B C 1
ATOM 4005 O O . GLU B 1 175 ? 9.651 -4.417 19.027 1.000 26.580 236 GLU B O 1
ATOM 4011 N N . MET B 1 176 ? 9.160 -2.308 19.678 1.000 30.290 237 MET B N 1
ATOM 4012 C CA . MET B 1 176 ? 9.648 -1.634 18.445 1.000 31.510 237 MET B CA 1
ATOM 4013 C C . MET B 1 176 ? 11.172 -1.727 18.359 1.000 30.670 237 MET B C 1
ATOM 4014 O O . MET B 1 176 ? 11.693 -1.702 17.236 1.000 27.820 237 MET B O 1
ATOM 4019 N N . LEU B 1 177 ? 11.838 -1.781 19.517 1.000 30.610 238 LEU B N 1
ATOM 4020 C CA . LEU B 1 177 ? 13.304 -1.976 19.645 1.000 29.310 238 LEU B CA 1
ATOM 4021 C C . LEU B 1 177 ? 13.648 -3.416 19.264 1.000 27.810 238 LEU B C 1
ATOM 4022 O O . LEU B 1 177 ? 14.627 -3.607 18.545 1.000 26.090 238 LEU B O 1
ATOM 4027 N N . MET B 1 178 ? 12.858 -4.385 19.730 1.000 29.350 239 MET B N 1
ATOM 4028 C CA . MET B 1 178 ? 12.989 -5.807 19.325 1.000 30.860 239 MET B CA 1
ATOM 4029 C C . MET B 1 178 ? 12.926 -5.855 17.803 1.000 30.490 239 MET B C 1
ATOM 4030 O O . MET B 1 178 ? 13.833 -6.439 17.198 1.000 33.140 239 MET B O 1
ATOM 4035 N N . LYS B 1 179 ? 11.931 -5.198 17.211 1.000 30.300 240 LYS B N 1
ATOM 4036 C CA . LYS B 1 179 ? 11.624 -5.359 15.766 1.000 30.380 240 LYS B CA 1
ATOM 4037 C C . LYS B 1 179 ? 12.783 -4.792 14.930 1.000 27.980 240 LYS B C 1
ATOM 4038 O O . LYS B 1 179 ? 13.299 -5.538 14.063 1.000 26.740 240 LYS B O 1
ATOM 4044 N N . CYS B 1 180 ? 13.213 -3.558 15.199 1.000 27.110 241 CYS B N 1
ATOM 4045 C CA . CYS B 1 180 ? 14.370 -2.902 14.524 1.000 27.460 241 CYS B CA 1
ATOM 4046 C C . CYS B 1 180 ? 15.590 -3.824 14.535 1.000 27.980 241 CYS B C 1
ATOM 4047 O O . CYS B 1 180 ? 16.289 -3.925 13.507 1.000 24.330 241 CYS B O 1
ATOM 4050 N N . SER B 1 181 ? 15.803 -4.459 15.691 1.000 30.050 242 SER B N 1
ATOM 4051 C CA . SER B 1 181 ? 17.012 -5.228 16.068 1.000 30.330 242 SER B CA 1
ATOM 4052 C C . SER B 1 181 ? 17.043 -6.562 15.323 1.000 31.960 242 SER B C 1
ATOM 4053 O O . SER B 1 181 ? 18.145 -6.994 14.932 1.000 35.200 242 SER B O 1
ATOM 4056 N N . MET B 1 182 ? 15.883 -7.178 15.113 1.000 32.550 243 MET B N 1
ATOM 4057 C CA . MET B 1 182 ? 15.754 -8.378 14.248 1.000 32.900 243 MET B CA 1
ATOM 4058 C C . MET B 1 182 ? 15.899 -7.955 12.789 1.000 31.780 243 MET B C 1
ATOM 4059 O O . MET B 1 182 ? 16.444 -8.745 12.002 1.000 30.500 243 MET B O 1
ATOM 4064 N N . GLY B 1 183 ? 15.420 -6.756 12.457 1.000 31.710 244 GLY B N 1
ATOM 4065 C CA . GLY B 1 183 ? 15.523 -6.188 11.102 1.000 32.760 244 GLY B CA 1
ATOM 4066 C C . GLY B 1 183 ? 16.970 -5.958 10.706 1.000 34.270 244 GLY B C 1
ATOM 4067 O O . GLY B 1 183 ? 17.296 -6.168 9.515 1.000 33.220 244 GLY B O 1
ATOM 4068 N N . HIS B 1 184 ? 17.803 -5.541 11.672 1.000 36.010 245 HIS B N 1
ATOM 4069 C CA . HIS B 1 184 ? 19.231 -5.177 11.467 1.000 36.920 245 HIS B CA 1
ATOM 4070 C C . HIS B 1 184 ? 20.051 -6.454 11.283 1.000 35.810 245 HIS B C 1
ATOM 4071 O O . HIS B 1 184 ? 21.025 -6.418 10.511 1.000 34.110 245 HIS B O 1
ATOM 4078 N N . TYR B 1 185 ? 19.668 -7.539 11.955 1.000 35.080 246 TYR B N 1
ATOM 4079 C CA . TYR B 1 185 ? 20.350 -8.849 11.819 1.000 36.470 246 TYR B CA 1
ATOM 4080 C C . TYR B 1 185 ? 20.109 -9.372 10.403 1.000 38.040 246 TYR B C 1
ATOM 4081 O O . TYR B 1 185 ? 21.088 -9.700 9.699 1.000 39.180 246 TYR B O 1
ATOM 4090 N N . VAL B 1 186 ? 18.834 -9.420 10.007 1.000 39.310 247 VAL B N 1
ATOM 4091 C CA . VAL B 1 186 ? 18.361 -9.950 8.693 1.000 39.280 247 VAL B CA 1
ATOM 4092 C C . VAL B 1 186 ? 19.070 -9.188 7.565 1.000 39.570 247 VAL B C 1
ATOM 4093 O O . VAL B 1 186 ? 19.449 -9.859 6.572 1.000 39.810 247 VAL B O 1
ATOM 4097 N N . GLN B 1 187 ? 19.289 -7.871 7.729 1.000 37.180 248 GLN B N 1
ATOM 4098 C CA . GLN B 1 187 ? 20.006 -7.021 6.736 1.000 36.470 248 GLN B CA 1
ATOM 4099 C C . GLN B 1 187 ? 21.488 -7.420 6.617 1.000 37.840 248 GLN B C 1
ATOM 4100 O O . GLN B 1 187 ? 22.014 -7.411 5.492 1.000 36.000 248 GLN B O 1
ATOM 4106 N N A LYS B 1 188 ? 22.139 -7.767 7.728 0.500 39.440 249 LYS B N 1
ATOM 4107 N N B LYS B 1 188 ? 22.140 -7.756 7.736 0.500 39.210 249 LYS B N 1
ATOM 4108 C CA A LYS B 1 188 ? 23.598 -8.051 7.755 0.500 40.070 249 LYS B CA 1
ATOM 4109 C CA B LYS B 1 188 ? 23.598 -8.057 7.779 0.500 39.680 249 LYS B CA 1
ATOM 4110 C C A LYS B 1 188 ? 23.901 -9.371 7.036 0.500 40.650 249 LYS B C 1
ATOM 4111 C C B LYS B 1 188 ? 23.891 -9.358 7.019 0.500 40.430 249 LYS B C 1
ATOM 4112 O O A LYS B 1 188 ? 25.019 -9.490 6.497 0.500 42.000 249 LYS B O 1
ATOM 4113 O O B LYS B 1 188 ? 24.991 -9.453 6.442 0.500 41.750 249 LYS B O 1
ATOM 4124 N N . LEU B 1 189 ? 22.944 -10.304 6.995 1.000 40.360 250 LEU B N 1
ATOM 4125 C CA . LEU B 1 189 ? 23.092 -11.601 6.275 1.000 41.800 250 LEU B CA 1
ATOM 4126 C C . LEU B 1 189 ? 23.294 -11.358 4.771 1.000 42.710 250 LEU B C 1
ATOM 4127 O O . LEU B 1 189 ? 23.894 -12.225 4.107 1.000 45.030 250 LEU B O 1
ATOM 4132 N N . MET B 1 190 ? 22.829 -10.214 4.262 1.000 44.630 251 MET B N 1
ATOM 4133 C CA . MET B 1 190 ? 22.833 -9.850 2.818 1.000 43.920 251 MET B CA 1
ATOM 4134 C C . MET B 1 190 ? 24.236 -9.441 2.371 1.000 46.650 251 MET B C 1
ATOM 4135 O O . MET B 1 190 ? 24.535 -9.609 1.173 1.000 43.980 251 MET B O 1
ATOM 4140 N N . LEU B 1 191 ? 25.101 -8.963 3.256 1.000 52.510 252 LEU B N 1
ATOM 4141 C CA . LEU B 1 191 ? 26.482 -8.686 2.798 1.000 58.240 252 LEU B CA 1
ATOM 4142 C C . LEU B 1 191 ? 27.438 -9.684 3.433 1.000 62.690 252 LEU B C 1
ATOM 4143 O O . LEU B 1 191 ? 27.949 -9.401 4.519 1.000 69.810 252 LEU B O 1
ATOM 4148 N N . LYS B 1 192 ? 27.665 -10.807 2.764 1.000 64.540 253 LYS B N 1
ATOM 4149 C CA . LYS B 1 192 ? 28.652 -11.784 3.277 1.000 71.370 253 LYS B CA 1
ATOM 4150 C C . LYS B 1 192 ? 30.006 -11.500 2.638 1.000 71.320 253 LYS B C 1
ATOM 4151 O O . LYS B 1 192 ? 30.080 -11.526 1.405 1.000 69.450 253 LYS B O 1
ATOM 4157 N N . THR B 1 193 ? 31.020 -11.231 3.452 1.000 76.970 254 THR B N 1
ATOM 4158 C CA . THR B 1 193 ? 32.406 -10.993 2.964 1.000 78.300 254 THR B CA 1
ATOM 4159 C C . THR B 1 193 ? 32.525 -9.754 2.069 1.000 80.850 254 THR B C 1
ATOM 4160 O O . THR B 1 193 ? 33.307 -9.857 1.107 1.000 85.170 254 THR B O 1
ATOM 4164 N N . ASP B 1 194 ? 31.767 -8.678 2.329 1.000 78.890 255 ASP B N 1
ATOM 4165 C CA . ASP B 1 194 ? 31.962 -7.384 1.608 1.000 78.210 255 ASP B CA 1
ATOM 4166 C C . ASP B 1 194 ? 31.479 -7.489 0.148 1.000 74.750 255 ASP B C 1
ATOM 4167 O O . ASP B 1 194 ? 31.544 -6.470 -0.568 1.000 71.530 255 ASP B O 1
ATOM 4172 N N . LYS B 1 195 ? 30.997 -8.660 -0.279 1.000 72.790 256 LYS B N 1
ATOM 4173 C CA . LYS B 1 195 ? 30.363 -8.886 -1.608 1.000 71.090 256 LYS B CA 1
ATOM 4174 C C . LYS B 1 195 ? 28.888 -9.189 -1.368 1.000 64.970 256 LYS B C 1
ATOM 4175 O O . LYS B 1 195 ? 28.590 -10.042 -0.535 1.000 61.820 256 LYS B O 1
ATOM 4181 N N . PRO B 1 196 ? 27.917 -8.539 -2.056 1.000 58.150 257 PRO B N 1
ATOM 4182 C CA . PRO B 1 196 ? 26.507 -8.840 -1.813 1.000 58.470 257 PRO B CA 1
ATOM 4183 C C . PRO B 1 196 ? 26.202 -10.312 -2.145 1.000 56.800 257 PRO B C 1
ATOM 4184 O O . PRO B 1 196 ? 26.802 -10.838 -3.069 1.000 52.650 257 PRO B O 1
ATOM 4188 N N . ASP B 1 197 ? 25.304 -10.923 -1.361 1.000 55.380 258 ASP B N 1
ATOM 4189 C CA . ASP B 1 197 ? 24.931 -12.365 -1.399 1.000 54.520 258 ASP B CA 1
ATOM 4190 C C . ASP B 1 197 ? 23.642 -12.501 -2.223 1.000 55.220 258 ASP B C 1
ATOM 4191 O O . ASP B 1 197 ? 22.543 -12.643 -1.613 1.000 53.960 258 ASP B O 1
ATOM 4196 N N . LEU B 1 198 ? 23.775 -12.468 -3.557 1.000 51.820 259 LEU B N 1
ATOM 4197 C CA . LEU B 1 198 ? 22.647 -12.313 -4.517 1.000 49.090 259 LEU B CA 1
ATOM 4198 C C . LEU B 1 198 ? 21.682 -13.504 -4.454 1.000 47.690 259 LEU B C 1
ATOM 4199 O O . LEU B 1 198 ? 20.562 -13.356 -4.964 1.000 46.430 259 LEU B O 1
ATOM 4204 N N . SER B 1 199 ? 22.080 -14.627 -3.847 1.000 47.770 260 SER B N 1
ATOM 4205 C CA . SER B 1 199 ? 21.201 -15.804 -3.604 1.000 46.620 260 SER B CA 1
ATOM 4206 C C . SER B 1 199 ? 20.053 -15.435 -2.648 1.000 44.110 260 SER B C 1
ATOM 4207 O O . SER B 1 199 ? 19.006 -16.082 -2.733 1.000 38.130 260 SER B O 1
ATOM 4210 N N . LEU B 1 200 ? 20.248 -14.434 -1.776 1.000 47.730 261 LEU B N 1
ATOM 4211 C CA . LEU B 1 200 ? 19.275 -14.015 -0.721 1.000 48.280 261 LEU B CA 1
ATOM 4212 C C . LEU B 1 200 ? 18.418 -12.823 -1.188 1.000 46.650 261 LEU B C 1
ATOM 4213 O O . LEU B 1 200 ? 17.416 -12.498 -0.496 1.000 45.240 261 LEU B O 1
ATOM 4218 N N . PHE B 1 201 ? 18.771 -12.218 -2.321 1.000 42.210 262 PHE B N 1
ATOM 4219 C CA . PHE B 1 201 ? 18.052 -11.029 -2.841 1.000 40.160 262 PHE B CA 1
ATOM 4220 C C . PHE B 1 201 ? 16.685 -11.409 -3.423 1.000 37.270 262 PHE B C 1
ATOM 4221 O O . PHE B 1 201 ? 16.491 -11.258 -4.628 1.000 34.310 262 PHE B O 1
ATOM 4229 N N . THR B 1 202 ? 15.764 -11.864 -2.582 1.000 37.530 263 THR B N 1
ATOM 4230 C CA . THR B 1 202 ? 14.362 -12.195 -2.962 1.000 36.250 263 THR B CA 1
ATOM 4231 C C . THR B 1 202 ? 13.385 -11.167 -2.368 1.000 36.830 263 THR B C 1
ATOM 4232 O O . THR B 1 202 ? 13.743 -10.481 -1.389 1.000 37.420 263 THR B O 1
ATOM 4236 N N . MET B 1 203 ? 12.180 -11.077 -2.937 1.000 39.220 264 MET B N 1
ATOM 4237 C CA . MET B 1 203 ? 11.122 -10.128 -2.498 1.000 38.090 264 MET B CA 1
ATOM 4238 C C . MET B 1 203 ? 10.678 -10.480 -1.076 1.000 36.480 264 MET B C 1
ATOM 4239 O O . MET B 1 203 ? 10.406 -9.545 -0.328 1.000 36.100 264 MET B O 1
ATOM 4244 N N . GLU B 1 204 ? 10.633 -11.762 -0.714 1.000 37.830 265 GLU B N 1
ATOM 4245 C CA . GLU B 1 204 ? 10.253 -12.202 0.658 1.000 42.750 265 GLU B CA 1
ATOM 4246 C C . GLU B 1 204 ? 11.250 -11.586 1.659 1.000 41.040 265 GLU B C 1
ATOM 4247 O O . GLU B 1 204 ? 10.802 -11.096 2.722 1.000 38.980 265 GLU B O 1
ATOM 4253 N N . LYS B 1 205 ? 12.545 -11.588 1.317 1.000 41.400 266 LYS B N 1
ATOM 4254 C CA . LYS B 1 205 ? 13.666 -11.121 2.180 1.000 40.170 266 LYS B CA 1
ATOM 4255 C C . LYS B 1 205 ? 13.709 -9.582 2.204 1.000 38.720 266 LYS B C 1
ATOM 4256 O O . LYS B 1 205 ? 13.979 -9.021 3.284 1.000 40.430 266 LYS B O 1
ATOM 4262 N N . TYR B 1 206 ? 13.464 -8.914 1.074 1.000 35.270 267 TYR B N 1
ATOM 4263 C CA . TYR B 1 206 ? 13.422 -7.429 0.980 1.000 33.970 267 TYR B CA 1
ATOM 4264 C C . TYR B 1 206 ? 12.197 -6.887 1.729 1.000 32.700 267 TYR B C 1
ATOM 4265 O O . TYR B 1 206 ? 12.324 -5.853 2.403 1.000 32.560 267 TYR B O 1
ATOM 4274 N N . GLU B 1 207 ? 11.050 -7.556 1.621 1.000 31.970 268 GLU B N 1
ATOM 4275 C CA . GLU B 1 207 ? 9.806 -7.157 2.329 1.000 32.130 268 GLU B CA 1
ATOM 4276 C C . GLU B 1 207 ? 10.006 -7.286 3.839 1.000 30.750 268 GLU B C 1
ATOM 4277 O O . GLU B 1 207 ? 9.516 -6.411 4.540 1.000 34.040 268 GLU B O 1
ATOM 4283 N N . ALA B 1 208 ? 10.712 -8.314 4.318 1.000 30.670 269 ALA B N 1
ATOM 4284 C CA . ALA B 1 208 ? 10.935 -8.577 5.765 1.000 30.900 269 ALA B CA 1
ATOM 4285 C C . ALA B 1 208 ? 11.949 -7.576 6.349 1.000 30.380 269 ALA B C 1
ATOM 4286 O O . ALA B 1 208 ? 11.661 -7.024 7.412 1.000 29.570 269 ALA B O 1
ATOM 4288 N N . ILE B 1 209 ? 13.085 -7.365 5.678 1.000 30.780 270 ILE B N 1
ATOM 4289 C CA . ILE B 1 209 ? 14.091 -6.300 5.985 1.000 31.060 270 ILE B CA 1
ATOM 4290 C C . ILE B 1 209 ? 13.377 -4.954 6.139 1.000 31.920 270 ILE B C 1
ATOM 4291 O O . ILE B 1 209 ? 13.570 -4.330 7.176 1.000 33.630 270 ILE B O 1
ATOM 4296 N N . THR B 1 210 ? 12.600 -4.522 5.140 1.000 33.480 271 THR B N 1
ATOM 4297 C CA . THR B 1 210 ? 11.908 -3.202 5.111 1.000 34.930 271 THR B CA 1
ATOM 4298 C C . THR B 1 210 ? 10.919 -3.088 6.277 1.000 35.770 271 THR B C 1
ATOM 4299 O O . THR B 1 210 ? 10.935 -2.040 6.951 1.000 37.840 271 THR B O 1
ATOM 4303 N N . LYS B 1 211 ? 10.075 -4.108 6.467 1.000 34.640 272 LYS B N 1
ATOM 4304 C CA . LYS B 1 211 ? 9.034 -4.192 7.524 1.000 33.180 272 LYS B CA 1
ATOM 4305 C C . LYS B 1 211 ? 9.706 -4.048 8.896 1.000 33.490 272 LYS B C 1
ATOM 4306 O O . LYS B 1 211 ? 9.362 -3.100 9.616 1.000 34.160 272 LYS B O 1
ATOM 4312 N N . TYR B 1 212 ? 10.643 -4.940 9.240 1.000 33.730 273 TYR B N 1
ATOM 4313 C CA . TYR B 1 212 ? 11.227 -5.046 10.604 1.000 33.950 273 TYR B CA 1
ATOM 4314 C C . TYR B 1 212 ? 12.060 -3.790 10.884 1.000 33.840 273 TYR B C 1
ATOM 4315 O O . TYR B 1 212 ? 11.768 -3.095 11.882 1.000 36.040 273 TYR B O 1
ATOM 4324 N N . LYS B 1 213 ? 12.979 -3.443 9.985 1.000 32.860 274 LYS B N 1
ATOM 4325 C CA . LYS B 1 213 ? 13.967 -2.354 10.198 1.000 33.480 274 LYS B CA 1
ATOM 4326 C C . LYS B 1 213 ? 13.316 -0.962 10.075 1.000 33.310 274 LYS B C 1
ATOM 4327 O O . LYS B 1 213 ? 13.677 -0.093 10.886 1.000 34.280 274 LYS B O 1
ATOM 4333 N N . THR B 1 214 ? 12.415 -0.720 9.116 1.000 32.970 275 THR B N 1
ATOM 4334 C CA . THR B 1 214 ? 11.898 0.649 8.821 1.000 34.220 275 THR B CA 1
ATOM 4335 C C . THR B 1 214 ? 10.412 0.760 9.218 1.000 31.680 275 THR B C 1
ATOM 4336 O O . THR B 1 214 ? 10.112 1.528 10.142 1.000 32.290 275 THR B O 1
ATOM 4340 N N . SER B 1 215 ? 9.521 0.032 8.550 1.000 29.600 276 SER B N 1
ATOM 4341 C CA . SER B 1 215 ? 8.055 0.287 8.529 1.000 30.930 276 SER B CA 1
ATOM 4342 C C . SER B 1 215 ? 7.449 0.316 9.946 1.000 32.000 276 SER B C 1
ATOM 4343 O O . SER B 1 215 ? 6.735 1.282 10.303 1.000 31.280 276 SER B O 1
ATOM 4346 N N . TYR B 1 216 ? 7.688 -0.717 10.737 1.000 31.520 277 TYR B N 1
ATOM 4347 C CA . TYR B 1 216 ? 7.068 -0.858 12.071 1.000 32.780 277 TYR B CA 1
ATOM 4348 C C . TYR B 1 216 ? 7.161 0.459 12.852 1.000 31.380 277 TYR B C 1
ATOM 4349 O O . TYR B 1 216 ? 6.139 0.887 13.404 1.000 34.310 277 TYR B O 1
ATOM 4358 N N . TYR B 1 217 ? 8.337 1.075 12.932 1.000 29.570 278 TYR B N 1
ATOM 4359 C CA . TYR B 1 217 ? 8.573 2.219 13.851 1.000 30.660 278 TYR B CA 1
ATOM 4360 C C . TYR B 1 217 ? 8.413 3.544 13.091 1.000 31.440 278 TYR B C 1
ATOM 4361 O O . TYR B 1 217 ? 8.181 4.574 13.745 1.000 35.100 278 TYR B O 1
ATOM 4370 N N . THR B 1 218 ? 8.501 3.539 11.761 1.000 30.700 279 THR B N 1
ATOM 4371 C CA . THR B 1 218 ? 8.340 4.772 10.943 1.000 30.890 279 THR B CA 1
ATOM 4372 C C . THR B 1 218 ? 6.847 5.049 10.720 1.000 30.140 279 THR B C 1
ATOM 4373 O O . THR B 1 218 ? 6.467 6.219 10.838 1.000 30.170 279 THR B O 1
ATOM 4377 N N . PHE B 1 219 ? 6.038 4.030 10.407 1.000 31.050 280 PHE B N 1
ATOM 4378 C CA . PHE B 1 219 ? 4.624 4.197 9.960 1.000 32.400 280 PHE B CA 1
ATOM 4379 C C . PHE B 1 219 ? 3.618 3.672 10.993 1.000 33.400 280 PHE B C 1
ATOM 4380 O O . PHE B 1 219 ? 2.539 4.283 11.067 1.000 37.220 280 PHE B O 1
ATOM 4388 N N . GLN B 1 220 ? 3.904 2.604 11.746 1.000 34.120 281 GLN B N 1
ATOM 4389 C CA . GLN B 1 220 ? 2.909 2.070 12.713 1.000 35.860 281 GLN B CA 1
ATOM 4390 C C . GLN B 1 220 ? 3.033 2.796 14.061 1.000 36.110 281 GLN B C 1
ATOM 4391 O O . GLN B 1 220 ? 2.024 3.397 14.504 1.000 36.380 281 GLN B O 1
ATOM 4397 N N . MET B 1 221 ? 4.209 2.743 14.691 1.000 33.650 282 MET B N 1
ATOM 4398 C CA . MET B 1 221 ? 4.424 3.257 16.069 1.000 33.520 282 MET B CA 1
ATOM 4399 C C . MET B 1 221 ? 3.695 4.587 16.246 1.000 31.500 282 MET B C 1
ATOM 4400 O O . MET B 1 221 ? 2.864 4.688 17.145 1.000 31.430 282 MET B O 1
ATOM 4405 N N . PRO B 1 222 ? 3.944 5.634 15.415 1.000 30.550 283 PRO B N 1
ATOM 4406 C CA . PRO B 1 222 ? 3.256 6.922 15.571 1.000 30.460 283 PRO B CA 1
ATOM 4407 C C . PRO B 1 222 ? 1.740 6.795 15.791 1.000 30.810 283 PRO B C 1
ATOM 4408 O O . PRO B 1 222 ? 1.217 7.375 16.727 1.000 31.810 283 PRO B O 1
ATOM 4412 N N . VAL B 1 223 ? 1.084 6.016 14.934 1.000 30.220 284 VAL B N 1
ATOM 4413 C CA . VAL B 1 223 ? -0.397 5.876 14.900 1.000 30.280 284 VAL B CA 1
ATOM 4414 C C . VAL B 1 223 ? -0.819 5.051 16.122 1.000 29.940 284 VAL B C 1
ATOM 4415 O O . VAL B 1 223 ? -1.769 5.486 16.798 1.000 31.850 284 VAL B O 1
ATOM 4419 N N . SER B 1 224 ? -0.130 3.949 16.440 1.000 28.270 285 SER B N 1
ATOM 4420 C CA . SER B 1 224 ? -0.522 3.065 17.571 1.000 28.710 285 SER B CA 1
ATOM 4421 C C . SER B 1 224 ? -0.347 3.807 18.904 1.000 28.690 285 SER B C 1
ATOM 4422 O O . SER B 1 224 ? -1.177 3.584 19.807 1.000 31.560 285 SER B O 1
ATOM 4425 N N . LEU B 1 225 ? 0.645 4.696 19.015 1.000 28.500 286 LEU B N 1
ATOM 4426 C CA . LEU B 1 225 ? 0.865 5.557 20.218 1.000 26.190 286 LEU B CA 1
ATOM 4427 C C . LEU B 1 225 ? -0.296 6.555 20.359 1.000 25.150 286 LEU B C 1
ATOM 4428 O O . LEU B 1 225 ? -0.795 6.732 21.481 1.000 22.050 286 LEU B O 1
ATOM 4433 N N . ALA B 1 226 ? -0.689 7.192 19.251 1.000 25.360 287 ALA B N 1
ATOM 4434 C CA . ALA B 1 226 ? -1.815 8.148 19.164 1.000 26.050 287 ALA B CA 1
ATOM 4435 C C . ALA B 1 226 ? -3.123 7.421 19.488 1.000 25.840 287 ALA B C 1
ATOM 4436 O O . ALA B 1 226 ? -3.995 8.024 20.118 1.000 24.550 287 ALA B O 1
ATOM 4438 N N . LEU B 1 227 ? -3.259 6.173 19.052 1.000 26.180 288 LEU B N 1
ATOM 4439 C CA . LEU B 1 227 ? -4.457 5.362 19.349 1.000 28.130 288 LEU B CA 1
ATOM 4440 C C . LEU B 1 227 ? -4.492 5.095 20.852 1.000 29.530 288 LEU B C 1
ATOM 4441 O O . LEU B 1 227 ? -5.552 5.332 21.478 1.000 31.370 288 LEU B O 1
ATOM 4446 N N . LEU B 1 228 ? -3.369 4.631 21.410 1.000 30.110 289 LEU B N 1
ATOM 4447 C CA . LEU B 1 228 ? -3.214 4.399 22.871 1.000 29.410 289 LEU B CA 1
ATOM 4448 C C . LEU B 1 228 ? -3.570 5.682 23.636 1.000 30.430 289 LEU B C 1
ATOM 4449 O O . LEU B 1 228 ? -4.396 5.581 24.557 1.000 32.920 289 LEU B O 1
ATOM 4454 N N . MET B 1 229 ? -3.016 6.841 23.252 1.000 31.430 290 MET B N 1
ATOM 4455 C CA . MET B 1 229 ? -3.223 8.148 23.953 1.000 34.340 290 MET B CA 1
ATOM 4456 C C . MET B 1 229 ? -4.713 8.536 23.958 1.000 34.290 290 MET B C 1
ATOM 4457 O O . MET B 1 229 ? -5.160 9.257 24.870 1.000 32.070 290 MET B O 1
ATOM 4462 N N . THR B 1 230 ? -5.449 8.041 22.972 1.000 36.710 291 THR B N 1
ATOM 4463 C CA . THR B 1 230 ? -6.885 8.298 22.726 1.000 37.240 291 THR B CA 1
ATOM 4464 C C . THR B 1 230 ? -7.734 7.394 23.618 1.000 39.080 291 THR B C 1
ATOM 4465 O O . THR B 1 230 ? -8.918 7.724 23.791 1.000 39.340 291 THR B O 1
ATOM 4469 N N . GLY B 1 231 ? -7.140 6.323 24.162 1.000 42.910 292 GLY B N 1
ATOM 4470 C CA . GLY B 1 231 ? -7.804 5.326 25.031 1.000 45.570 292 GLY B CA 1
ATOM 4471 C C . GLY B 1 231 ? -8.232 4.081 24.263 1.000 45.840 292 GLY B C 1
ATOM 4472 O O . GLY B 1 231 ? -8.868 3.194 24.872 1.000 44.120 292 GLY B O 1
ATOM 4473 N N . VAL B 1 232 ? -7.907 4.012 22.971 1.000 43.360 293 VAL B N 1
ATOM 4474 C CA . VAL B 1 232 ? -8.209 2.837 22.107 1.000 45.660 293 VAL B CA 1
ATOM 4475 C C . VAL B 1 232 ? -7.042 1.853 22.210 1.000 46.790 293 VAL B C 1
ATOM 4476 O O . VAL B 1 232 ? -5.937 2.203 21.757 1.000 48.200 293 VAL B O 1
ATOM 4480 N N . ASP B 1 233 ? -7.275 0.686 22.812 1.000 51.240 294 ASP B N 1
ATOM 4481 C CA . ASP B 1 233 ? -6.294 -0.434 22.876 1.000 57.660 294 ASP B CA 1
ATOM 4482 C C . ASP B 1 233 ? -6.882 -1.672 22.187 1.000 62.040 294 ASP B C 1
ATOM 4483 O O . ASP B 1 233 ? -6.197 -2.724 22.185 1.000 62.230 294 ASP B O 1
ATOM 4488 N N . ASP B 1 234 ? -8.086 -1.557 21.609 1.000 65.210 295 ASP B N 1
ATOM 4489 C CA . ASP B 1 234 ? -8.775 -2.687 20.927 1.000 64.620 295 ASP B CA 1
ATOM 4490 C C . ASP B 1 234 ? -7.739 -3.407 20.068 1.000 65.340 295 ASP B C 1
ATOM 4491 O O . ASP B 1 234 ? -7.057 -2.771 19.264 1.000 61.700 295 ASP B O 1
ATOM 4496 N N . PRO B 1 235 ? -7.573 -4.743 20.221 1.000 64.050 296 PRO B N 1
ATOM 4497 C CA . PRO B 1 235 ? -6.537 -5.476 19.491 1.000 58.270 296 PRO B CA 1
ATOM 4498 C C . PRO B 1 235 ? -6.762 -5.434 17.968 1.000 52.420 296 PRO B C 1
ATOM 4499 O O . PRO B 1 235 ? -5.785 -5.380 17.238 1.000 49.610 296 PRO B O 1
ATOM 4503 N N . GLU B 1 236 ? -8.031 -5.457 17.538 1.000 46.480 297 GLU B N 1
ATOM 4504 C CA . GLU B 1 236 ? -8.446 -5.593 16.115 1.000 45.390 297 GLU B CA 1
ATOM 4505 C C . GLU B 1 236 ? -8.396 -4.214 15.437 1.000 42.420 297 GLU B C 1
ATOM 4506 O O . GLU B 1 236 ? -8.139 -4.170 14.224 1.000 41.140 297 GLU B O 1
ATOM 4512 N N . THR B 1 237 ? -8.601 -3.125 16.182 1.000 40.370 298 THR B N 1
ATOM 4513 C CA . THR B 1 237 ? -8.471 -1.729 15.672 1.000 39.610 298 THR B CA 1
ATOM 4514 C C . THR B 1 237 ? -6.995 -1.374 15.430 1.000 39.450 298 THR B C 1
ATOM 4515 O O . THR B 1 237 ? -6.715 -0.543 14.545 1.000 38.510 298 THR B O 1
ATOM 4519 N N . HIS B 1 238 ? -6.087 -1.953 16.215 1.000 41.320 299 HIS B N 1
ATOM 4520 C CA . HIS B 1 238 ? -4.620 -1.846 16.019 1.000 40.710 299 HIS B CA 1
ATOM 4521 C C . HIS B 1 238 ? -4.234 -2.677 14.788 1.000 44.170 299 HIS B C 1
ATOM 4522 O O . HIS B 1 238 ? -3.442 -2.167 13.968 1.000 44.390 299 HIS B O 1
ATOM 4529 N N . ARG B 1 239 ? -4.813 -3.875 14.628 1.000 48.010 300 ARG B N 1
ATOM 4530 C CA . ARG B 1 239 ? -4.471 -4.813 13.522 1.000 48.850 300 ARG B CA 1
ATOM 4531 C C . ARG B 1 239 ? -4.799 -4.161 12.178 1.000 45.850 300 ARG B C 1
ATOM 4532 O O . ARG B 1 239 ? -3.972 -4.279 11.254 1.000 46.970 300 ARG B O 1
ATOM 4540 N N . GLN B 1 240 ? -5.961 -3.515 12.072 1.000 44.370 301 GLN B N 1
ATOM 4541 C CA . GLN B 1 240 ? -6.473 -2.971 10.789 1.000 45.580 301 GLN B CA 1
ATOM 4542 C C . GLN B 1 240 ? -5.536 -1.855 10.327 1.000 46.060 301 GLN B C 1
ATOM 4543 O O . GLN B 1 240 ? -5.104 -1.894 9.142 1.000 46.890 301 GLN B O 1
ATOM 4549 N N . ALA B 1 241 ? -5.224 -0.928 11.247 1.000 43.520 302 ALA B N 1
ATOM 4550 C CA . ALA B 1 241 ? -4.301 0.219 11.063 1.000 38.680 302 ALA B CA 1
ATOM 4551 C C . ALA B 1 241 ? -2.903 -0.273 10.646 1.000 37.530 302 ALA B C 1
ATOM 4552 O O . ALA B 1 241 ? -2.270 0.349 9.773 1.000 33.280 302 ALA B O 1
ATOM 4554 N N . LYS B 1 242 ? -2.449 -1.354 11.277 1.000 38.520 303 LYS B N 1
ATOM 4555 C CA . LYS B 1 242 ? -1.083 -1.925 11.176 1.000 40.910 303 LYS B CA 1
ATOM 4556 C C . LYS B 1 242 ? -0.887 -2.516 9.780 1.000 39.590 303 LYS B C 1
ATOM 4557 O O . LYS B 1 242 ? 0.197 -2.331 9.219 1.000 40.400 303 LYS B O 1
ATOM 4563 N N . THR B 1 243 ? -1.895 -3.221 9.263 1.000 39.130 304 THR B N 1
ATOM 4564 C CA . THR B 1 243 ? -1.884 -3.845 7.915 1.000 38.220 304 THR B CA 1
ATOM 4565 C C . THR B 1 243 ? -1.620 -2.749 6.885 1.000 36.950 304 THR B C 1
ATOM 4566 O O . THR B 1 243 ? -0.605 -2.820 6.178 1.000 38.970 304 THR B O 1
ATOM 4570 N N . ILE B 1 244 ? -2.489 -1.745 6.853 1.000 36.200 305 ILE B N 1
ATOM 4571 C CA . ILE B 1 244 ? -2.445 -0.633 5.858 1.000 35.670 305 ILE B CA 1
ATOM 4572 C C . ILE B 1 244 ? -1.075 0.042 5.898 1.000 31.720 305 ILE B C 1
ATOM 4573 O O . ILE B 1 244 ? -0.485 0.250 4.824 1.000 28.470 305 ILE B O 1
ATOM 4578 N N . LEU B 1 245 ? -0.643 0.421 7.105 1.000 30.280 306 LEU B N 1
ATOM 4579 C CA . LEU B 1 245 ? 0.523 1.304 7.357 1.000 27.600 306 LEU B CA 1
ATOM 4580 C C . LEU B 1 245 ? 1.797 0.568 6.984 1.000 26.350 306 LEU B C 1
ATOM 4581 O O . LEU B 1 245 ? 2.701 1.222 6.466 1.000 25.280 306 LEU B O 1
ATOM 4586 N N . LEU B 1 246 ? 1.839 -0.743 7.225 1.000 27.090 307 LEU B N 1
ATOM 4587 C CA . LEU B 1 246 ? 2.985 -1.601 6.844 1.000 27.640 307 LEU B CA 1
ATOM 4588 C C . LEU B 1 246 ? 3.129 -1.619 5.322 1.000 28.420 307 LEU B C 1
ATOM 4589 O O . LEU B 1 246 ? 4.267 -1.424 4.843 1.000 28.750 307 LEU B O 1
ATOM 4594 N N . LYS B 1 247 ? 2.028 -1.787 4.593 1.000 29.920 308 LYS B N 1
ATOM 4595 C CA . LYS B 1 247 ? 2.026 -1.762 3.107 1.000 32.850 308 LYS B CA 1
ATOM 4596 C C . LYS B 1 247 ? 2.496 -0.393 2.614 1.000 32.860 308 LYS B C 1
ATOM 4597 O O . LYS B 1 247 ? 3.407 -0.364 1.772 1.000 32.220 308 LYS B O 1
ATOM 4603 N N . MET B 1 248 ? 1.926 0.698 3.139 1.000 34.610 309 MET B N 1
ATOM 4604 C CA . MET B 1 248 ? 2.357 2.092 2.818 1.000 34.760 309 MET B CA 1
ATOM 4605 C C . MET B 1 248 ? 3.862 2.256 3.097 1.000 34.210 309 MET B C 1
ATOM 4606 O O . MET B 1 248 ? 4.538 2.927 2.296 1.000 31.410 309 MET B O 1
ATOM 4611 N N . GLY B 1 249 ? 4.345 1.690 4.214 1.000 33.840 310 GLY B N 1
ATOM 4612 C CA . GLY B 1 249 ? 5.766 1.668 4.607 1.000 33.070 310 GLY B CA 1
ATOM 4613 C C . GLY B 1 249 ? 6.630 1.034 3.532 1.000 32.640 310 GLY B C 1
ATOM 4614 O O . GLY B 1 249 ? 7.667 1.626 3.170 1.000 28.590 310 GLY B O 1
ATOM 4615 N N . GLU B 1 250 ? 6.210 -0.129 3.030 1.000 35.080 311 GLU B N 1
ATOM 4616 C CA . GLU B 1 250 ? 6.922 -0.876 1.963 1.000 37.850 311 GLU B CA 1
ATOM 4617 C C . GLU B 1 250 ? 6.976 -0.037 0.679 1.000 39.750 311 GLU B C 1
ATOM 4618 O O . GLU B 1 250 ? 8.036 -0.044 0.028 1.000 39.460 311 GLU B O 1
ATOM 4624 N N . PHE B 1 251 ? 5.881 0.653 0.338 1.000 40.610 312 PHE B N 1
ATOM 4625 C CA . PHE B 1 251 ? 5.738 1.486 -0.886 1.000 43.120 312 PHE B CA 1
ATOM 4626 C C . PHE B 1 251 ? 6.769 2.618 -0.844 1.000 42.040 312 PHE B C 1
ATOM 4627 O O . PHE B 1 251 ? 7.585 2.739 -1.770 1.000 38.360 312 PHE B O 1
ATOM 4635 N N . PHE B 1 252 ? 6.741 3.422 0.221 1.000 44.160 313 PHE B N 1
ATOM 4636 C CA . PHE B 1 252 ? 7.718 4.517 0.448 1.000 45.980 313 PHE B CA 1
ATOM 4637 C C . PHE B 1 252 ? 9.140 3.981 0.269 1.000 40.340 313 PHE B C 1
ATOM 4638 O O . PHE B 1 252 ? 9.996 4.733 -0.228 1.000 39.530 313 PHE B O 1
ATOM 4646 N N . GLN B 1 253 ? 9.389 2.739 0.683 1.000 35.070 314 GLN B N 1
ATOM 4647 C CA . GLN B 1 253 ? 10.739 2.140 0.578 1.000 36.340 314 GLN B CA 1
ATOM 4648 C C . GLN B 1 253 ? 11.087 1.921 -0.906 1.000 36.030 314 GLN B C 1
ATOM 4649 O O . GLN B 1 253 ? 12.213 2.308 -1.313 1.000 34.040 314 GLN B O 1
ATOM 4655 N N . ILE B 1 254 ? 10.148 1.359 -1.683 1.000 34.230 315 ILE B N 1
ATOM 4656 C CA . ILE B 1 254 ? 10.310 1.009 -3.132 1.000 32.190 315 ILE B CA 1
ATOM 4657 C C . ILE B 1 254 ? 10.577 2.301 -3.923 1.000 33.290 315 ILE B C 1
ATOM 4658 O O . ILE B 1 254 ? 11.484 2.298 -4.783 1.000 29.620 315 ILE B O 1
ATOM 4663 N N . GLN B 1 255 ? 9.806 3.354 -3.634 1.000 35.010 316 GLN B N 1
ATOM 4664 C CA . GLN B 1 255 ? 9.962 4.710 -4.221 1.000 36.040 316 GLN B CA 1
ATOM 4665 C C . GLN B 1 255 ? 11.356 5.244 -3.883 1.000 35.850 316 GLN B C 1
ATOM 4666 O O . GLN B 1 255 ? 12.026 5.776 -4.793 1.000 33.010 316 GLN B O 1
ATOM 4672 N N . ASP B 1 256 ? 11.755 5.142 -2.613 1.000 36.480 317 ASP B N 1
ATOM 4673 C CA . ASP B 1 256 ? 13.065 5.645 -2.132 1.000 37.650 317 ASP B CA 1
ATOM 4674 C C . ASP B 1 256 ? 14.174 4.925 -2.916 1.000 36.490 317 ASP B C 1
ATOM 4675 O O . ASP B 1 256 ? 15.092 5.600 -3.410 1.000 33.650 317 ASP B O 1
ATOM 4680 N N . ASP B 1 257 ? 14.060 3.603 -3.064 1.000 36.970 318 ASP B N 1
ATOM 4681 C CA . ASP B 1 257 ? 14.980 2.757 -3.870 1.000 35.100 318 ASP B CA 1
ATOM 4682 C C . ASP B 1 257 ? 15.078 3.289 -5.307 1.000 35.730 318 ASP B C 1
ATOM 4683 O O . ASP B 1 257 ? 16.211 3.380 -5.816 1.000 42.070 318 ASP B O 1
ATOM 4688 N N . PHE B 1 258 ? 13.942 3.591 -5.949 1.000 34.400 319 PHE B N 1
ATOM 4689 C CA . PHE B 1 258 ? 13.859 4.017 -7.372 1.000 34.160 319 PHE B CA 1
ATOM 4690 C C . PHE B 1 258 ? 14.602 5.338 -7.592 1.000 36.390 319 PHE B C 1
ATOM 4691 O O . PHE B 1 258 ? 15.483 5.375 -8.476 1.000 36.890 319 PHE B O 1
ATOM 4699 N N . LEU B 1 259 ? 14.263 6.371 -6.819 1.000 37.830 320 LEU B N 1
ATOM 4700 C CA . LEU B 1 259 ? 14.912 7.705 -6.896 1.000 40.270 320 LEU B CA 1
ATOM 4701 C C . LEU B 1 259 ? 16.379 7.558 -6.483 1.000 43.240 320 LEU B C 1
ATOM 4702 O O . LEU B 1 259 ? 17.233 8.118 -7.180 1.000 47.600 320 LEU B O 1
ATOM 4707 N N . ASP B 1 260 ? 16.702 6.773 -5.453 1.000 45.030 321 ASP B N 1
ATOM 4708 C CA . ASP B 1 260 ? 18.130 6.529 -5.119 1.000 49.530 321 ASP B CA 1
ATOM 4709 C C . ASP B 1 260 ? 18.891 6.256 -6.419 1.000 49.110 321 ASP B C 1
ATOM 4710 O O . ASP B 1 260 ? 20.031 6.738 -6.543 1.000 54.690 321 ASP B O 1
ATOM 4715 N N . CYS B 1 261 ? 18.286 5.530 -7.359 1.000 48.400 322 CYS B N 1
ATOM 4716 C CA . CYS B 1 261 ? 18.953 5.088 -8.614 1.000 51.400 322 CYS B CA 1
ATOM 4717 C C . CYS B 1 261 ? 18.599 6.003 -9.794 1.000 50.980 322 CYS B C 1
ATOM 4718 O O . CYS B 1 261 ? 19.499 6.251 -10.605 1.000 53.850 322 CYS B O 1
ATOM 4721 N N . PHE B 1 262 ? 17.342 6.434 -9.927 1.000 52.560 323 PHE B N 1
ATOM 4722 C CA . PHE B 1 262 ? 16.847 7.241 -11.079 1.000 54.820 323 PHE B CA 1
ATOM 4723 C C . PHE B 1 262 ? 16.486 8.654 -10.609 1.000 57.750 323 PHE B C 1
ATOM 4724 O O . PHE B 1 262 ? 15.889 9.403 -11.390 1.000 59.540 323 PHE B O 1
ATOM 4732 N N . GLY B 1 263 ? 16.859 9.009 -9.378 1.000 64.320 324 GLY B N 1
ATOM 4733 C CA . GLY B 1 263 ? 16.465 10.278 -8.740 1.000 67.510 324 GLY B CA 1
ATOM 4734 C C . GLY B 1 263 ? 17.186 11.435 -9.388 1.000 70.340 324 GLY B C 1
ATOM 4735 O O . GLY B 1 263 ? 18.324 11.219 -9.835 1.000 72.470 324 GLY B O 1
ATOM 4736 N N . ASP B 1 264 ? 16.527 12.594 -9.466 1.000 76.950 325 ASP B N 1
ATOM 4737 C CA . ASP B 1 264 ? 17.069 13.851 -10.050 1.000 82.280 325 ASP B CA 1
ATOM 4738 C C . ASP B 1 264 ? 17.715 14.672 -8.934 1.000 89.900 325 ASP B C 1
ATOM 4739 O O . ASP B 1 264 ? 17.016 15.116 -8.022 1.000 89.180 325 ASP B O 1
ATOM 4744 N N . PRO B 1 265 ? 19.052 14.911 -8.970 1.000 101.580 326 PRO B N 1
ATOM 4745 C CA . PRO B 1 265 ? 19.750 15.606 -7.883 1.000 101.860 326 PRO B CA 1
ATOM 4746 C C . PRO B 1 265 ? 19.675 17.139 -8.009 1.000 94.250 326 PRO B C 1
ATOM 4747 O O . PRO B 1 265 ? 19.062 17.759 -7.158 1.000 81.480 326 PRO B O 1
ATOM 4751 N N . GLY B 1 272 ? 22.701 8.818 -5.224 1.000 52.860 333 GLY B N 1
ATOM 4752 C CA . GLY B 1 272 ? 22.339 7.515 -4.630 1.000 51.110 333 GLY B CA 1
ATOM 4753 C C . GLY B 1 272 ? 23.444 6.488 -4.800 1.000 49.030 333 GLY B C 1
ATOM 4754 O O . GLY B 1 272 ? 23.921 6.329 -5.932 1.000 46.500 333 GLY B O 1
ATOM 4755 N N . THR B 1 273 ? 23.806 5.799 -3.714 1.000 47.650 334 THR B N 1
ATOM 4756 C CA . THR B 1 273 ? 25.005 4.925 -3.599 1.000 44.950 334 THR B CA 1
ATOM 4757 C C . THR B 1 273 ? 24.577 3.449 -3.473 1.000 43.320 334 THR B C 1
ATOM 4758 O O . THR B 1 273 ? 25.470 2.592 -3.335 1.000 41.890 334 THR B O 1
ATOM 4762 N N . ASP B 1 274 ? 23.284 3.172 -3.445 1.000 43.490 335 ASP B N 1
ATOM 4763 C CA . ASP B 1 274 ? 22.874 1.749 -3.471 1.000 43.810 335 ASP B CA 1
ATOM 4764 C C . ASP B 1 274 ? 23.334 1.312 -4.849 1.000 41.930 335 ASP B C 1
ATOM 4765 O O . ASP B 1 274 ? 23.100 2.144 -5.735 1.000 40.170 335 ASP B O 1
ATOM 4770 N N . ILE B 1 275 ? 23.928 0.132 -5.006 1.000 39.500 336 ILE B N 1
ATOM 4771 C CA . ILE B 1 275 ? 24.508 -0.414 -6.279 1.000 43.420 336 ILE B CA 1
ATOM 4772 C C . ILE B 1 275 ? 25.978 -0.576 -5.973 1.000 43.380 336 ILE B C 1
ATOM 4773 O O . ILE B 1 275 ? 26.394 -1.706 -5.812 1.000 44.220 336 ILE B O 1
ATOM 4778 N N . GLN B 1 276 ? 26.695 0.535 -5.855 1.000 45.640 337 GLN B N 1
ATOM 4779 C CA . GLN B 1 276 ? 28.110 0.494 -5.440 1.000 46.040 337 GLN B CA 1
ATOM 4780 C C . GLN B 1 276 ? 28.123 -0.085 -4.038 1.000 45.610 337 GLN B C 1
ATOM 4781 O O . GLN B 1 276 ? 29.169 -0.585 -3.620 1.000 44.530 337 GLN B O 1
ATOM 4787 N N . ASP B 1 277 ? 26.979 -0.025 -3.356 1.000 45.760 338 ASP B N 1
ATOM 4788 C CA . ASP B 1 277 ? 26.949 -0.471 -1.936 1.000 46.860 338 ASP B CA 1
ATOM 4789 C C . ASP B 1 277 ? 26.353 -1.873 -1.795 1.000 43.600 338 ASP B C 1
ATOM 4790 O O . ASP B 1 277 ? 26.343 -2.377 -0.659 1.000 45.190 338 ASP B O 1
ATOM 4795 N N . GLY B 1 278 ? 25.893 -2.494 -2.878 1.000 40.360 339 GLY B N 1
ATOM 4796 C CA . GLY B 1 278 ? 25.300 -3.844 -2.811 1.000 41.790 339 GLY B CA 1
ATOM 4797 C C . GLY B 1 278 ? 24.130 -3.920 -1.832 1.000 40.990 339 GLY B C 1
ATOM 4798 O O . GLY B 1 278 ? 24.001 -4.961 -1.160 1.000 36.920 339 GLY B O 1
ATOM 4799 N N . LYS B 1 279 ? 23.314 -2.859 -1.744 1.000 41.630 340 LYS B N 1
ATOM 4800 C CA . LYS B 1 279 ? 22.059 -2.833 -0.952 1.000 41.300 340 LYS B CA 1
ATOM 4801 C C . LYS B 1 279 ? 21.030 -3.740 -1.634 1.000 42.210 340 LYS B C 1
ATOM 4802 O O . LYS B 1 279 ? 20.948 -3.721 -2.880 1.000 41.190 340 LYS B O 1
ATOM 4808 N N . CYS B 1 280 ? 20.190 -4.387 -0.811 1.000 43.110 341 CYS B N 1
ATOM 4809 C CA . CYS B 1 280 ? 19.019 -5.145 -1.316 1.000 41.500 341 CYS B CA 1
ATOM 4810 C C . CYS B 1 280 ? 17.916 -4.123 -1.553 1.000 39.940 341 CYS B C 1
ATOM 4811 O O . CYS B 1 280 ? 17.199 -3.813 -0.604 1.000 38.820 341 CYS B O 1
ATOM 4814 N N . THR B 1 281 ? 17.881 -3.545 -2.733 1.000 39.250 342 THR B N 1
ATOM 4815 C CA . THR B 1 281 ? 16.838 -2.600 -3.206 1.000 38.890 342 THR B CA 1
ATOM 4816 C C . THR B 1 281 ? 15.854 -3.362 -4.108 1.000 37.050 342 THR B C 1
ATOM 4817 O O . THR B 1 281 ? 16.197 -4.438 -4.619 1.000 39.640 342 THR B O 1
ATOM 4820 N N . TRP B 1 282 ? 14.656 -2.814 -4.273 1.000 35.320 343 TRP B N 1
ATOM 4821 C CA . TRP B 1 282 ? 13.542 -3.368 -5.091 1.000 34.170 343 TRP B CA 1
ATOM 4822 C C . TRP B 1 282 ? 13.985 -3.518 -6.543 1.000 30.990 343 TRP B C 1
ATOM 4823 O O . TRP B 1 282 ? 13.511 -4.431 -7.235 1.000 30.260 343 TRP B O 1
ATOM 4834 N N . LEU B 1 283 ? 14.870 -2.629 -6.977 1.000 31.610 344 LEU B N 1
ATOM 4835 C CA . LEU B 1 283 ? 15.455 -2.635 -8.344 1.000 31.030 344 LEU B CA 1
ATOM 4836 C C . LEU B 1 283 ? 16.301 -3.904 -8.567 1.000 30.920 344 LEU B C 1
ATOM 4837 O O . LEU B 1 283 ? 16.078 -4.575 -9.585 1.000 31.240 344 LEU B O 1
ATOM 4842 N N . ALA B 1 284 ? 17.196 -4.257 -7.641 1.000 31.560 345 ALA B N 1
ATOM 4843 C CA . ALA B 1 284 ? 18.065 -5.455 -7.736 1.000 32.120 345 ALA B CA 1
ATOM 4844 C C . ALA B 1 284 ? 17.214 -6.720 -7.618 1.000 32.380 345 ALA B C 1
ATOM 4845 O O . ALA B 1 284 ? 17.516 -7.683 -8.336 1.000 31.650 345 ALA B O 1
ATOM 4847 N N . VAL B 1 285 ? 16.189 -6.712 -6.759 1.000 31.860 346 VAL B N 1
ATOM 4848 C CA . VAL B 1 285 ? 15.360 -7.919 -6.480 1.000 33.020 346 VAL B CA 1
ATOM 4849 C C . VAL B 1 285 ? 14.591 -8.270 -7.750 1.000 35.050 346 VAL B C 1
ATOM 4850 O O . VAL B 1 285 ? 14.614 -9.457 -8.152 1.000 40.450 346 VAL B O 1
ATOM 4854 N N . VAL B 1 286 ? 13.948 -7.275 -8.353 1.000 33.460 347 VAL B N 1
ATOM 4855 C CA . VAL B 1 286 ? 13.065 -7.466 -9.534 1.000 32.160 347 VAL B CA 1
ATOM 4856 C C . VAL B 1 286 ? 13.929 -7.723 -10.769 1.000 31.790 347 VAL B C 1
ATOM 4857 O O . VAL B 1 286 ? 13.515 -8.533 -11.588 1.000 32.320 347 VAL B O 1
ATOM 4861 N N . ALA B 1 287 ? 15.077 -7.059 -10.903 1.000 33.240 348 ALA B N 1
ATOM 4862 C CA . ALA B 1 287 ? 16.056 -7.331 -11.980 1.000 33.700 348 ALA B CA 1
ATOM 4863 C C . ALA B 1 287 ? 16.401 -8.830 -11.963 1.000 35.950 348 ALA B C 1
ATOM 4864 O O . ALA B 1 287 ? 16.361 -9.464 -13.041 1.000 36.770 348 ALA B O 1
ATOM 4866 N N . LEU B 1 288 ? 16.691 -9.394 -10.785 1.000 36.330 349 LEU B N 1
ATOM 4867 C CA . LEU B 1 288 ? 17.103 -10.819 -10.648 1.000 36.330 349 LEU B CA 1
ATOM 4868 C C . LEU B 1 288 ? 15.926 -11.742 -10.971 1.000 36.480 349 LEU B C 1
ATOM 4869 O O . LEU B 1 288 ? 16.197 -12.893 -11.305 1.000 41.670 349 LEU B O 1
ATOM 4874 N N . GLN B 1 289 ? 14.680 -11.288 -10.810 1.000 36.750 350 GLN B N 1
ATOM 4875 C CA . GLN B 1 289 ? 13.467 -12.089 -11.125 1.000 36.770 350 GLN B CA 1
ATOM 4876 C C . GLN B 1 289 ? 13.309 -12.220 -12.645 1.000 39.700 350 GLN B C 1
ATOM 4877 O O . GLN B 1 289 ? 12.738 -13.227 -13.076 1.000 42.400 350 GLN B O 1
ATOM 4883 N N . ARG B 1 290 ? 13.774 -11.226 -13.412 1.000 41.600 351 ARG B N 1
ATOM 4884 C CA . ARG B 1 290 ? 13.560 -11.095 -14.881 1.000 42.120 351 ARG B CA 1
ATOM 4885 C C . ARG B 1 290 ? 14.820 -11.396 -15.689 1.000 41.010 351 ARG B C 1
ATOM 4886 O O . ARG B 1 290 ? 14.684 -11.652 -16.898 1.000 42.200 351 ARG B O 1
ATOM 4894 N N . ALA B 1 291 ? 15.995 -11.285 -15.076 1.000 39.740 352 ALA B N 1
ATOM 4895 C CA . ALA B 1 291 ? 17.298 -11.497 -15.741 1.000 40.960 352 ALA B CA 1
ATOM 4896 C C . ALA B 1 291 ? 17.326 -12.869 -16.426 1.000 41.230 352 ALA B C 1
ATOM 4897 O O . ALA B 1 291 ? 16.918 -13.858 -15.794 1.000 43.970 352 ALA B O 1
ATOM 4899 N N . THR B 1 292 ? 17.748 -12.885 -17.693 1.000 42.590 353 THR B N 1
ATOM 4900 C CA . THR B 1 292 ? 18.412 -14.009 -18.410 1.000 41.890 353 THR B CA 1
ATOM 4901 C C . THR B 1 292 ? 19.624 -14.477 -17.611 1.000 40.650 353 THR B C 1
ATOM 4902 O O . THR B 1 292 ? 20.217 -13.675 -16.901 1.000 39.180 353 THR B O 1
ATOM 4906 N N . PRO B 1 293 ? 20.041 -15.767 -17.682 1.000 43.460 354 PRO B N 1
ATOM 4907 C CA . PRO B 1 293 ? 21.256 -16.225 -16.992 1.000 42.340 354 PRO B CA 1
ATOM 4908 C C . PRO B 1 293 ? 22.504 -15.372 -17.260 1.000 42.030 354 PRO B C 1
ATOM 4909 O O . PRO B 1 293 ? 23.244 -15.143 -16.313 1.000 43.370 354 PRO B O 1
ATOM 4913 N N . ALA B 1 294 ? 22.715 -14.943 -18.512 1.000 41.300 355 ALA B N 1
ATOM 4914 C CA . ALA B 1 294 ? 23.717 -13.918 -18.901 1.000 41.940 355 ALA B CA 1
ATOM 4915 C C . ALA B 1 294 ? 23.534 -12.654 -18.051 1.000 43.710 355 ALA B C 1
ATOM 4916 O O . ALA B 1 294 ? 24.543 -12.149 -17.514 1.000 48.350 355 ALA B O 1
ATOM 4918 N N . GLN B 1 295 ? 22.291 -12.169 -17.941 1.000 43.630 356 GLN B N 1
ATOM 4919 C CA . GLN B 1 295 ? 21.916 -10.929 -17.205 1.000 41.110 356 GLN B CA 1
ATOM 4920 C C . GLN B 1 295 ? 22.052 -11.117 -15.686 1.000 40.150 356 GLN B C 1
ATOM 4921 O O . GLN B 1 295 ? 22.117 -10.095 -15.000 1.000 39.990 356 GLN B O 1
ATOM 4927 N N . LYS B 1 296 ? 22.070 -12.348 -15.165 1.000 41.000 357 LYS B N 1
ATOM 4928 C CA . LYS B 1 296 ? 22.435 -12.612 -13.744 1.000 44.260 357 LYS B CA 1
ATOM 4929 C C . LYS B 1 296 ? 23.951 -12.431 -13.574 1.000 45.320 357 LYS B C 1
ATOM 4930 O O . LYS B 1 296 ? 24.369 -11.963 -12.494 1.000 40.380 357 LYS B O 1
ATOM 4936 N N . GLN B 1 297 ? 24.740 -12.810 -14.593 1.000 49.200 358 GLN B N 1
ATOM 4937 C CA . GLN B 1 297 ? 26.230 -12.748 -14.577 1.000 50.280 358 GLN B CA 1
ATOM 4938 C C . GLN B 1 297 ? 26.687 -11.293 -14.413 1.000 49.100 358 GLN B C 1
ATOM 4939 O O . GLN B 1 297 ? 27.515 -11.031 -13.517 1.000 51.860 358 GLN B O 1
ATOM 4945 N N . ILE B 1 298 ? 26.177 -10.389 -15.251 1.000 45.330 359 ILE B N 1
ATOM 4946 C CA . ILE B 1 298 ? 26.523 -8.934 -15.227 1.000 49.640 359 ILE B CA 1
ATOM 4947 C C . ILE B 1 298 ? 26.179 -8.348 -13.851 1.000 50.100 359 ILE B C 1
ATOM 4948 O O . ILE B 1 298 ? 26.852 -7.402 -13.408 1.000 55.720 359 ILE B O 1
ATOM 4953 N N . MET B 1 299 ? 25.150 -8.887 -13.214 1.000 47.830 360 MET B N 1
ATOM 4954 C CA . MET B 1 299 ? 24.708 -8.508 -11.856 1.000 47.990 360 MET B CA 1
ATOM 4955 C C . MET B 1 299 ? 25.713 -9.045 -10.821 1.000 47.130 360 MET B C 1
ATOM 4956 O O . MET B 1 299 ? 26.093 -8.281 -9.923 1.000 46.340 360 MET B O 1
ATOM 4961 N N . GLU B 1 300 ? 26.149 -10.304 -10.946 1.000 50.570 361 GLU B N 1
ATOM 4962 C CA . GLU B 1 300 ? 27.125 -10.934 -10.006 1.000 55.680 361 GLU B CA 1
ATOM 4963 C C . GLU B 1 300 ? 28.522 -10.321 -10.179 1.000 53.160 361 GLU B C 1
ATOM 4964 O O . GLU B 1 300 ? 29.355 -10.563 -9.287 1.000 53.350 361 GLU B O 1
ATOM 4970 N N . ASP B 1 301 ? 28.771 -9.582 -11.267 1.000 48.500 362 ASP B N 1
ATOM 4971 C CA . ASP B 1 301 ? 30.111 -9.036 -11.605 1.000 49.900 362 ASP B CA 1
ATOM 4972 C C . ASP B 1 301 ? 30.180 -7.524 -11.345 1.000 52.040 362 ASP B C 1
ATOM 4973 O O . ASP B 1 301 ? 31.306 -7.007 -11.275 1.000 55.460 362 ASP B O 1
ATOM 4978 N N . ASN B 1 302 ? 29.047 -6.835 -11.184 1.000 51.320 363 ASN B N 1
ATOM 4979 C CA . ASN B 1 302 ? 29.020 -5.347 -11.148 1.000 48.500 363 ASN B CA 1
ATOM 4980 C C . ASN B 1 302 ? 28.191 -4.800 -9.977 1.000 45.750 363 ASN B C 1
ATOM 4981 O O . ASN B 1 302 ? 28.144 -3.556 -9.850 1.000 48.710 363 ASN B O 1
ATOM 4986 N N . TYR B 1 303 ? 27.562 -5.640 -9.149 1.000 40.330 364 TYR B N 1
ATOM 4987 C CA . TYR B 1 303 ? 26.784 -5.137 -7.987 1.000 40.950 364 TYR B CA 1
ATOM 4988 C C . TYR B 1 303 ? 27.676 -5.157 -6.739 1.000 42.090 364 TYR B C 1
ATOM 4989 O O . TYR B 1 303 ? 28.278 -6.205 -6.426 1.000 44.490 364 TYR B O 1
ATOM 4998 N N . GLY B 1 304 ? 27.754 -4.009 -6.056 1.000 42.250 365 GLY B N 1
ATOM 4999 C CA . GLY B 1 304 ? 28.558 -3.810 -4.837 1.000 43.850 365 GLY B CA 1
ATOM 5000 C C . GLY B 1 304 ? 30.012 -3.545 -5.167 1.000 45.690 365 GLY B C 1
ATOM 5001 O O . GLY B 1 304 ? 30.871 -3.956 -4.358 1.000 49.230 365 GLY B O 1
ATOM 5002 N N . VAL B 1 305 ? 30.275 -2.882 -6.301 1.000 46.730 366 VAL B N 1
ATOM 5003 C CA . VAL B 1 305 ? 31.651 -2.529 -6.771 1.000 49.530 366 VAL B CA 1
ATOM 5004 C C . VAL B 1 305 ? 31.712 -1.022 -7.058 1.000 50.520 366 VAL B C 1
ATOM 5005 O O . VAL B 1 305 ? 31.079 -0.561 -8.044 1.000 46.810 366 VAL B O 1
ATOM 5009 N N . ASN B 1 306 ? 32.467 -0.301 -6.223 1.000 52.980 367 ASN B N 1
ATOM 5010 C CA . ASN B 1 306 ? 32.505 1.183 -6.193 1.000 59.370 367 ASN B CA 1
ATOM 5011 C C . ASN B 1 306 ? 33.400 1.644 -7.345 1.000 59.010 367 ASN B C 1
ATOM 5012 O O . ASN B 1 306 ? 34.558 2.018 -7.086 1.000 61.500 367 ASN B O 1
ATOM 5017 N N . LYS B 1 307 ? 32.880 1.576 -8.574 1.000 57.400 368 LYS B N 1
ATOM 5018 C CA . LYS B 1 307 ? 33.595 1.980 -9.815 1.000 57.440 368 LYS B CA 1
ATOM 5019 C C . LYS B 1 307 ? 32.594 2.562 -10.805 1.000 59.870 368 LYS B C 1
ATOM 5020 O O . LYS B 1 307 ? 31.589 1.925 -11.103 1.000 59.360 368 LYS B O 1
ATOM 5026 N N . PRO B 1 308 ? 32.837 3.764 -11.372 1.000 63.780 369 PRO B N 1
ATOM 5027 C CA . PRO B 1 308 ? 31.905 4.343 -12.343 1.000 63.310 369 PRO B CA 1
ATOM 5028 C C . PRO B 1 308 ? 31.415 3.361 -13.426 1.000 62.640 369 PRO B C 1
ATOM 5029 O O . PRO B 1 308 ? 30.290 3.527 -13.872 1.000 62.110 369 PRO B O 1
ATOM 5033 N N . GLU B 1 309 ? 32.237 2.373 -13.815 1.000 58.450 370 GLU B N 1
ATOM 5034 C CA . GLU B 1 309 ? 31.970 1.464 -14.971 1.000 55.570 370 GLU B CA 1
ATOM 5035 C C . GLU B 1 309 ? 30.944 0.398 -14.576 1.000 52.860 370 GLU B C 1
ATOM 5036 O O . GLU B 1 309 ? 29.982 0.210 -15.344 1.000 54.320 370 GLU B O 1
ATOM 5042 N N . ALA B 1 310 ? 31.161 -0.285 -13.445 1.000 48.120 371 ALA B N 1
ATOM 5043 C CA . ALA B 1 310 ? 30.266 -1.335 -12.899 1.000 46.760 371 ALA B CA 1
ATOM 5044 C C . ALA B 1 310 ? 28.884 -0.725 -12.599 1.000 48.250 371 ALA B C 1
ATOM 5045 O O . ALA B 1 310 ? 27.860 -1.286 -13.068 1.000 43.480 371 ALA B O 1
ATOM 5047 N N . ILE B 1 311 ? 28.869 0.412 -11.890 1.000 48.740 372 ILE B N 1
ATOM 5048 C CA . ILE B 1 311 ? 27.641 1.139 -11.454 1.000 49.450 372 ILE B CA 1
ATOM 5049 C C . ILE B 1 311 ? 26.843 1.519 -12.706 1.000 51.550 372 ILE B C 1
ATOM 5050 O O . ILE B 1 311 ? 25.602 1.386 -12.681 1.000 62.160 372 ILE B O 1
ATOM 5055 N N . ALA B 1 312 ? 27.526 1.972 -13.759 1.000 48.100 373 ALA B N 1
ATOM 5056 C CA . ALA B 1 312 ? 26.905 2.447 -15.017 1.000 46.270 373 ALA B CA 1
ATOM 5057 C C . ALA B 1 312 ? 26.312 1.258 -15.775 1.000 46.950 373 ALA B C 1
ATOM 5058 O O . ALA B 1 312 ? 25.440 1.485 -16.640 1.000 44.540 373 ALA B O 1
ATOM 5060 N N . ARG B 1 313 ? 26.790 0.045 -15.474 1.000 49.770 374 ARG B N 1
ATOM 5061 C CA . ARG B 1 313 ? 26.469 -1.199 -16.224 1.000 51.950 374 ARG B CA 1
ATOM 5062 C C . ARG B 1 313 ? 25.219 -1.828 -15.619 1.000 47.850 374 ARG B C 1
ATOM 5063 O O . ARG B 1 313 ? 24.339 -2.262 -16.397 1.000 46.460 374 ARG B O 1
ATOM 5071 N N . ILE B 1 314 ? 25.173 -1.870 -14.283 1.000 47.270 375 ILE B N 1
ATOM 5072 C CA . ILE B 1 314 ? 23.954 -2.155 -13.462 1.000 45.420 375 ILE B CA 1
ATOM 5073 C C . ILE B 1 314 ? 22.811 -1.218 -13.883 1.000 44.000 375 ILE B C 1
ATOM 5074 O O . ILE B 1 314 ? 21.652 -1.645 -13.772 1.000 43.820 375 ILE B O 1
ATOM 5079 N N . LYS B 1 315 ? 23.105 0.016 -14.311 1.000 43.760 376 LYS B N 1
ATOM 5080 C CA . LYS B 1 315 ? 22.071 0.997 -14.736 1.000 44.400 376 LYS B CA 1
ATOM 5081 C C . LYS B 1 315 ? 21.637 0.722 -16.182 1.000 46.780 376 LYS B C 1
ATOM 5082 O O . LYS B 1 315 ? 20.442 0.916 -16.461 1.000 46.790 376 LYS B O 1
ATOM 5088 N N . ASP B 1 316 ? 22.561 0.296 -17.062 1.000 54.470 377 ASP B N 1
ATOM 5089 C CA . ASP B 1 316 ? 22.283 -0.034 -18.495 1.000 51.000 377 ASP B CA 1
ATOM 5090 C C . ASP B 1 316 ? 21.367 -1.258 -18.537 1.000 47.960 377 ASP B C 1
ATOM 5091 O O . ASP B 1 316 ? 20.367 -1.224 -19.286 1.000 46.610 377 ASP B O 1
ATOM 5096 N N . LEU B 1 317 ? 21.696 -2.278 -17.735 1.000 44.810 378 LEU B N 1
ATOM 5097 C CA . LEU B 1 317 ? 20.815 -3.445 -17.447 1.000 41.030 378 LEU B CA 1
ATOM 5098 C C . LEU B 1 317 ? 19.443 -2.978 -16.920 1.000 40.140 378 LEU B C 1
ATOM 5099 O O . LEU B 1 317 ? 18.435 -3.308 -17.562 1.000 42.140 378 LEU B O 1
ATOM 5104 N N . TYR B 1 318 ? 19.378 -2.244 -15.801 1.000 37.930 379 TYR B N 1
ATOM 5105 C CA . TYR B 1 318 ? 18.095 -1.808 -15.182 1.000 36.130 379 TYR B CA 1
ATOM 5106 C C . TYR B 1 318 ? 17.226 -1.136 -16.254 1.000 37.010 379 TYR B C 1
ATOM 5107 O O . TYR B 1 318 ? 15.992 -1.300 -16.233 1.000 36.580 379 TYR B O 1
ATOM 5116 N N . GLU B 1 319 ? 17.833 -0.398 -17.181 1.000 38.630 380 GLU B N 1
ATOM 5117 C CA . GLU B 1 319 ? 17.055 0.251 -18.265 1.000 46.090 380 GLU B CA 1
ATOM 5118 C C . GLU B 1 319 ? 16.667 -0.826 -19.279 1.000 49.070 380 GLU B C 1
ATOM 5119 O O . GLU B 1 319 ? 15.494 -0.854 -19.676 1.000 50.220 380 GLU B O 1
ATOM 5125 N N . GLU B 1 320 ? 17.608 -1.707 -19.627 1.000 50.460 381 GLU B N 1
ATOM 5126 C CA . GLU B 1 320 ? 17.421 -2.816 -20.605 1.000 49.640 381 GLU B CA 1
ATOM 5127 C C . GLU B 1 320 ? 16.264 -3.722 -20.149 1.000 48.970 381 GLU B C 1
ATOM 5128 O O . GLU B 1 320 ? 15.437 -4.101 -21.005 1.000 50.340 381 GLU B O 1
ATOM 5134 N N . LEU B 1 321 ? 16.176 -4.037 -18.855 1.000 45.860 382 LEU B N 1
ATOM 5135 C CA . LEU B 1 321 ? 15.104 -4.910 -18.310 1.000 45.630 382 LEU B CA 1
ATOM 5136 C C . LEU B 1 321 ? 13.799 -4.110 -18.170 1.000 46.520 382 LEU B C 1
ATOM 5137 O O . LEU B 1 321 ? 12.764 -4.728 -17.811 1.000 49.080 382 LEU B O 1
ATOM 5142 N N . GLN B 1 322 ? 13.841 -2.811 -18.481 1.000 45.410 383 GLN B N 1
ATOM 5143 C CA . GLN B 1 322 ? 12.619 -1.957 -18.500 1.000 47.930 383 GLN B CA 1
ATOM 5144 C C . GLN B 1 322 ? 12.075 -1.719 -17.099 1.000 43.840 383 GLN B C 1
ATOM 5145 O O . GLN B 1 322 ? 10.859 -1.800 -16.927 1.000 38.630 383 GLN B O 1
ATOM 5151 N N . LEU B 1 323 ? 12.950 -1.366 -16.165 1.000 43.390 384 LEU B N 1
ATOM 5152 C CA . LEU B 1 323 ? 12.544 -1.182 -14.747 1.000 42.160 384 LEU B CA 1
ATOM 5153 C C . LEU B 1 323 ? 11.823 0.149 -14.547 1.000 42.860 384 LEU B C 1
ATOM 5154 O O . LEU B 1 323 ? 10.852 0.215 -13.793 1.000 45.610 384 LEU B O 1
ATOM 5159 N N . PRO B 1 324 ? 12.243 1.260 -15.189 1.000 42.850 385 PRO B N 1
ATOM 5160 C CA . PRO B 1 324 ? 11.476 2.504 -15.085 1.000 42.600 385 PRO B CA 1
ATOM 5161 C C . PRO B 1 324 ? 9.974 2.289 -15.351 1.000 42.470 385 PRO B C 1
ATOM 5162 O O . PRO B 1 324 ? 9.157 2.770 -14.590 1.000 38.820 385 PRO B O 1
ATOM 5166 N N . HIS B 1 325 ? 9.650 1.549 -16.414 1.000 44.140 386 HIS B N 1
ATOM 5167 C CA . HIS B 1 325 ? 8.260 1.263 -16.849 1.000 43.600 386 HIS B CA 1
ATOM 5168 C C . HIS B 1 325 ? 7.570 0.416 -15.777 1.000 42.720 386 HIS B C 1
ATOM 5169 O O . HIS B 1 325 ? 6.491 0.823 -15.313 1.000 44.940 386 HIS B O 1
ATOM 5176 N N . THR B 1 326 ? 8.188 -0.701 -15.384 1.000 41.280 387 THR B N 1
ATOM 5177 C CA . THR B 1 326 ? 7.601 -1.706 -14.460 1.000 38.720 387 THR B CA 1
ATOM 5178 C C . THR B 1 326 ? 7.177 -1.008 -13.168 1.000 38.140 387 THR B C 1
ATOM 5179 O O . THR B 1 326 ? 6.042 -1.271 -12.683 1.000 36.720 387 THR B O 1
ATOM 5183 N N . TYR B 1 327 ? 8.068 -0.166 -12.637 1.000 36.710 388 TYR B N 1
ATOM 5184 C CA . TYR B 1 327 ? 7.821 0.690 -11.451 1.000 37.520 388 TYR B CA 1
ATOM 5185 C C . TYR B 1 327 ? 6.611 1.592 -11.708 1.000 35.840 388 TYR B C 1
ATOM 5186 O O . TYR B 1 327 ? 5.653 1.549 -10.944 1.000 36.400 388 TYR B O 1
ATOM 5195 N N . SER B 1 328 ? 6.682 2.404 -12.759 1.000 35.930 389 SER B N 1
ATOM 5196 C CA . SER B 1 328 ? 5.593 3.302 -13.217 1.000 35.940 389 SER B CA 1
ATOM 5197 C C . SER B 1 328 ? 4.260 2.545 -13.198 1.000 35.260 389 SER B C 1
ATOM 5198 O O . SER B 1 328 ? 3.254 3.102 -12.682 1.000 34.290 389 SER B O 1
ATOM 5201 N N . VAL B 1 329 ? 4.243 1.307 -13.690 1.000 34.940 390 VAL B N 1
ATOM 5202 C CA . VAL B 1 329 ? 3.018 0.468 -13.591 1.000 38.520 390 VAL B CA 1
ATOM 5203 C C . VAL B 1 329 ? 2.772 0.173 -12.110 1.000 38.710 390 VAL B C 1
ATOM 5204 O O . VAL B 1 329 ? 1.657 0.505 -11.647 1.000 38.060 390 VAL B O 1
ATOM 5208 N N . PHE B 1 330 ? 3.785 -0.342 -11.394 1.000 38.180 391 PHE B N 1
ATOM 5209 C CA . PHE B 1 330 ? 3.694 -0.664 -9.941 1.000 37.420 391 PHE B CA 1
ATOM 5210 C C . PHE B 1 330 ? 3.140 0.547 -9.179 1.000 35.980 391 PHE B C 1
ATOM 5211 O O . PHE B 1 330 ? 2.232 0.342 -8.357 1.000 34.730 391 PHE B O 1
ATOM 5219 N N . GLU B 1 331 ? 3.611 1.761 -9.477 1.000 38.810 392 GLU B N 1
ATOM 5220 C CA . GLU B 1 331 ? 3.244 2.987 -8.717 1.000 43.520 392 GLU B CA 1
ATOM 5221 C C . GLU B 1 331 ? 1.733 3.210 -8.838 1.000 44.030 392 GLU B C 1
ATOM 5222 O O . GLU B 1 331 ? 1.043 3.242 -7.783 1.000 39.250 392 GLU B O 1
ATOM 5228 N N . GLU B 1 332 ? 1.262 3.323 -10.086 1.000 43.970 393 GLU B N 1
ATOM 5229 C CA . GLU B 1 332 ? -0.147 3.597 -10.465 1.000 42.990 393 GLU B CA 1
ATOM 5230 C C . GLU B 1 332 ? -1.070 2.516 -9.891 1.000 41.000 393 GLU B C 1
ATOM 5231 O O . GLU B 1 332 ? -2.114 2.898 -9.346 1.000 40.920 393 GLU B O 1
ATOM 5237 N N . THR B 1 333 ? -0.700 1.235 -10.026 1.000 38.800 394 THR B N 1
ATOM 5238 C CA . THR B 1 333 ? -1.475 0.050 -9.569 1.000 38.770 394 THR B CA 1
ATOM 5239 C C . THR B 1 333 ? -1.525 0.012 -8.042 1.000 41.450 394 THR B C 1
ATOM 5240 O O . THR B 1 333 ? -2.642 -0.099 -7.500 1.000 44.880 394 THR B O 1
ATOM 5244 N N . THR B 1 334 ? -0.374 0.073 -7.360 1.000 43.290 395 THR B N 1
ATOM 5245 C CA . THR B 1 334 ? -0.326 -0.051 -5.873 1.000 43.450 395 THR B CA 1
ATOM 5246 C C . THR B 1 334 ? -1.144 1.090 -5.233 1.000 41.350 395 THR B C 1
ATOM 5247 O O . THR B 1 334 ? -1.816 0.852 -4.205 1.000 35.950 395 THR B O 1
ATOM 5251 N N . TYR B 1 335 ? -1.150 2.275 -5.843 1.000 41.360 396 TYR B N 1
ATOM 5252 C CA . TYR B 1 335 ? -1.922 3.441 -5.352 1.000 41.900 396 TYR B CA 1
ATOM 5253 C C . TYR B 1 335 ? -3.414 3.088 -5.259 1.000 42.890 396 TYR B C 1
ATOM 5254 O O . TYR B 1 335 ? -4.019 3.279 -4.194 1.000 44.260 396 TYR B O 1
ATOM 5263 N N . ASP B 1 336 ? -3.993 2.590 -6.352 1.000 42.630 397 ASP B N 1
ATOM 5264 C CA . ASP B 1 336 ? -5.437 2.255 -6.463 1.000 42.270 397 ASP B CA 1
ATOM 5265 C C . ASP B 1 336 ? -5.779 1.099 -5.521 1.000 40.990 397 ASP B C 1
ATOM 5266 O O . ASP B 1 336 ? -6.903 1.095 -4.964 1.000 40.240 397 ASP B O 1
ATOM 5271 N N . LEU B 1 337 ? -4.852 0.159 -5.347 1.000 39.550 398 LEU B N 1
ATOM 5272 C CA . LEU B 1 337 ? -5.024 -0.975 -4.406 1.000 40.410 398 LEU B CA 1
ATOM 5273 C C . LEU B 1 337 ? -5.200 -0.413 -2.980 1.000 40.170 398 LEU B C 1
ATOM 5274 O O . LEU B 1 337 ? -6.221 -0.736 -2.347 1.000 38.240 398 LEU B O 1
ATOM 5279 N N . LEU B 1 338 ? -4.287 0.455 -2.520 1.000 39.970 399 LEU B N 1
ATOM 5280 C CA . LEU B 1 338 ? -4.248 0.950 -1.113 1.000 40.410 399 LEU B CA 1
ATOM 5281 C C . LEU B 1 338 ? -5.451 1.862 -0.849 1.000 40.380 399 LEU B C 1
ATOM 5282 O O . LEU B 1 338 ? -6.115 1.645 0.176 1.000 38.630 399 LEU B O 1
ATOM 5287 N N . ARG B 1 339 ? -5.675 2.846 -1.731 1.000 42.350 400 ARG B N 1
ATOM 5288 C CA . ARG B 1 339 ? -6.891 3.702 -1.817 1.000 42.170 400 ARG B CA 1
ATOM 5289 C C . ARG B 1 339 ? -8.122 2.844 -1.508 1.000 43.370 400 ARG B C 1
ATOM 5290 O O . ARG B 1 339 ? -8.857 3.189 -0.563 1.000 44.910 400 ARG B O 1
ATOM 5298 N N . THR B 1 340 ? -8.304 1.742 -2.247 1.000 41.870 401 THR B N 1
ATOM 5299 C CA . THR B 1 340 ? -9.433 0.787 -2.083 1.000 41.310 401 THR B CA 1
ATOM 5300 C C . THR B 1 340 ? -9.366 0.133 -0.699 1.000 41.330 401 THR B C 1
ATOM 5301 O O . THR B 1 340 ? -10.414 0.067 -0.026 1.000 42.350 401 THR B O 1
ATOM 5305 N N . GLN B 1 341 ? -8.190 -0.336 -0.284 1.000 40.640 402 GLN B N 1
ATOM 5306 C CA . GLN B 1 341 ? -8.014 -0.982 1.044 1.000 41.740 402 GLN B CA 1
ATOM 5307 C C . GLN B 1 341 ? -8.310 0.020 2.166 1.000 41.400 402 GLN B C 1
ATOM 5308 O O . GLN B 1 341 ? -8.786 -0.444 3.220 1.000 39.890 402 GLN B O 1
ATOM 5314 N N . ILE B 1 342 ? -8.053 1.322 1.957 1.000 41.760 403 ILE B N 1
ATOM 5315 C CA . ILE B 1 342 ? -8.353 2.390 2.962 1.000 42.160 403 ILE B CA 1
ATOM 5316 C C . ILE B 1 342 ? -9.863 2.443 3.182 1.000 44.120 403 ILE B C 1
ATOM 5317 O O . ILE B 1 342 ? -10.283 2.412 4.352 1.000 43.870 403 ILE B O 1
ATOM 5322 N N . GLN B 1 343 ? -10.638 2.582 2.099 1.000 45.720 404 GLN B N 1
ATOM 5323 C CA . GLN B 1 343 ? -12.108 2.791 2.201 1.000 44.680 404 GLN B CA 1
ATOM 5324 C C . GLN B 1 343 ? -12.768 1.525 2.761 1.000 42.680 404 GLN B C 1
ATOM 5325 O O . GLN B 1 343 ? -13.857 1.653 3.314 1.000 42.790 404 GLN B O 1
ATOM 5331 N N . GLN B 1 344 ? -12.091 0.378 2.725 1.000 43.790 405 GLN B N 1
ATOM 5332 C CA . GLN B 1 344 ? -12.596 -0.892 3.314 1.000 45.590 405 GLN B CA 1
ATOM 5333 C C . GLN B 1 344 ? -12.361 -0.931 4.836 1.000 48.330 405 GLN B C 1
ATOM 5334 O O . GLN B 1 344 ? -12.774 -1.938 5.445 1.000 51.490 405 GLN B O 1
ATOM 5340 N N . VAL B 1 345 ? -11.749 0.102 5.439 1.000 48.460 406 VAL B N 1
ATOM 5341 C CA . VAL B 1 345 ? -11.380 0.127 6.893 1.000 50.410 406 VAL B CA 1
ATOM 5342 C C . VAL B 1 345 ? -12.571 0.612 7.726 1.000 52.490 406 VAL B C 1
ATOM 5343 O O . VAL B 1 345 ? -13.145 1.660 7.372 1.000 52.170 406 VAL B O 1
ATOM 5347 N N . THR B 1 346 ? -12.820 -0.065 8.858 1.000 54.900 407 THR B N 1
ATOM 5348 C CA . THR B 1 346 ? -13.914 0.298 9.799 1.000 54.170 407 THR B CA 1
ATOM 5349 C C . THR B 1 346 ? -13.330 0.567 11.192 1.000 52.500 407 THR B C 1
ATOM 5350 O O . THR B 1 346 ? -12.355 1.312 11.261 1.000 51.610 407 THR B O 1
ATOM 5354 N N . ARG B 1 347 ? -13.933 0.017 12.250 1.000 53.870 408 ARG B N 1
ATOM 5355 C CA . ARG B 1 347 ? -13.436 0.169 13.643 1.000 54.640 408 ARG B CA 1
ATOM 5356 C C . ARG B 1 347 ? -13.336 1.654 14.024 1.000 54.600 408 ARG B C 1
ATOM 5357 O O . ARG B 1 347 ? -12.448 1.997 14.835 1.000 54.100 408 ARG B O 1
ATOM 5365 N N . GLY B 1 348 ? -14.206 2.502 13.459 1.000 53.130 409 GLY B N 1
ATOM 5366 C CA . GLY B 1 348 ? -14.299 3.936 13.792 1.000 51.370 409 GLY B CA 1
ATOM 5367 C C . GLY B 1 348 ? -13.101 4.735 13.304 1.000 49.590 409 GLY B C 1
ATOM 5368 O O . GLY B 1 348 ? -13.179 5.978 13.382 1.000 47.100 409 GLY B O 1
ATOM 5369 N N . LEU B 1 349 ? -12.044 4.072 12.807 1.000 48.660 410 LEU B N 1
ATOM 5370 C CA . LEU B 1 349 ? -10.797 4.730 12.316 1.000 49.300 410 LEU B CA 1
ATOM 5371 C C . LEU B 1 349 ? -11.169 5.768 11.257 1.000 49.560 410 LEU B C 1
ATOM 5372 O O . LEU B 1 349 ? -12.023 5.512 10.411 1.000 54.450 410 LEU B O 1
ATOM 5377 N N . PRO B 1 350 ? -10.579 6.985 11.280 1.000 47.160 411 PRO B N 1
ATOM 5378 C CA . PRO B 1 350 ? -10.814 7.967 10.220 1.000 45.580 411 PRO B CA 1
ATOM 5379 C C . PRO B 1 350 ? -10.069 7.573 8.938 1.000 44.330 411 PRO B C 1
ATOM 5380 O O . PRO B 1 350 ? -8.903 7.245 9.042 1.000 48.040 411 PRO B O 1
ATOM 5384 N N . HIS B 1 351 ? -10.740 7.600 7.784 1.000 41.280 412 HIS B N 1
ATOM 5385 C CA . HIS B 1 351 ? -10.113 7.314 6.465 1.000 40.230 412 HIS B CA 1
ATOM 5386 C C . HIS B 1 351 ? -9.165 8.463 6.106 1.000 39.670 412 HIS B C 1
ATOM 5387 O O . HIS B 1 351 ? -8.078 8.205 5.555 1.000 36.650 412 HIS B O 1
ATOM 5394 N N . GLU B 1 352 ? -9.568 9.684 6.453 1.000 39.930 413 GLU B N 1
ATOM 5395 C CA . GLU B 1 352 ? -8.870 10.953 6.104 1.000 42.950 413 GLU B CA 1
ATOM 5396 C C . GLU B 1 352 ? -7.450 10.987 6.693 1.000 42.300 413 GLU B C 1
ATOM 5397 O O . GLU B 1 352 ? -6.675 11.838 6.232 1.000 40.130 413 GLU B O 1
ATOM 5403 N N . LEU B 1 353 ? -7.133 10.126 7.674 1.000 41.170 414 LEU B N 1
ATOM 5404 C CA . LEU B 1 353 ? -5.770 9.947 8.252 1.000 40.690 414 LEU B CA 1
ATOM 5405 C C . LEU B 1 353 ? -4.890 9.162 7.270 1.000 41.580 414 LEU B C 1
ATOM 5406 O O . LEU B 1 353 ? -3.777 9.647 6.940 1.000 38.860 414 LEU B O 1
ATOM 5411 N N . PHE B 1 354 ? -5.369 7.987 6.842 1.000 41.600 415 PHE B N 1
ATOM 5412 C CA . PHE B 1 354 ? -4.655 7.049 5.934 1.000 39.510 415 PHE B CA 1
ATOM 5413 C C . PHE B 1 354 ? -4.485 7.688 4.546 1.000 37.090 415 PHE B C 1
ATOM 5414 O O . PHE B 1 354 ? -3.379 7.581 4.018 1.000 34.570 415 PHE B O 1
ATOM 5422 N N . PHE B 1 355 ? -5.507 8.359 3.996 1.000 37.890 416 PHE B N 1
ATOM 5423 C CA . PHE B 1 355 ? -5.463 9.013 2.656 1.000 38.510 416 PHE B CA 1
ATOM 5424 C C . PHE B 1 355 ? -4.369 10.081 2.661 1.000 38.490 416 PHE B C 1
ATOM 5425 O O . PHE B 1 355 ? -3.655 10.267 1.657 1.000 40.820 416 PHE B O 1
ATOM 5433 N N . LYS B 1 356 ? -4.226 10.758 3.794 1.000 39.680 417 LYS B N 1
ATOM 5434 C CA . LYS B 1 356 ? -3.273 11.879 3.973 1.000 38.300 417 LYS B CA 1
ATOM 5435 C C . LYS B 1 356 ? -1.840 11.336 4.010 1.000 38.010 417 LYS B C 1
ATOM 5436 O O . LYS B 1 356 ? -0.987 11.965 3.365 1.000 38.960 417 LYS B O 1
ATOM 5442 N N . ILE B 1 357 ? -1.590 10.223 4.721 1.000 38.410 418 ILE B N 1
ATOM 5443 C CA . ILE B 1 357 ? -0.269 9.513 4.757 1.000 39.420 418 ILE B CA 1
ATOM 5444 C C . ILE B 1 357 ? 0.064 8.986 3.352 1.000 41.580 418 ILE B C 1
ATOM 5445 O O . ILE B 1 357 ? 1.219 9.165 2.917 1.000 42.430 418 ILE B O 1
ATOM 5450 N N . LEU B 1 358 ? -0.891 8.307 2.704 1.000 42.380 419 LEU B N 1
ATOM 5451 C CA . LEU B 1 358 ? -0.762 7.759 1.326 1.000 44.360 419 LEU B CA 1
ATOM 5452 C C . LEU B 1 358 ? -0.338 8.880 0.377 1.000 47.910 419 LEU B C 1
ATOM 5453 O O . LEU B 1 358 ? 0.671 8.713 -0.356 1.000 48.660 419 LEU B O 1
ATOM 5458 N N . ASP B 1 359 ? -1.107 9.970 0.378 1.000 49.530 420 ASP B N 1
ATOM 5459 C CA . ASP B 1 359 ? -0.907 11.104 -0.556 1.000 52.470 420 ASP B CA 1
ATOM 5460 C C . ASP B 1 359 ? 0.449 11.754 -0.252 1.000 53.460 420 ASP B C 1
ATOM 5461 O O . ASP B 1 359 ? 1.167 12.073 -1.220 1.000 54.080 420 ASP B O 1
ATOM 5466 N N . ASN B 1 360 ? 0.835 11.879 1.023 1.000 51.900 421 ASN B N 1
ATOM 5467 C CA . ASN B 1 360 ? 2.087 12.592 1.388 1.000 52.120 421 ASN B CA 1
ATOM 5468 C C . ASN B 1 360 ? 3.319 11.751 1.047 1.000 55.790 421 ASN B C 1
ATOM 5469 O O . ASN B 1 360 ? 4.389 12.357 0.906 1.000 57.740 421 ASN B O 1
ATOM 5474 N N . ILE B 1 361 ? 3.187 10.430 0.884 1.000 62.340 422 ILE B N 1
ATOM 5475 C CA . ILE B 1 361 ? 4.313 9.544 0.448 1.000 66.690 422 ILE B CA 1
ATOM 5476 C C . ILE B 1 361 ? 4.151 9.215 -1.039 1.000 70.190 422 ILE B C 1
ATOM 5477 O O . ILE B 1 361 ? 4.615 8.132 -1.450 1.000 71.810 422 ILE B O 1
ATOM 5482 N N . PHE B 1 362 ? 3.551 10.128 -1.808 1.000 72.190 423 PHE B N 1
ATOM 5483 C CA . PHE B 1 362 ? 3.255 9.971 -3.255 1.000 77.710 423 PHE B CA 1
ATOM 5484 C C . PHE B 1 362 ? 3.506 11.328 -3.931 1.000 77.710 423 PHE B C 1
ATOM 5485 O O . PHE B 1 362 ? 2.606 11.800 -4.648 1.000 80.060 423 PHE B O 1
ATOM 5493 N N . ARG B 1 363 ? 4.674 11.949 -3.691 1.000 76.790 424 ARG B N 1
ATOM 5494 C CA . ARG B 1 363 ? 4.992 13.339 -4.146 1.000 75.140 424 ARG B CA 1
ATOM 5495 C C . ARG B 1 363 ? 6.403 13.414 -4.759 1.000 69.170 424 ARG B C 1
ATOM 5496 O O . ARG B 1 363 ? 7.469 13.032 -4.257 1.000 60.710 424 ARG B O 1
#

Nearest PDB structures (foldseek):
  8wd5-assembly1_B  TM=1.002E+00  e=3.012E-44  Bombyx mori
  8a74-assembly1_B  TM=9.741E-01  e=1.103E-28  Phaedon cochleariae
  8a70-assembly1_B  TM=9.612E-01  e=2.108E-28  Phaedon cochleariae
  8a7r-assembly1_B  TM=9.625E-01  e=1.042E-27  Phaedon cochleariae
  2qis-assembly1_A-2  TM=9.129E-01  e=2.334E-23  Homo sapiens

Radius of gyration: 27.72 Å; Cα contacts (8 Å, |Δi|>4): 765; chains: 2; bounding box: 73×54×84 Å

B-factor: mean 40.45, std 11.25, range [18.69, 103.87]

Solvent-accessible surface area: 31146 Å² total; per-residue (Å²): 124,142,169,102,100,58,106,48,138,81,32,35,158,66,0,79,69,14,10,58,68,4,7,130,56,24,50,190,196,52,5,69,35,0,25,140,27,3,27,111,0,1,105,64,4,0,19,61,12,179,22,89,31,0,40,31,0,0,65,1,2,69,47,28,21,132,156,137,47,57,56,119,139,41,23,88,21,0,0,3,0,0,0,1,0,1,1,4,20,0,9,11,42,6,12,33,3,8,24,101,36,38,88,120,48,64,78,55,61,2,2,21,132,58,141,98,11,31,72,31,2,1,4,5,0,8,0,0,5,1,0,2,4,37,2,0,68,125,51,0,75,101,69,122,22,4,41,92,0,1,18,20,0,13,59,4,1,23,53,0,0,25,0,5,28,0,27,42,59,6,82,146,107,122,125,22,38,30,92,47,7,51,50,129,40,2,72,6,9,7,51,19,53,27,1,6,15,21,19,19,0,0,2,4,0,0,3,6,14,32,56,49,75,52,94,84,6,27,150,44,3,39,68,5,0,22,85,0,0,39,7,70,20,3,29,58,2,26,95,51,9,52,31,146,179,84,72,25,5,41,79,2,54,6,4,6,2,0,1,8,1,23,123,110,15,78,111,73,33,90,103,28,1,128,96,27,3,16,41,114,118,108,126,6,31,58,120,0,72,97,5,0,102,111,13,113,0,41,122,25,14,59,75,72,46,122,83,16,39,80,100,5,77,74,47,0,99,136,6,85,129,78,15,28,52,103,0,0,42,85,26,0,55,59,25,59,189,125,139,162,97,103,62,106,49,137,83,38,34,156,70,0,82,68,14,8,57,78,4,8,131,75,22,43,189,194,60,2,75,40,0,30,151,28,5,25,107,0,1,103,65,12,0,16,60,10,183,25,96,33,0,39,30,0,0,72,0,2,66,46,24,18,141,155,144,52,52,48,109,134,44,22,94,27,0,1,3,0,0,0,0,0,2,1,4,22,2,9,15,34,8,13,31,1,7,24,98,44,36,86,117,67,72,79,51,60,4,2,20,118,59,137,90,10,30,72,35,2,0,4,6,0,5,0,0,4,1,0,2,4,27,2,0,60,152,60,0,80,98,76,125,22,9,49,105,0,1,23,13,0,11,59,6,2,23,52,1,0,25,0,7,27,0,38,45,57,7,80,131,121,117,94,16,24,29,96,48,5,59,46,127,33,1,69,4,10,4,52,20,52,22,1,9,14,17,23,18,0,0,2,5,0,0,3,9,17,33,56,49,80,52,114,64,7,32,109,26,3,58,44,5,0,21,90,0,0,39,6,69,21,2,24,66,4,24,88,41,8,56,34,146,174,78,74,28,5,41,76,4,61,9,3,8,3,0,1,6,0,20,121,112,16,69,110,70,30,91,105,29,1,113,87,26,2,18,32,112,116,111,126,7,31,58,107,0,72,77,3,0,100,108,19,111,0,49,122,28,10,58,76,73,46,122,83,13,41,84,101,3,82,65,35,0,110,119,8,90,124,82,13,24,52,103,0,0,43,84,25,0,52,71,23,59,192

Organism: Bombyx mori (NCBI:txid7091)

InterPro domains:
  IPR000092 Polyprenyl synthetase-like [PF00348] (117-382)
  IPR000092 Polyprenyl synthetase-like [cd00685] (114-351)
  IPR008949 Isoprenoid synthase domain superfamily [G3DSA:1.10.600.10] (80-426)
  IPR008949 Isoprenoid synthase domain superfamily [SSF48576] (86-426)
  IPR033749 Polyprenyl synthetase, conserved site [PS00444] (309-321)
  IPR039702 Farnesyl pyrophosphate synthase-like [PTHR11525] (85-426)

Sequence (674 aa):
NLYFQSMSKDQSREFMAVFPDIVRDLTEIDVPEASKWLAKLLQYNVPNGKKNRGLATILAYKMLEKKENLTPENILLANVMGWCVEMFHTHQLLLNDIMEGTTMRRGVPCWHRRPDVGLNGINDAALIQSAMYTSLKRHFNSKPYYNYVLETFNEMLMKCSMGHYVQKLMLKTDKPDLSLFTMEKYEAITKYKTSYYTFQMPVSLALLMTGVDDPETHRQAKTILLKMGEFFQIQDDFLDCFGDPGTDIQDGKCTWLAVVALQRATPAQKQIMEDNYGVNKPEAIARIKDLYEELQLPHTYSVFEETTYDLLRTQIQQVTRGLPHELFFKILDNIFRNLYFQSMSKDQSREFMAVFPDIVRDLTEIDVPEASKWLAKLLQYNVPNGKKNRGLATILAYKMLEKKENLTPENILLANVMGWCVEMFHTHQLLLNDIMEGTTMRRGVPCWHRRPDVGLNGINDAALIQSAMYTSLKRHFNSKPYYNYVLETFNEMLMKCSMGHYVQKKLMLKTDKPDLSLFTMEKYEAITKYKTSYYTFQMPVSLALLMTGVDDPETHRQAKTILLKMGEFFQIQDDFLDCFGDPGTDIQDGKCTWLAVVALQRATPAQKQIMEDNYGVNKPEAIARIKDLYEELQLPHTYSVFEETTYDLLRTQIQQVTRGLPHELFFKILDNIFR

Foldseek 3Di:
DVVVVVCCVVLLVVLLVLQVVLLVVQQPDPCNVVSVLLNVLCVPQQSLDPLQLLSLLLLLLVQAADPVPPDVLLSSVSSLLSSLLSLLVSLLVQVVCLVVVPQDDSNHGRPLNDPVPPPVSNVSSVSSNVSSVVSLCVSDVVPPLSVVLVVLSVVLVVLQVVLVVLQVVQQDPLAGPLVQLAPVSLLSSLQRNWQSSRFLSSNVVSCSSNVNPPPVLSCLRSVLSSLLSVLLQQVVLCCQQVNDPHCQFLQLGNHPLSNVLVVQDDPVSVVLSSVQGNNPDPVSSVSSNVSSVVSVVVVVVVVVLVVSLVVSLVSLVVGDPPRDSCSSNVSSVVSND/DVCCVVCVVVLLVVLLVLVVVLLVVLQPDPCNVVSVLLSVLCVPQFSLDPLQLLSLLLLLLPQQADPVQPDVLLSSLSSLLSSLLSLLVSLLVQVVCLVVVPADDSNGGRPLNPPVPPPVSNVSSVSSNVSSVVSLCVRDVVPPLSVVLVVLSV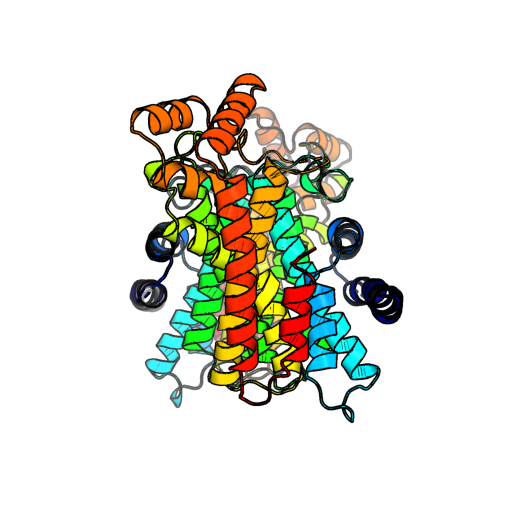VLVVLLVVLVVLQVVQQDPLAGPLVQLAPVSLLSNQLRNPQSSRFLSSNCSSCSSNVHPPVVLSVLSSVLSSLLSSLLQLVVLCLLLVNDVHCQQLQLGSHPLSNVLCVQDDPVSVVLSSVQGNNPDPVSSVSSVVSSVVSPVVVVVVVVLVVSLVVSLVSLVVDDPPRDSCSSVVSSVVSND

Secondary structure (DSSP, 8-state):
-HHHHHHHHHHHHHHHTTHHHHHHHT-----HHHHHHHHHHHHHHSTTS--HHHHHHHHHHHHHS-GGG--HHHHHHHHHHHHHHHHHHHHHHHHHHHHHT--EETTEE-GGGSTTTGGGHHHHHHHHHHHHHHHHHHHHTTSTTHHHHHHHHHHHHHHHHHHHHHHHTT-TTSS--GGG--HHHHHHHHIIIIIIIIIIHHHHHHHHHTT---HHHHHHHHHHHHHHHHHHHHHHHHHHHH-----TTTT----HHHHHHHHS--HHHHHHHHHHTT--SHHHHHHHHHHHHHTTHHHHHHHHHHHHHHHHHHHHHT--TT--HHHHHHHHHHS--/--HHHHHHHHHHHHHHTTHHHHHHHT-----HHHHHHHHHHHHHHSTTS--HHHHHHHHHHHHHS-GGG--HHHHHHHHHHHHHHHHHHHHHHHHHHHHHT--B-SSSB-GGGSTTTGGGHHHHHHHHHHHHHHHHHHHHTTSTTHHHHHHHHHHHHHHHHHHHHHHHTTEETTEE-TTS--HHHHHHHHIIIIIIIIIIHHHHHHHHHHT---HHHHHHHHHHHHHHHHHHHHHHHHHHHH-----TTTT----HHHHHHHHH--HHHHHHHHHHTT--SHHHHHHHHHHHHHTTHHHHHHHHHHHHHHHHHHHHHT--TT--HHHHHHHHHHT--